Protein 2PBF (pdb70)

Nearest PDB structures (foldseek):
  2pbf-assembly2_B  TM=1.004E+00  e=7.845E-45  Plasmodium falciparum 3D7
  1kr5-assembly1_A  TM=9.366E-01  e=1.132E-23  Homo sapiens
  1r18-assembly1_A  TM=9.226E-01  e=6.899E-22  Drosophila melanogaster
  3lbf-assembly4_D  TM=8.932E-01  e=1.981E-16  Escherichia coli K-12
  8qby-assembly1_t  TM=8.359E-01  e=1.307E-13  Paracoccus denitrificans PD1222

Secondary structure (DSSP, 8-state):
---HHHHHHHHHHTTS---HHHHHHHHTS-GGGT-SSSTTSSS-EEEETTEEEPPHHHHHHHHHHHTTTS-TT-EEEEES-TTSHHHHHHHHHTTTTT-TT-EEEEEES-HHHHHHHHHHHHHH-GGGGSSTTEEEEE--GGG--HHHHHHH--EEEEEE-SBBSS--HHHHHHEEEEEEEEEEEEETTEEEEEEEE-S---EEEEEEEE---B----/---HHHHHHHHHHTTS---HHHHHHHHTS-GGGT-SSSTTSSS-EEEETTEEEPPHHHHHHHHHHHTTT--TT-EEEEES-TTSHHHHHHHHHTTTTT-TT-EEEEEES-HHHHHHHHHHHHHH-GGGGGSTTEEEEE--GGG--HHHHHHH--EEEEEE-SBBSS--HHHHHHEEEEEEEEEEEEETTEEEEEEEE-S---EEEEEEEE---B----

Structure (mmCIF, N/CA/C/O backbone):
data_2PBF
#
_entry.id   2PBF
#
_cell.length_a   75.156
_cell.length_b   75.156
_cell.length_c   77.389
_cell.angle_alpha   90.00
_cell.angle_beta   90.00
_cell.angle_gamma   120.00
#
_symmetry.space_group_name_H-M   'P 32'
#
loop_
_entity.id
_entity.type
_entity.pdbx_description
1 polymer 'Protein-L-isoaspartate O-methyltransferase beta-aspartate methyltransferase'
2 non-polymer S-ADENOSYL-L-HOMOCYSTEINE
3 water water
#
loop_
_atom_site.group_PDB
_atom_site.id
_atom_site.type_symbol
_atom_site.label_atom_id
_atom_site.label_alt_id
_atom_site.label_comp_id
_atom_site.label_asym_id
_atom_site.label_entity_id
_atom_site.label_seq_id
_atom_site.pdbx_PDB_ins_code
_atom_site.Cartn_x
_atom_site.Cartn_y
_atom_site.Cartn_z
_atom_site.occupancy
_atom_site.B_iso_or_equiv
_atom_site.auth_seq_id
_atom_site.auth_comp_id
_atom_site.auth_asym_id
_atom_site.auth_atom_id
_atom_site.pdbx_PDB_model_num
ATOM 1 N N . GLU A 1 9 ? 23.945 23.468 -13.832 1.00 35.94 9 GLU A N 1
ATOM 2 C CA . GLU A 1 9 ? 23.119 23.701 -12.597 1.00 37.44 9 GLU A CA 1
ATOM 3 C C . GLU A 1 9 ? 22.765 22.449 -11.758 1.00 37.39 9 GLU A C 1
ATOM 4 O O . GLU A 1 9 ? 22.083 22.576 -10.720 1.00 37.22 9 GLU A O 1
ATOM 10 N N . ASN A 1 10 ? 23.239 21.266 -12.190 1.00 37.25 10 ASN A N 1
ATOM 11 C CA . ASN A 1 10 ? 22.996 19.980 -11.483 1.00 37.06 10 ASN A CA 1
ATOM 12 C C . ASN A 1 10 ? 23.512 19.908 -10.047 1.00 37.19 10 ASN A C 1
ATOM 13 O O . ASN A 1 10 ? 24.683 20.144 -9.772 1.00 37.32 10 ASN A O 1
ATOM 18 N N . ASN A 1 11 ? 22.625 19.510 -9.149 1.00 37.27 11 ASN A N 1
ATOM 19 C CA . ASN A 1 11 ? 22.953 19.419 -7.742 1.00 36.83 11 ASN A CA 1
ATOM 20 C C . ASN A 1 11 ? 22.366 18.146 -7.145 1.00 35.77 11 ASN A C 1
ATOM 21 O O . ASN A 1 11 ? 21.422 17.553 -7.693 1.00 35.67 11 ASN A O 1
ATOM 26 N N . HIS A 1 12 ? 22.899 17.731 -6.005 1.00 35.44 12 HIS A N 1
ATOM 27 C CA . HIS A 1 12 ? 22.446 16.481 -5.392 1.00 34.58 12 HIS A CA 1
ATOM 28 C C . HIS A 1 12 ? 20.968 16.428 -5.021 1.00 34.65 12 HIS A C 1
ATOM 29 O O . HIS A 1 12 ? 20.292 15.419 -5.233 1.00 33.44 12 HIS A O 1
ATOM 36 N N . LYS A 1 13 ? 20.468 17.512 -4.450 1.00 35.48 13 LYS A N 1
ATOM 37 C CA . LYS A 1 13 ? 19.098 17.541 -3.962 1.00 36.15 13 LYS A CA 1
ATOM 38 C C . LYS A 1 13 ? 18.068 17.499 -5.117 1.00 35.97 13 LYS A C 1
ATOM 39 O O . LYS A 1 13 ? 17.006 16.879 -5.012 1.00 36.02 13 LYS A O 1
ATOM 45 N N . SER A 1 14 ? 18.392 18.183 -6.214 1.00 35.83 14 SER A N 1
ATOM 46 C CA . SER A 1 14 ? 17.552 18.184 -7.384 1.00 34.88 14 SER A CA 1
ATOM 47 C C . SER A 1 14 ? 17.547 16.814 -8.063 1.00 33.48 14 SER A C 1
ATOM 48 O O . SER A 1 14 ? 16.527 16.385 -8.598 1.00 33.68 14 SER A O 1
ATOM 51 N N . LEU A 1 15 ? 18.669 16.108 -7.999 1.00 32.11 15 LEU A N 1
ATOM 52 C CA . LEU A 1 15 ? 18.698 14.705 -8.432 1.00 31.54 15 LEU A CA 1
ATOM 53 C C . LEU A 1 15 ? 17.662 13.875 -7.677 1.00 31.62 15 LEU A C 1
ATOM 54 O O . LEU A 1 15 ? 16.919 13.117 -8.272 1.00 32.07 15 LEU A O 1
ATOM 59 N N . LEU A 1 16 ? 17.618 14.044 -6.362 1.00 32.37 16 LEU A N 1
ATOM 60 C CA . LEU A 1 16 ? 16.747 13.266 -5.495 1.00 34.24 16 LEU A CA 1
ATOM 61 C C . LEU A 1 16 ? 15.267 13.585 -5.697 1.00 35.37 16 LEU A C 1
ATOM 62 O O . LEU A 1 16 ? 14.403 12.698 -5.670 1.00 35.68 16 LEU A O 1
ATOM 67 N N . GLU A 1 17 ? 15.009 14.860 -5.940 1.00 37.12 17 GLU A N 1
ATOM 68 C CA . GLU A 1 17 ? 13.698 15.344 -6.352 1.00 38.80 17 GLU A CA 1
ATOM 69 C C . GLU A 1 17 ? 13.248 14.786 -7.699 1.00 38.69 17 GLU A C 1
ATOM 70 O O . GLU A 1 17 ? 12.068 14.542 -7.878 1.00 39.03 17 GLU A O 1
ATOM 76 N N . ASN A 1 18 ? 14.184 14.589 -8.635 1.00 39.62 18 ASN A N 1
ATOM 77 C CA . ASN A 1 18 ? 13.890 13.972 -9.943 1.00 40.23 18 ASN A CA 1
ATOM 78 C C . ASN A 1 18 ? 13.486 12.502 -9.817 1.00 40.09 18 ASN A C 1
ATOM 79 O O . ASN A 1 18 ? 12.507 12.072 -10.429 1.00 40.83 18 ASN A O 1
ATOM 84 N N . LEU A 1 19 ? 14.221 11.745 -9.002 1.00 40.47 19 LEU A N 1
ATOM 85 C CA . LEU A 1 19 ? 13.854 10.362 -8.657 1.00 40.17 19 LEU A CA 1
ATOM 86 C C . LEU A 1 19 ? 12.486 10.245 -7.967 1.00 40.62 19 LEU A C 1
ATOM 87 O O . LEU A 1 19 ? 11.732 9.310 -8.240 1.00 40.06 19 LEU A O 1
ATOM 92 N N . LYS A 1 20 ? 12.168 11.186 -7.079 1.00 41.82 20 LYS A N 1
ATOM 93 C CA . LYS A 1 20 ? 10.843 11.240 -6.467 1.00 42.92 20 LYS A CA 1
ATOM 94 C C . LYS A 1 20 ? 9.736 11.475 -7.485 1.00 43.63 20 LYS A C 1
ATOM 95 O O . LYS A 1 20 ? 8.772 10.715 -7.508 1.00 44.15 20 LYS A O 1
ATOM 101 N N . ARG A 1 21 ? 9.881 12.510 -8.324 1.00 44.04 21 ARG A N 1
ATOM 102 C CA . ARG A 1 21 ? 8.941 12.780 -9.426 1.00 44.82 21 ARG A CA 1
ATOM 103 C C . ARG A 1 21 ? 8.739 11.556 -10.318 1.00 44.56 21 ARG A C 1
ATOM 104 O O . ARG A 1 21 ? 7.621 11.259 -10.780 1.00 45.62 21 ARG A O 1
ATOM 112 N N . ARG A 1 22 ? 9.809 10.812 -10.531 1.00 43.99 22 ARG A N 1
ATOM 113 C CA . ARG A 1 22 ? 9.728 9.634 -11.367 1.00 43.01 22 ARG A CA 1
ATOM 114 C C . ARG A 1 22 ? 9.255 8.426 -10.576 1.00 42.41 22 ARG A C 1
ATOM 115 O O . ARG A 1 22 ? 9.066 7.344 -11.139 1.00 42.90 22 ARG A O 1
ATOM 123 N N . GLY A 1 23 ? 9.043 8.614 -9.275 1.00 41.27 23 GLY A N 1
ATOM 124 C CA . GLY A 1 23 ? 8.536 7.555 -8.410 1.00 40.48 23 GLY A CA 1
ATOM 125 C C . GLY A 1 23 ? 9.555 6.471 -8.088 1.00 40.07 23 GLY A C 1
ATOM 126 O O . GLY A 1 23 ? 9.176 5.381 -7.691 1.00 39.90 23 GLY A O 1
ATOM 127 N N . ILE A 1 24 ? 10.843 6.791 -8.267 1.00 39.54 24 ILE A N 1
ATOM 128 C CA . ILE A 1 24 ? 11.964 5.896 -7.967 1.00 39.44 24 ILE A CA 1
ATOM 129 C C . ILE A 1 24 ? 12.221 5.944 -6.462 1.00 39.44 24 ILE A C 1
ATOM 130 O O . ILE A 1 24 ? 12.460 4.922 -5.827 1.00 39.74 24 ILE A O 1
ATOM 135 N N . ILE A 1 25 ? 12.152 7.144 -5.908 1.00 39.07 25 ILE A N 1
ATOM 136 C CA . ILE A 1 25 ? 12.083 7.326 -4.469 1.00 39.21 25 ILE A CA 1
ATOM 137 C C . ILE A 1 25 ? 10.618 7.540 -4.103 1.00 40.61 25 ILE A C 1
ATOM 138 O O . ILE A 1 25 ? 9.991 8.479 -4.617 1.00 40.92 25 ILE A O 1
ATOM 143 N N . ASP A 1 26 ? 10.084 6.631 -3.271 1.00 41.97 26 ASP A N 1
ATOM 144 C CA . ASP A 1 26 ? 8.732 6.714 -2.681 1.00 43.81 26 ASP A CA 1
ATOM 145 C C . ASP A 1 26 ? 8.793 6.430 -1.153 1.00 44.11 26 ASP A C 1
ATOM 146 O O . ASP A 1 26 ? 7.990 5.674 -0.606 1.00 43.96 26 ASP A O 1
ATOM 151 N N . ASP A 1 27 ? 9.761 7.048 -0.481 1.00 44.31 27 ASP A N 1
ATOM 152 C CA . ASP A 1 27 ? 10.032 6.791 0.914 1.00 44.56 27 ASP A CA 1
ATOM 153 C C . ASP A 1 27 ? 10.844 7.973 1.435 1.00 45.08 27 ASP A C 1
ATOM 154 O O . ASP A 1 27 ? 11.839 8.390 0.824 1.00 45.50 27 ASP A O 1
ATOM 159 N N . ASP A 1 28 ? 10.399 8.523 2.560 1.00 44.99 28 ASP A N 1
ATOM 160 C CA . ASP A 1 28 ? 11.041 9.674 3.168 1.00 44.64 28 ASP A CA 1
ATOM 161 C C . ASP A 1 28 ? 12.410 9.316 3.731 1.00 43.41 28 ASP A C 1
ATOM 162 O O . ASP A 1 28 ? 13.314 10.138 3.697 1.00 43.12 28 ASP A O 1
ATOM 167 N N . ASP A 1 29 ? 12.537 8.096 4.258 1.00 41.97 29 ASP A N 1
ATOM 168 C CA . ASP A 1 29 ? 13.772 7.606 4.868 1.00 40.75 29 ASP A CA 1
ATOM 169 C C . ASP A 1 29 ? 14.824 7.303 3.804 1.00 39.14 29 ASP A C 1
ATOM 170 O O . ASP A 1 29 ? 16.012 7.473 4.039 1.00 39.34 29 ASP A O 1
ATOM 175 N N . VAL A 1 30 ? 14.385 6.831 2.646 1.00 38.12 30 VAL A N 1
ATOM 176 C CA . VAL A 1 30 ? 15.278 6.663 1.497 1.00 37.14 30 VAL A CA 1
ATOM 177 C C . VAL A 1 30 ? 15.765 8.042 1.089 1.00 36.95 30 VAL A C 1
ATOM 178 O O . VAL A 1 30 ? 16.960 8.248 0.939 1.00 36.81 30 VAL A O 1
ATOM 182 N N . TYR A 1 31 ? 14.834 8.993 0.989 1.00 36.52 31 TYR A N 1
ATOM 183 C CA . TYR A 1 31 ? 15.155 10.362 0.594 1.00 36.30 31 TYR A CA 1
ATOM 184 C C . TYR A 1 31 ? 16.114 10.999 1.570 1.00 35.81 31 TYR A C 1
ATOM 185 O O . TYR A 1 31 ? 17.184 11.439 1.153 1.00 35.82 31 TYR A O 1
ATOM 194 N N . ASN A 1 32 ? 15.745 11.043 2.859 1.00 35.04 32 ASN A N 1
ATOM 195 C CA . ASN A 1 32 ? 16.577 11.716 3.874 1.00 34.75 32 ASN A CA 1
ATOM 196 C C . ASN A 1 32 ? 17.969 11.115 3.994 1.00 33.04 32 ASN A C 1
ATOM 197 O O . ASN A 1 32 ? 18.942 11.832 4.178 1.00 33.41 32 ASN A O 1
ATOM 202 N N . THR A 1 33 ? 18.063 9.795 3.875 1.00 31.78 33 THR A N 1
ATOM 203 C CA . THR A 1 33 ? 19.369 9.118 3.892 1.00 30.03 33 THR A CA 1
ATOM 204 C C . THR A 1 33 ? 20.238 9.559 2.719 1.00 28.52 33 THR A C 1
ATOM 205 O O . THR A 1 33 ? 21.351 10.024 2.909 1.00 27.80 33 THR A O 1
ATOM 209 N N . MET A 1 34 ? 19.725 9.397 1.502 1.00 28.21 34 MET A N 1
ATOM 210 C CA . MET A 1 34 ? 20.449 9.817 0.309 1.00 28.02 34 MET A CA 1
ATOM 211 C C . MET A 1 34 ? 20.768 11.317 0.303 1.00 28.25 34 MET A C 1
ATOM 212 O O . MET A 1 34 ? 21.844 11.721 -0.135 1.00 26.96 34 MET A O 1
ATOM 217 N N . LEU A 1 35 ? 19.843 12.132 0.801 1.00 29.15 35 LEU A N 1
ATOM 218 C CA . LEU A 1 35 ? 20.081 13.581 0.940 1.00 30.28 35 LEU A CA 1
ATOM 219 C C . LEU A 1 35 ? 21.328 13.863 1.777 1.00 31.07 35 LEU A C 1
ATOM 220 O O . LEU A 1 35 ? 22.082 14.790 1.502 1.00 30.69 35 LEU A O 1
ATOM 225 N N . GLN A 1 36 ? 21.545 13.036 2.800 1.00 32.22 36 GLN A N 1
ATOM 226 C CA . GLN A 1 36 ? 22.719 13.150 3.655 1.00 32.63 36 GLN A CA 1
ATOM 227 C C . GLN A 1 36 ? 24.032 12.712 2.996 1.00 32.29 36 GLN A C 1
ATOM 228 O O . GLN A 1 36 ? 25.123 12.999 3.521 1.00 32.34 36 GLN A O 1
ATOM 234 N N . VAL A 1 37 ? 23.937 12.033 1.847 1.00 31.52 37 VAL A N 1
ATOM 235 C CA . VAL A 1 37 ? 25.113 11.520 1.148 1.00 30.49 37 VAL A CA 1
ATOM 236 C C . VAL A 1 37 ? 25.188 12.055 -0.309 1.00 30.84 37 VAL A C 1
ATOM 237 O O . VAL A 1 37 ? 24.576 11.498 -1.227 1.00 29.73 37 VAL A O 1
ATOM 241 N N . ASP A 1 38 ? 25.940 13.137 -0.500 1.00 30.87 38 ASP A N 1
ATOM 242 C CA . ASP A 1 38 ? 26.081 13.790 -1.784 1.00 31.47 38 ASP A CA 1
ATOM 243 C C . ASP A 1 38 ? 26.899 12.940 -2.765 1.00 30.97 38 ASP A C 1
ATOM 244 O O . ASP A 1 38 ? 28.091 12.672 -2.532 1.00 31.10 38 ASP A O 1
ATOM 249 N N . ARG A 1 39 ? 26.260 12.558 -3.873 1.00 30.05 39 ARG A N 1
ATOM 250 C CA . ARG A 1 39 ? 26.853 11.682 -4.899 1.00 29.52 39 ARG A CA 1
ATOM 251 C C . ARG A 1 39 ? 28.146 12.228 -5.499 1.00 30.36 39 ARG A C 1
ATOM 252 O O . ARG A 1 39 ? 29.068 11.456 -5.802 1.00 29.27 39 ARG A O 1
ATOM 260 N N . GLY A 1 40 ? 28.219 13.555 -5.640 1.00 30.44 40 GLY A N 1
ATOM 261 C CA . GLY A 1 40 ? 29.428 14.255 -6.113 1.00 31.07 40 GLY A CA 1
ATOM 262 C C . GLY A 1 40 ? 30.676 14.101 -5.258 1.00 31.82 40 GLY A C 1
ATOM 263 O O . GLY A 1 40 ? 31.799 14.361 -5.710 1.00 31.54 40 GLY A O 1
ATOM 264 N N . LYS A 1 41 ? 30.496 13.659 -4.020 1.00 32.72 41 LYS A N 1
ATOM 265 C CA . LYS A 1 41 ? 31.638 13.341 -3.153 1.00 33.50 41 LYS A CA 1
ATOM 266 C C . LYS A 1 41 ? 32.128 11.899 -3.389 1.00 32.48 41 LYS A C 1
ATOM 267 O O . LYS A 1 41 ? 33.150 11.478 -2.840 1.00 31.76 41 LYS A O 1
ATOM 273 N N . TYR A 1 42 ? 31.388 11.165 -4.222 1.00 31.90 42 TYR A N 1
ATOM 274 C CA . TYR A 1 42 ? 31.626 9.737 -4.483 1.00 31.95 42 TYR A CA 1
ATOM 275 C C . TYR A 1 42 ? 31.993 9.399 -5.932 1.00 32.24 42 TYR A C 1
ATOM 276 O O . TYR A 1 42 ? 32.539 8.318 -6.230 1.00 32.35 42 TYR A O 1
ATOM 285 N N . ILE A 1 43 ? 31.694 10.336 -6.813 1.00 32.39 43 ILE A N 1
ATOM 286 C CA . ILE A 1 43 ? 32.111 10.278 -8.205 1.00 32.51 43 ILE A CA 1
ATOM 287 C C . ILE A 1 43 ? 32.287 11.697 -8.744 1.00 33.45 43 ILE A C 1
ATOM 288 O O . ILE A 1 43 ? 31.460 12.569 -8.489 1.00 33.47 43 ILE A O 1
ATOM 293 N N . LYS A 1 44 ? 33.375 11.913 -9.475 1.00 35.63 44 LYS A N 1
ATOM 294 C CA . LYS A 1 44 ? 33.670 13.227 -10.060 1.00 37.72 44 LYS A CA 1
ATOM 295 C C . LYS A 1 44 ? 32.910 13.524 -11.371 1.00 38.01 44 LYS A C 1
ATOM 296 O O . LYS A 1 44 ? 32.346 14.608 -11.518 1.00 38.48 44 LYS A O 1
ATOM 302 N N . GLU A 1 45 ? 32.897 12.578 -12.314 1.00 38.32 45 GLU A N 1
ATOM 303 C CA . GLU A 1 45 ? 32.271 12.830 -13.608 1.00 38.69 45 GLU A CA 1
ATOM 304 C C . GLU A 1 45 ? 30.750 12.739 -13.520 1.00 38.27 45 GLU A C 1
ATOM 305 O O . GLU A 1 45 ? 30.211 11.835 -12.866 1.00 38.45 45 GLU A O 1
ATOM 311 N N . ILE A 1 46 ? 30.081 13.684 -14.193 1.00 36.78 46 ILE A N 1
ATOM 312 C CA . ILE A 1 46 ? 28.608 13.823 -14.207 1.00 35.37 46 ILE A CA 1
ATOM 313 C C . ILE A 1 46 ? 27.954 13.187 -12.973 1.00 34.81 46 ILE A C 1
ATOM 314 O O . ILE A 1 46 ? 27.154 12.252 -13.086 1.00 35.40 46 ILE A O 1
ATOM 319 N N . PRO A 1 47 ? 28.305 13.689 -11.781 1.00 34.30 47 PRO A N 1
ATOM 320 C CA . PRO A 1 47 ? 27.845 13.021 -10.568 1.00 33.30 47 PRO A CA 1
ATOM 321 C C . PRO A 1 47 ? 26.320 12.974 -10.335 1.00 32.13 47 PRO A C 1
ATOM 322 O O . PRO A 1 47 ? 25.874 12.187 -9.526 1.00 31.67 47 PRO A O 1
ATOM 326 N N . TYR A 1 48 ? 25.528 13.796 -11.016 1.00 31.79 48 TYR A N 1
ATOM 327 C CA . TYR A 1 48 ? 24.080 13.842 -10.720 1.00 30.83 48 TYR A CA 1
ATOM 328 C C . TYR A 1 48 ? 23.169 13.338 -11.820 1.00 29.95 48 TYR A C 1
ATOM 329 O O . TYR A 1 48 ? 21.947 13.425 -11.731 1.00 29.67 48 TYR A O 1
ATOM 338 N N . ILE A 1 49 ? 23.762 12.788 -12.857 1.00 29.38 49 ILE A N 1
ATOM 339 C CA . ILE A 1 49 ? 22.973 12.197 -13.909 1.00 28.89 49 ILE A CA 1
ATOM 340 C C . ILE A 1 49 ? 22.588 10.783 -13.502 1.00 28.65 49 ILE A C 1
ATOM 341 O O . ILE A 1 49 ? 23.390 10.041 -12.928 1.00 29.05 49 ILE A O 1
ATOM 346 N N . ASP A 1 50 ? 21.343 10.425 -13.777 1.00 28.83 50 ASP A N 1
ATOM 347 C CA . ASP A 1 50 ? 20.843 9.116 -13.398 1.00 29.09 50 ASP A CA 1
ATOM 348 C C . ASP A 1 50 ? 21.292 8.012 -14.358 1.00 28.65 50 ASP A C 1
ATOM 349 O O . ASP A 1 50 ? 20.538 7.559 -15.214 1.00 28.51 50 ASP A O 1
ATOM 354 N N . THR A 1 51 ? 22.529 7.572 -14.159 1.00 28.48 51 THR A N 1
ATOM 355 C CA . THR A 1 51 ? 23.196 6.601 -15.003 1.00 28.19 51 THR A CA 1
ATOM 356 C C . THR A 1 51 ? 24.395 6.093 -14.197 1.00 28.83 51 THR A C 1
ATOM 357 O O . THR A 1 51 ? 24.833 6.796 -13.277 1.00 28.60 51 THR A O 1
ATOM 361 N N . PRO A 1 52 ? 24.908 4.874 -14.501 1.00 28.83 52 PRO A N 1
ATOM 362 C CA . PRO A 1 52 ? 26.154 4.459 -13.866 1.00 29.78 52 PRO A CA 1
ATOM 363 C C . PRO A 1 52 ? 27.308 5.264 -14.431 1.00 30.23 52 PRO A C 1
ATOM 364 O O . PRO A 1 52 ? 27.232 5.715 -15.572 1.00 30.17 52 PRO A O 1
ATOM 368 N N . VAL A 1 53 ? 28.359 5.449 -13.639 1.00 31.12 53 VAL A N 1
ATOM 369 C CA . VAL A 1 53 ? 29.476 6.287 -14.046 1.00 31.48 53 VAL A CA 1
ATOM 370 C C . VAL A 1 53 ? 30.761 5.525 -13.742 1.00 32.62 53 VAL A C 1
ATOM 371 O O . VAL A 1 53 ? 31.018 5.112 -12.605 1.00 32.66 53 VAL A O 1
ATOM 375 N N . TYR A 1 54 ? 31.558 5.319 -14.786 1.00 33.53 54 TYR A N 1
ATOM 376 C CA . TYR A 1 54 ? 32.783 4.542 -14.692 1.00 33.69 54 TYR A CA 1
ATOM 377 C C . TYR A 1 54 ? 33.800 5.068 -13.682 1.00 33.92 54 TYR A C 1
ATOM 378 O O . TYR A 1 54 ? 34.062 6.260 -13.632 1.00 34.76 54 TYR A O 1
ATOM 387 N N . ILE A 1 55 ? 34.374 4.159 -12.893 1.00 34.05 55 ILE A N 1
ATOM 388 C CA . ILE A 1 55 ? 35.441 4.511 -11.964 1.00 34.58 55 ILE A CA 1
ATOM 389 C C . ILE A 1 55 ? 36.794 4.044 -12.503 1.00 34.88 55 ILE A C 1
ATOM 390 O O . ILE A 1 55 ? 37.636 4.859 -12.862 1.00 35.81 55 ILE A O 1
ATOM 395 N N . SER A 1 56 ? 36.968 2.732 -12.581 1.00 35.36 56 SER A N 1
ATOM 396 C CA . SER A 1 56 ? 38.258 2.099 -12.850 1.00 35.36 56 SER A CA 1
ATOM 397 C C . SER A 1 56 ? 38.022 0.602 -12.747 1.00 35.77 56 SER A C 1
ATOM 398 O O . SER A 1 56 ? 36.970 0.176 -12.259 1.00 35.02 56 SER A O 1
ATOM 401 N N . HIS A 1 57 ? 38.979 -0.203 -13.216 1.00 35.77 57 HIS A N 1
ATOM 402 C CA . HIS A 1 57 ? 38.927 -1.677 -13.082 1.00 35.82 57 HIS A CA 1
ATOM 403 C C . HIS A 1 57 ? 37.651 -2.376 -13.560 1.00 35.62 57 HIS A C 1
ATOM 404 O O . HIS A 1 57 ? 37.247 -3.402 -13.003 1.00 35.24 57 HIS A O 1
ATOM 411 N N . GLY A 1 58 ? 37.024 -1.820 -14.587 1.00 35.23 58 GLY A N 1
ATOM 412 C CA . GLY A 1 58 ? 35.837 -2.437 -15.163 1.00 34.65 58 GLY A CA 1
ATOM 413 C C . GLY A 1 58 ? 34.594 -2.186 -14.334 1.00 34.33 58 GLY A C 1
ATOM 414 O O . GLY A 1 58 ? 33.589 -2.882 -14.495 1.00 33.80 58 GLY A O 1
ATOM 415 N N . VAL A 1 59 ? 34.655 -1.203 -13.438 1.00 34.20 59 VAL A N 1
ATOM 416 C CA . VAL A 1 59 ? 33.518 -0.951 -12.556 1.00 33.95 59 VAL A CA 1
ATOM 417 C C . VAL A 1 59 ? 32.969 0.472 -12.527 1.00 33.13 59 VAL A C 1
ATOM 418 O O . VAL A 1 59 ? 33.683 1.460 -12.669 1.00 32.75 59 VAL A O 1
ATOM 422 N N . THR A 1 60 ? 31.659 0.537 -12.349 1.00 32.65 60 THR A N 1
ATOM 423 C CA . THR A 1 60 ? 30.944 1.783 -12.259 1.00 32.74 60 THR A CA 1
ATOM 424 C C . THR A 1 60 ? 30.373 1.957 -10.849 1.00 31.24 60 THR A C 1
ATOM 425 O O . THR A 1 60 ? 30.121 0.977 -10.132 1.00 31.78 60 THR A O 1
ATOM 429 N N . ILE A 1 61 ? 30.209 3.213 -10.439 1.00 29.77 61 ILE A N 1
ATOM 430 C CA . ILE A 1 61 ? 29.305 3.530 -9.347 1.00 27.91 61 ILE A CA 1
ATOM 431 C C . ILE A 1 61 ? 27.919 3.336 -9.971 1.00 27.69 61 ILE A C 1
ATOM 432 O O . ILE A 1 61 ? 27.687 3.749 -11.103 1.00 27.05 61 ILE A O 1
ATOM 437 N N . SER A 1 62 ? 27.011 2.685 -9.262 1.00 27.66 62 SER A N 1
ATOM 438 C CA . SER A 1 62 ? 25.678 2.423 -9.814 1.00 27.04 62 SER A CA 1
ATOM 439 C C . SER A 1 62 ? 24.866 3.705 -10.107 1.00 27.18 62 SER A C 1
ATOM 440 O O . SER A 1 62 ? 25.148 4.784 -9.566 1.00 26.32 62 SER A O 1
ATOM 443 N N . ALA A 1 63 ? 23.891 3.573 -11.010 1.00 26.29 63 ALA A N 1
ATOM 444 C CA . ALA A 1 63 ? 22.951 4.641 -11.254 1.00 26.75 63 ALA A CA 1
ATOM 445 C C . ALA A 1 63 ? 22.250 4.965 -9.942 1.00 26.79 63 ALA A C 1
ATOM 446 O O . ALA A 1 63 ? 21.970 4.066 -9.144 1.00 26.85 63 ALA A O 1
ATOM 448 N N . PRO A 1 64 ? 22.028 6.263 -9.687 1.00 26.64 64 PRO A N 1
ATOM 449 C CA . PRO A 1 64 ? 21.259 6.645 -8.522 1.00 27.66 64 PRO A CA 1
ATOM 450 C C . PRO A 1 64 ? 19.943 5.846 -8.321 1.00 28.16 64 PRO A C 1
ATOM 451 O O . PRO A 1 64 ? 19.615 5.553 -7.186 1.00 28.64 64 PRO A O 1
ATOM 455 N N . HIS A 1 65 ? 19.244 5.458 -9.388 1.00 28.62 65 HIS A N 1
ATOM 456 C CA . HIS A 1 65 ? 17.974 4.730 -9.219 1.00 29.74 65 HIS A CA 1
ATOM 457 C C . HIS A 1 65 ? 18.230 3.342 -8.637 1.00 30.03 65 HIS A C 1
ATOM 458 O O . HIS A 1 65 ? 17.394 2.815 -7.909 1.00 30.76 65 HIS A O 1
ATOM 465 N N . MET A 1 66 ? 19.408 2.783 -8.921 1.00 29.63 66 MET A N 1
ATOM 466 C CA . MET A 1 66 ? 19.762 1.482 -8.394 1.00 30.58 66 MET A CA 1
ATOM 467 C C . MET A 1 66 ? 20.123 1.540 -6.935 1.00 30.05 66 MET A C 1
ATOM 468 O O . MET A 1 66 ? 19.731 0.629 -6.198 1.00 29.39 66 MET A O 1
ATOM 473 N N . HIS A 1 67 ? 20.842 2.601 -6.520 1.00 29.14 67 HIS A N 1
ATOM 474 C CA . HIS A 1 67 ? 21.081 2.843 -5.100 1.00 28.72 67 HIS A CA 1
ATOM 475 C C . HIS A 1 67 ? 19.739 3.064 -4.401 1.00 29.99 67 HIS A C 1
ATOM 476 O O . HIS A 1 67 ? 19.490 2.511 -3.309 1.00 29.33 67 HIS A O 1
ATOM 483 N N . ALA A 1 68 ? 18.887 3.898 -5.002 1.00 30.36 68 ALA A N 1
ATOM 484 C CA . ALA A 1 68 ? 17.612 4.249 -4.363 1.00 31.54 68 ALA A CA 1
ATOM 485 C C . ALA A 1 68 ? 16.746 3.011 -4.158 1.00 32.57 68 ALA A C 1
ATOM 486 O O . ALA A 1 68 ? 16.186 2.825 -3.083 1.00 32.71 68 ALA A O 1
ATOM 488 N N . LEU A 1 69 ? 16.662 2.173 -5.190 1.00 33.54 69 LEU A N 1
ATOM 489 C CA . LEU A 1 69 ? 15.832 0.986 -5.167 1.00 34.74 69 LEU A CA 1
ATOM 490 C C . LEU A 1 69 ? 16.337 -0.034 -4.137 1.00 35.40 69 LEU A C 1
ATOM 491 O O . LEU A 1 69 ? 15.551 -0.590 -3.372 1.00 35.79 69 LEU A O 1
ATOM 496 N N . SER A 1 70 ? 17.646 -0.256 -4.098 1.00 35.84 70 SER A N 1
ATOM 497 C CA . SER A 1 70 ? 18.217 -1.188 -3.141 1.00 36.14 70 SER A CA 1
ATOM 498 C C . SER A 1 70 ? 18.036 -0.690 -1.709 1.00 35.83 70 SER A C 1
ATOM 499 O O . SER A 1 70 ? 17.745 -1.470 -0.792 1.00 36.15 70 SER A O 1
ATOM 502 N N . LEU A 1 71 ? 18.211 0.615 -1.525 1.00 35.21 71 LEU A N 1
ATOM 503 C CA . LEU A 1 71 ? 18.092 1.221 -0.228 1.00 35.06 71 LEU A CA 1
ATOM 504 C C . LEU A 1 71 ? 16.647 1.122 0.256 1.00 34.98 71 LEU A C 1
ATOM 505 O O . LEU A 1 71 ? 16.407 0.906 1.441 1.00 34.99 71 LEU A O 1
ATOM 510 N N . LYS A 1 72 ? 15.704 1.288 -0.668 1.00 34.39 72 LYS A N 1
ATOM 511 C CA . LYS A 1 72 ? 14.273 1.121 -0.382 1.00 34.67 72 LYS A CA 1
ATOM 512 C C . LYS A 1 72 ? 13.979 -0.277 0.147 1.00 33.31 72 LYS A C 1
ATOM 513 O O . LYS A 1 72 ? 13.319 -0.416 1.158 1.00 32.88 72 LYS A O 1
ATOM 519 N N . ARG A 1 73 ? 14.518 -1.301 -0.512 1.00 33.10 73 ARG A N 1
ATOM 520 C CA . ARG A 1 73 ? 14.231 -2.685 -0.144 1.00 32.97 73 ARG A CA 1
ATOM 521 C C . ARG A 1 73 ? 14.780 -3.010 1.232 1.00 33.17 73 ARG A C 1
ATOM 522 O O . ARG A 1 73 ? 14.265 -3.892 1.936 1.00 32.72 73 ARG A O 1
ATOM 530 N N . LEU A 1 74 ? 15.854 -2.318 1.600 1.00 32.45 74 LEU A N 1
ATOM 531 C CA . LEU A 1 74 ? 16.543 -2.588 2.856 1.00 32.39 74 LEU A CA 1
ATOM 532 C C . LEU A 1 74 ? 16.158 -1.602 3.959 1.00 32.22 74 LEU A C 1
ATOM 533 O O . LEU A 1 74 ? 16.639 -1.709 5.074 1.00 32.13 74 LEU A O 1
ATOM 538 N N . ILE A 1 75 ? 15.285 -0.645 3.646 1.00 32.86 75 ILE A N 1
ATOM 539 C CA . ILE A 1 75 ? 15.075 0.500 4.520 1.00 33.09 75 ILE A CA 1
ATOM 540 C C . ILE A 1 75 ? 14.703 0.141 5.962 1.00 33.96 75 ILE A C 1
ATOM 541 O O . ILE A 1 75 ? 15.159 0.794 6.907 1.00 35.00 75 ILE A O 1
ATOM 546 N N . ASN A 1 76 ? 13.908 -0.911 6.130 1.00 35.03 76 ASN A N 1
ATOM 547 C CA . ASN A 1 76 ? 13.405 -1.288 7.452 1.00 35.49 76 ASN A CA 1
ATOM 548 C C . ASN A 1 76 ? 14.324 -2.235 8.221 1.00 35.16 76 ASN A C 1
ATOM 549 O O . ASN A 1 76 ? 14.114 -2.437 9.409 1.00 35.92 76 ASN A O 1
ATOM 554 N N . VAL A 1 77 ? 15.317 -2.824 7.554 1.00 34.62 77 VAL A N 1
ATOM 555 C CA . VAL A 1 77 ? 16.305 -3.658 8.238 1.00 33.71 77 VAL A CA 1
ATOM 556 C C . VAL A 1 77 ? 17.588 -2.865 8.506 1.00 34.01 77 VAL A C 1
ATOM 557 O O . VAL A 1 77 ? 18.420 -3.249 9.338 1.00 33.86 77 VAL A O 1
ATOM 561 N N . LEU A 1 78 ? 17.733 -1.732 7.813 1.00 33.38 78 LEU A N 1
ATOM 562 C CA . LEU A 1 78 ? 18.827 -0.815 8.112 1.00 32.82 78 LEU A CA 1
ATOM 563 C C . LEU A 1 78 ? 18.437 -0.008 9.345 1.00 33.42 78 LEU A C 1
ATOM 564 O O . LEU A 1 78 ? 18.122 1.180 9.252 1.00 33.29 78 LEU A O 1
ATOM 569 N N . LYS A 1 79 ? 18.449 -0.664 10.501 1.00 33.32 79 LYS A N 1
ATOM 570 C CA . LYS A 1 79 ? 18.018 -0.005 11.748 1.00 33.93 79 LYS A CA 1
ATOM 571 C C . LYS A 1 79 ? 19.182 0.275 12.695 1.00 32.93 79 LYS A C 1
ATOM 572 O O . LYS A 1 79 ? 20.111 -0.514 12.791 1.00 32.73 79 LYS A O 1
ATOM 578 N N . PRO A 1 80 ? 19.134 1.398 13.409 1.00 33.10 80 PRO A N 1
ATOM 579 C CA . PRO A 1 80 ? 20.223 1.560 14.385 1.00 33.41 80 PRO A CA 1
ATOM 580 C C . PRO A 1 80 ? 20.219 0.364 15.351 1.00 32.94 80 PRO A C 1
ATOM 581 O O . PRO A 1 80 ? 19.165 -0.085 15.777 1.00 33.03 80 PRO A O 1
ATOM 585 N N . GLY A 1 81 ? 21.386 -0.169 15.658 1.00 32.51 81 GLY A N 1
ATOM 586 C CA . GLY A 1 81 ? 21.438 -1.303 16.554 1.00 32.88 81 GLY A CA 1
ATOM 587 C C . GLY A 1 81 ? 21.662 -2.551 15.765 1.00 32.39 81 GLY A C 1
ATOM 588 O O . GLY A 1 81 ? 21.987 -3.579 16.325 1.00 33.14 81 GLY A O 1
ATOM 589 N N . SER A 1 82 ? 21.514 -2.456 14.445 1.00 32.00 82 SER A N 1
ATOM 590 C CA . SER A 1 82 ? 21.650 -3.627 13.586 1.00 31.56 82 SER A CA 1
ATOM 591 C C . SER A 1 82 ? 22.987 -3.716 12.888 1.00 30.69 82 SER A C 1
ATOM 592 O O . SER A 1 82 ? 23.837 -2.821 13.028 1.00 30.70 82 SER A O 1
ATOM 595 N N . ARG A 1 83 ? 23.172 -4.810 12.148 1.00 29.79 83 ARG A N 1
ATOM 596 C CA . ARG A 1 83 ? 24.404 -5.102 11.429 1.00 28.41 83 ARG A CA 1
ATOM 597 C C . ARG A 1 83 ? 24.109 -5.265 9.932 1.00 27.23 83 ARG A C 1
ATOM 598 O O . ARG A 1 83 ? 23.255 -6.068 9.542 1.00 26.84 83 ARG A O 1
ATOM 606 N N . ALA A 1 84 ? 24.827 -4.497 9.120 1.00 26.45 84 ALA A N 1
ATOM 607 C CA . ALA A 1 84 ? 24.685 -4.482 7.647 1.00 25.62 84 ALA A CA 1
ATOM 608 C C . ALA A 1 84 ? 26.037 -4.759 6.982 1.00 26.15 84 ALA A C 1
ATOM 609 O O . ALA A 1 84 ? 27.095 -4.426 7.521 1.00 26.38 84 ALA A O 1
ATOM 611 N N . ILE A 1 85 ? 26.000 -5.403 5.820 1.00 26.97 85 ILE A N 1
ATOM 612 C CA . ILE A 1 85 ? 27.200 -5.627 5.022 1.00 27.42 85 ILE A CA 1
ATOM 613 C C . ILE A 1 85 ? 26.893 -5.250 3.571 1.00 27.23 85 ILE A C 1
ATOM 614 O O . ILE A 1 85 ? 25.834 -5.596 3.035 1.00 26.86 85 ILE A O 1
ATOM 619 N N . ASP A 1 86 ? 27.809 -4.495 2.977 1.00 26.39 86 ASP A N 1
ATOM 620 C CA . ASP A 1 86 ? 27.693 -4.058 1.593 1.00 26.62 86 ASP A CA 1
ATOM 621 C C . ASP A 1 86 ? 28.737 -4.834 0.839 1.00 26.76 86 ASP A C 1
ATOM 622 O O . ASP A 1 86 ? 29.954 -4.595 0.997 1.00 27.39 86 ASP A O 1
ATOM 627 N N . VAL A 1 87 ? 28.264 -5.777 0.037 1.00 25.82 87 VAL A N 1
ATOM 628 C CA . VAL A 1 87 ? 29.151 -6.640 -0.707 1.00 26.82 87 VAL A CA 1
ATOM 629 C C . VAL A 1 87 ? 29.395 -6.036 -2.093 1.00 26.54 87 VAL A C 1
ATOM 630 O O . VAL A 1 87 ? 28.490 -6.003 -2.920 1.00 25.52 87 VAL A O 1
ATOM 634 N N . GLY A 1 88 ? 30.625 -5.583 -2.335 1.00 27.51 88 GLY A N 1
ATOM 635 C CA . GLY A 1 88 ? 30.986 -4.917 -3.591 1.00 26.23 88 GLY A CA 1
ATOM 636 C C . GLY A 1 88 ? 30.803 -3.441 -3.371 1.00 26.48 88 GLY A C 1
ATOM 637 O O . GLY A 1 88 ? 30.058 -2.770 -4.104 1.00 27.15 88 GLY A O 1
ATOM 638 N N . SER A 1 89 ? 31.475 -2.919 -2.346 1.00 26.06 89 SER A N 1
ATOM 639 C CA . SER A 1 89 ? 31.148 -1.595 -1.852 1.00 25.43 89 SER A CA 1
ATOM 640 C C . SER A 1 89 ? 31.532 -0.483 -2.848 1.00 24.86 89 SER A C 1
ATOM 641 O O . SER A 1 89 ? 30.935 0.593 -2.820 1.00 23.73 89 SER A O 1
ATOM 644 N N . GLY A 1 90 ? 32.512 -0.756 -3.718 1.00 24.58 90 GLY A N 1
ATOM 645 C CA . GLY A 1 90 ? 32.791 0.092 -4.873 1.00 24.77 90 GLY A CA 1
ATOM 646 C C . GLY A 1 90 ? 33.233 1.487 -4.510 1.00 25.73 90 GLY A C 1
ATOM 647 O O . GLY A 1 90 ? 34.268 1.653 -3.862 1.00 25.00 90 GLY A O 1
ATOM 648 N N . SER A 1 91 ? 32.435 2.492 -4.914 1.00 25.79 91 SER A N 1
ATOM 649 C CA . SER A 1 91 ? 32.645 3.885 -4.524 1.00 26.34 91 SER A CA 1
ATOM 650 C C . SER A 1 91 ? 32.437 4.137 -3.016 1.00 26.71 91 SER A C 1
ATOM 651 O O . SER A 1 91 ? 32.807 5.208 -2.511 1.00 27.32 91 SER A O 1
ATOM 654 N N . GLY A 1 92 ? 31.846 3.160 -2.320 1.00 26.15 92 GLY A N 1
ATOM 655 C CA . GLY A 1 92 ? 31.433 3.285 -0.898 1.00 25.62 92 GLY A CA 1
ATOM 656 C C . GLY A 1 92 ? 30.144 4.089 -0.723 1.00 25.50 92 GLY A C 1
ATOM 657 O O . GLY A 1 92 ? 29.725 4.364 0.398 1.00 24.80 92 GLY A O 1
ATOM 658 N N . TYR A 1 93 ? 29.507 4.456 -1.829 1.00 24.83 93 TYR A N 1
ATOM 659 C CA . TYR A 1 93 ? 28.305 5.315 -1.772 1.00 24.70 93 TYR A CA 1
ATOM 660 C C . TYR A 1 93 ? 27.233 4.692 -0.872 1.00 24.60 93 TYR A C 1
ATOM 661 O O . TYR A 1 93 ? 26.743 5.303 0.110 1.00 25.28 93 TYR A O 1
ATOM 670 N N . LEU A 1 94 ? 26.902 3.450 -1.182 1.00 25.23 94 LEU A N 1
ATOM 671 C CA . LEU A 1 94 ? 25.833 2.766 -0.472 1.00 25.96 94 LEU A CA 1
ATOM 672 C C . LEU A 1 94 ? 26.222 2.388 0.961 1.00 25.61 94 LEU A C 1
ATOM 673 O O . LEU A 1 94 ? 25.362 2.364 1.849 1.00 24.65 94 LEU A O 1
ATOM 678 N N . THR A 1 95 ? 27.509 2.110 1.176 1.00 25.06 95 THR A N 1
ATOM 679 C CA . THR A 1 95 ? 28.014 1.808 2.511 1.00 25.28 95 THR A CA 1
ATOM 680 C C . THR A 1 95 ? 27.824 2.970 3.484 1.00 25.64 95 THR A C 1
ATOM 681 O O . THR A 1 95 ? 27.368 2.770 4.604 1.00 26.49 95 THR A O 1
ATOM 685 N N . VAL A 1 96 ? 28.171 4.170 3.043 1.00 25.68 96 VAL A N 1
ATOM 686 C CA . VAL A 1 96 ? 27.908 5.405 3.790 1.00 25.69 96 VAL A CA 1
ATOM 687 C C . VAL A 1 96 ? 26.401 5.631 4.017 1.00 26.57 96 VAL A C 1
ATOM 688 O O . VAL A 1 96 ? 25.983 6.007 5.113 1.00 26.12 96 VAL A O 1
ATOM 692 N N . CYS A 1 97 ? 25.588 5.382 3.000 1.00 26.90 97 CYS A N 1
ATOM 693 C CA . CYS A 1 97 ? 24.141 5.425 3.170 1.00 27.54 97 CYS A CA 1
ATOM 694 C C . CYS A 1 97 ? 23.729 4.501 4.330 1.00 27.97 97 CYS A C 1
ATOM 695 O O . CYS A 1 97 ? 22.967 4.904 5.203 1.00 28.02 97 CYS A O 1
ATOM 698 N N . MET A 1 98 ? 24.262 3.284 4.372 1.00 27.59 98 MET A N 1
ATOM 699 C CA . MET A 1 98 ? 23.965 2.390 5.491 1.00 28.93 98 MET A CA 1
ATOM 700 C C . MET A 1 98 ? 24.444 2.920 6.851 1.00 28.64 98 MET A C 1
ATOM 701 O O . MET A 1 98 ? 23.708 2.836 7.832 1.00 28.02 98 MET A O 1
ATOM 706 N N . ALA A 1 99 ? 25.678 3.443 6.907 1.00 28.51 99 ALA A N 1
ATOM 707 C CA . ALA A 1 99 ? 26.224 4.074 8.119 1.00 28.80 99 ALA A CA 1
ATOM 708 C C . ALA A 1 99 ? 25.336 5.201 8.649 1.00 29.14 99 ALA A C 1
ATOM 709 O O . ALA A 1 99 ? 25.206 5.383 9.864 1.00 29.59 99 ALA A O 1
ATOM 711 N N . ILE A 1 100 ? 24.774 5.975 7.723 1.00 29.13 100 ILE A N 1
ATOM 712 C CA . ILE A 1 100 ? 23.922 7.108 8.051 1.00 29.74 100 ILE A CA 1
ATOM 713 C C . ILE A 1 100 ? 22.589 6.664 8.609 1.00 30.20 100 ILE A C 1
ATOM 714 O O . ILE A 1 100 ? 22.179 7.129 9.668 1.00 30.57 100 ILE A O 1
ATOM 719 N N . LYS A 1 101 ? 21.942 5.736 7.913 1.00 30.23 101 LYS A N 1
ATOM 720 C CA . LYS A 1 101 ? 20.631 5.258 8.314 1.00 31.55 101 LYS A CA 1
ATOM 721 C C . LYS A 1 101 ? 20.670 4.543 9.665 1.00 31.46 101 LYS A C 1
ATOM 722 O O . LYS A 1 101 ? 19.701 4.567 10.447 1.00 32.17 101 LYS A O 1
ATOM 728 N N . MET A 1 102 ? 21.789 3.880 9.920 1.00 31.23 102 MET A N 1
ATOM 729 C CA . MET A 1 102 ? 21.949 3.084 11.124 1.00 31.23 102 MET A CA 1
ATOM 730 C C . MET A 1 102 ? 22.666 3.846 12.251 1.00 30.71 102 MET A C 1
ATOM 731 O O . MET A 1 102 ? 22.899 3.305 13.327 1.00 29.94 102 MET A O 1
ATOM 736 N N . ASN A 1 103 ? 23.065 5.083 11.976 1.00 30.84 103 ASN A N 1
ATOM 737 C CA . ASN A 1 103 ? 23.702 5.934 12.958 1.00 31.25 103 ASN A CA 1
ATOM 738 C C . ASN A 1 103 ? 24.875 5.280 13.654 1.00 31.45 103 ASN A C 1
ATOM 739 O O . ASN A 1 103 ? 24.948 5.276 14.886 1.00 31.79 103 ASN A O 1
ATOM 744 N N . VAL A 1 104 ? 25.792 4.709 12.873 1.00 32.16 104 VAL A N 1
ATOM 745 C CA . VAL A 1 104 ? 27.011 4.112 13.422 1.00 32.68 104 VAL A CA 1
ATOM 746 C C . VAL A 1 104 ? 27.806 5.099 14.268 1.00 33.21 104 VAL A C 1
ATOM 747 O O . VAL A 1 104 ? 28.577 4.690 15.146 1.00 33.78 104 VAL A O 1
ATOM 751 N N . LEU A 1 105 ? 27.617 6.392 14.023 1.00 33.90 105 LEU A N 1
ATOM 752 C CA . LEU A 1 105 ? 28.375 7.427 14.755 1.00 34.90 105 LEU A CA 1
ATOM 753 C C . LEU A 1 105 ? 27.936 7.581 16.222 1.00 35.53 105 LEU A C 1
ATOM 754 O O . LEU A 1 105 ? 28.783 7.735 17.108 1.00 36.16 105 LEU A O 1
ATOM 759 N N . GLU A 1 106 ? 26.627 7.514 16.469 1.00 35.75 106 GLU A N 1
ATOM 760 C CA . GLU A 1 106 ? 26.063 7.619 17.824 1.00 36.52 106 GLU A CA 1
ATOM 761 C C . GLU A 1 106 ? 25.745 6.253 18.455 1.00 35.55 106 GLU A C 1
ATOM 762 O O . GLU A 1 106 ? 25.853 6.092 19.679 1.00 35.62 106 GLU A O 1
ATOM 768 N N . ASN A 1 107 ? 25.382 5.275 17.628 1.00 34.15 107 ASN A N 1
ATOM 769 C CA . ASN A 1 107 ? 24.984 3.956 18.109 1.00 32.93 107 ASN A CA 1
ATOM 770 C C . ASN A 1 107 ? 26.116 2.924 17.974 1.00 33.06 107 ASN A C 1
ATOM 771 O O . ASN A 1 107 ? 26.471 2.485 16.867 1.00 32.90 107 ASN A O 1
ATOM 776 N N . LYS A 1 108 ? 26.669 2.514 19.115 1.00 32.61 108 LYS A N 1
ATOM 777 C CA . LYS A 1 108 ? 27.840 1.618 19.137 1.00 33.06 108 LYS A CA 1
ATOM 778 C C . LYS A 1 108 ? 27.480 0.188 18.803 1.00 31.86 108 LYS A C 1
ATOM 779 O O . LYS A 1 108 ? 28.359 -0.618 18.503 1.00 32.65 108 LYS A O 1
ATOM 785 N N . ASN A 1 109 ? 26.193 -0.133 18.870 1.00 30.90 109 ASN A N 1
ATOM 786 C CA . ASN A 1 109 ? 25.724 -1.458 18.498 1.00 30.45 109 ASN A CA 1
ATOM 787 C C . ASN A 1 109 ? 25.482 -1.591 17.008 1.00 30.04 109 ASN A C 1
ATOM 788 O O . ASN A 1 109 ? 25.461 -2.699 16.492 1.00 30.01 109 ASN A O 1
ATOM 793 N N . SER A 1 110 ? 25.272 -0.466 16.337 1.00 29.61 110 SER A N 1
ATOM 794 C CA . SER A 1 110 ? 25.182 -0.444 14.872 1.00 29.43 110 SER A CA 1
ATOM 795 C C . SER A 1 110 ? 26.509 -0.884 14.307 1.00 29.74 110 SER A C 1
ATOM 796 O O . SER A 1 110 ? 27.567 -0.535 14.835 1.00 29.84 110 SER A O 1
ATOM 799 N N . TYR A 1 111 ? 26.460 -1.685 13.248 1.00 29.04 111 TYR A N 1
ATOM 800 C CA . TYR A 1 111 ? 27.663 -2.091 12.597 1.00 28.57 111 TYR A CA 1
ATOM 801 C C . TYR A 1 111 ? 27.499 -2.105 11.064 1.00 28.20 111 TYR A C 1
ATOM 802 O O . TYR A 1 111 ? 26.543 -2.693 10.535 1.00 27.26 111 TYR A O 1
ATOM 811 N N . VAL A 1 112 ? 28.439 -1.471 10.360 1.00 27.70 112 VAL A N 1
ATOM 812 C CA . VAL A 1 112 ? 28.433 -1.475 8.891 1.00 27.42 112 VAL A CA 1
ATOM 813 C C . VAL A 1 112 ? 29.802 -1.855 8.318 1.00 28.03 112 VAL A C 1
ATOM 814 O O . VAL A 1 112 ? 30.831 -1.285 8.698 1.00 27.11 112 VAL A O 1
ATOM 818 N N . ILE A 1 113 ? 29.813 -2.822 7.403 1.00 28.14 113 ILE A N 1
ATOM 819 C CA . ILE A 1 113 ? 31.069 -3.234 6.770 1.00 28.26 113 ILE A CA 1
ATOM 820 C C . ILE A 1 113 ? 30.904 -3.260 5.248 1.00 28.42 113 ILE A C 1
ATOM 821 O O . ILE A 1 113 ? 29.899 -3.751 4.758 1.00 29.13 113 ILE A O 1
ATOM 826 N N . GLY A 1 114 ? 31.859 -2.670 4.521 1.00 27.72 114 GLY A N 1
ATOM 827 C CA . GLY A 1 114 ? 31.922 -2.802 3.070 1.00 27.69 114 GLY A CA 1
ATOM 828 C C . GLY A 1 114 ? 33.023 -3.772 2.678 1.00 27.99 114 GLY A C 1
ATOM 829 O O . GLY A 1 114 ? 34.140 -3.678 3.166 1.00 28.55 114 GLY A O 1
ATOM 830 N N . LEU A 1 115 ? 32.711 -4.726 1.816 1.00 27.91 115 LEU A N 1
ATOM 831 C CA . LEU A 1 115 ? 33.743 -5.596 1.243 1.00 27.93 115 LEU A CA 1
ATOM 832 C C . LEU A 1 115 ? 33.927 -5.261 -0.224 1.00 28.40 115 LEU A C 1
ATOM 833 O O . LEU A 1 115 ? 32.954 -5.188 -0.976 1.00 27.13 115 LEU A O 1
ATOM 838 N N . GLU A 1 116 ? 35.182 -5.080 -0.624 1.00 29.07 116 GLU A N 1
ATOM 839 C CA . GLU A 1 116 ? 35.512 -4.749 -1.994 1.00 30.57 116 GLU A CA 1
ATOM 840 C C . GLU A 1 116 ? 36.727 -5.569 -2.473 1.00 31.97 116 GLU A C 1
ATOM 841 O O . GLU A 1 116 ? 37.802 -5.539 -1.849 1.00 31.70 116 GLU A O 1
ATOM 847 N N . ARG A 1 117 ? 36.547 -6.296 -3.575 1.00 33.26 117 ARG A N 1
ATOM 848 C CA . ARG A 1 117 ? 37.588 -7.196 -4.083 1.00 34.19 117 ARG A CA 1
ATOM 849 C C . ARG A 1 117 ? 38.784 -6.472 -4.668 1.00 34.49 117 ARG A C 1
ATOM 850 O O . ARG A 1 117 ? 39.909 -6.986 -4.618 1.00 34.43 117 ARG A O 1
ATOM 858 N N . VAL A 1 118 ? 38.550 -5.264 -5.176 1.00 35.31 118 VAL A N 1
ATOM 859 C CA . VAL A 1 118 ? 39.583 -4.482 -5.866 1.00 35.40 118 VAL A CA 1
ATOM 860 C C . VAL A 1 118 ? 40.142 -3.388 -4.977 1.00 36.55 118 VAL A C 1
ATOM 861 O O . VAL A 1 118 ? 39.405 -2.530 -4.462 1.00 36.82 118 VAL A O 1
ATOM 865 N N . LYS A 1 119 ? 41.466 -3.402 -4.833 1.00 37.20 119 LYS A N 1
ATOM 866 C CA . LYS A 1 119 ? 42.164 -2.598 -3.854 1.00 37.21 119 LYS A CA 1
ATOM 867 C C . LYS A 1 119 ? 42.103 -1.124 -4.198 1.00 37.09 119 LYS A C 1
ATOM 868 O O . LYS A 1 119 ? 41.948 -0.293 -3.319 1.00 37.14 119 LYS A O 1
ATOM 874 N N . ASP A 1 120 ? 42.249 -0.808 -5.480 1.00 36.74 120 ASP A N 1
ATOM 875 C CA . ASP A 1 120 ? 42.088 0.550 -5.960 1.00 36.72 120 ASP A CA 1
ATOM 876 C C . ASP A 1 120 ? 40.731 1.120 -5.635 1.00 35.64 120 ASP A C 1
ATOM 877 O O . ASP A 1 120 ? 40.611 2.318 -5.404 1.00 35.71 120 ASP A O 1
ATOM 882 N N . LEU A 1 121 ? 39.709 0.270 -5.674 1.00 35.17 121 LEU A N 1
ATOM 883 C CA . LEU A 1 121 ? 38.366 0.705 -5.303 1.00 34.63 121 LEU A CA 1
ATOM 884 C C . LEU A 1 121 ? 38.199 0.854 -3.788 1.00 34.61 121 LEU A C 1
ATOM 885 O O . LEU A 1 121 ? 37.578 1.830 -3.340 1.00 35.20 121 LEU A O 1
ATOM 890 N N . VAL A 1 122 ? 38.761 -0.075 -3.009 1.00 34.26 122 VAL A N 1
ATOM 891 C CA . VAL A 1 122 ? 38.947 0.166 -1.563 1.00 33.81 122 VAL A CA 1
ATOM 892 C C . VAL A 1 122 ? 39.537 1.578 -1.344 1.00 34.43 122 VAL A C 1
ATOM 893 O O . VAL A 1 122 ? 38.913 2.431 -0.713 1.00 33.18 122 VAL A O 1
ATOM 897 N N . ASN A 1 123 ? 40.730 1.836 -1.887 1.00 34.67 123 ASN A N 1
ATOM 898 C CA . ASN A 1 123 ? 41.335 3.141 -1.687 1.00 34.92 123 ASN A CA 1
ATOM 899 C C . ASN A 1 123 ? 40.522 4.297 -2.241 1.00 34.50 123 ASN A C 1
ATOM 900 O O . ASN A 1 123 ? 40.555 5.387 -1.685 1.00 34.43 123 ASN A O 1
ATOM 905 N N . PHE A 1 124 ? 39.816 4.075 -3.352 1.00 34.42 124 PHE A N 1
ATOM 906 C CA . PHE A 1 124 ? 38.933 5.091 -3.940 1.00 33.44 124 PHE A CA 1
ATOM 907 C C . PHE A 1 124 ? 37.808 5.459 -2.974 1.00 32.96 124 PHE A C 1
ATOM 908 O O . PHE A 1 124 ? 37.525 6.650 -2.743 1.00 31.93 124 PHE A O 1
ATOM 916 N N . SER A 1 125 ? 37.153 4.432 -2.432 1.00 33.12 125 SER A N 1
ATOM 917 C CA . SER A 1 125 ? 36.044 4.639 -1.485 1.00 32.97 125 SER A CA 1
ATOM 918 C C . SER A 1 125 ? 36.538 5.315 -0.202 1.00 32.60 125 SER A C 1
ATOM 919 O O . SER A 1 125 ? 35.882 6.213 0.301 1.00 31.05 125 SER A O 1
ATOM 922 N N . LEU A 1 126 ? 37.720 4.906 0.285 1.00 32.25 126 LEU A N 1
ATOM 923 C CA . LEU A 1 126 ? 38.255 5.479 1.537 1.00 32.58 126 LEU A CA 1
ATOM 924 C C . LEU A 1 126 ? 38.603 6.960 1.373 1.00 32.42 126 LEU A C 1
ATOM 925 O O . LEU A 1 126 ? 38.451 7.745 2.310 1.00 32.02 126 LEU A O 1
ATOM 930 N N . GLU A 1 127 ? 39.003 7.346 0.162 1.00 32.99 127 GLU A N 1
ATOM 931 C CA . GLU A 1 127 ? 39.288 8.748 -0.147 1.00 33.92 127 GLU A CA 1
ATOM 932 C C . GLU A 1 127 ? 38.011 9.588 -0.230 1.00 33.27 127 GLU A C 1
ATOM 933 O O . GLU A 1 127 ? 37.986 10.721 0.191 1.00 33.07 127 GLU A O 1
ATOM 939 N N . ASN A 1 128 ? 36.968 9.002 -0.814 1.00 33.36 128 ASN A N 1
ATOM 940 C CA . ASN A 1 128 ? 35.645 9.595 -0.912 1.00 32.58 128 ASN A CA 1
ATOM 941 C C . ASN A 1 128 ? 35.107 9.880 0.467 1.00 32.76 128 ASN A C 1
ATOM 942 O O . ASN A 1 128 ? 34.539 10.936 0.708 1.00 33.70 128 ASN A O 1
ATOM 947 N N . ILE A 1 129 ? 35.283 8.927 1.380 1.00 33.44 129 ILE A N 1
ATOM 948 C CA . ILE A 1 129 ? 34.717 9.043 2.725 1.00 34.01 129 ILE A CA 1
ATOM 949 C C . ILE A 1 129 ? 35.477 10.065 3.560 1.00 35.13 129 ILE A C 1
ATOM 950 O O . ILE A 1 129 ? 34.862 10.857 4.283 1.00 35.09 129 ILE A O 1
ATOM 955 N N . LYS A 1 130 ? 36.802 10.074 3.426 1.00 36.83 130 LYS A N 1
ATOM 956 C CA . LYS A 1 130 ? 37.622 11.122 4.026 1.00 38.46 130 LYS A CA 1
ATOM 957 C C . LYS A 1 130 ? 37.106 12.516 3.653 1.00 39.12 130 LYS A C 1
ATOM 958 O O . LYS A 1 130 ? 36.910 13.343 4.534 1.00 40.17 130 LYS A O 1
ATOM 964 N N . ARG A 1 131 ? 36.862 12.773 2.370 1.00 39.30 131 ARG A N 1
ATOM 965 C CA . ARG A 1 131 ? 36.406 14.108 1.939 1.00 39.21 131 ARG A CA 1
ATOM 966 C C . ARG A 1 131 ? 34.968 14.414 2.327 1.00 38.64 131 ARG A C 1
ATOM 967 O O . ARG A 1 131 ? 34.619 15.590 2.540 1.00 38.84 131 ARG A O 1
ATOM 975 N N . ASP A 1 132 ? 34.144 13.370 2.442 1.00 37.23 132 ASP A N 1
ATOM 976 C CA . ASP A 1 132 ? 32.738 13.553 2.776 1.00 36.60 132 ASP A CA 1
ATOM 977 C C . ASP A 1 132 ? 32.488 13.555 4.292 1.00 36.03 132 ASP A C 1
ATOM 978 O O . ASP A 1 132 ? 31.978 14.537 4.844 1.00 36.02 132 ASP A O 1
ATOM 983 N N . LYS A 1 133 ? 32.837 12.452 4.947 1.00 35.31 133 LYS A N 1
ATOM 984 C CA . LYS A 1 133 ? 32.540 12.225 6.361 1.00 34.72 133 LYS A CA 1
ATOM 985 C C . LYS A 1 133 ? 33.734 11.541 7.037 1.00 34.69 133 LYS A C 1
ATOM 986 O O . LYS A 1 133 ? 33.663 10.324 7.323 1.00 33.89 133 LYS A O 1
ATOM 992 N N . PRO A 1 134 ? 34.832 12.304 7.296 1.00 34.35 134 PRO A N 1
ATOM 993 C CA . PRO A 1 134 ? 36.065 11.692 7.796 1.00 34.51 134 PRO A CA 1
ATOM 994 C C . PRO A 1 134 ? 35.859 11.016 9.156 1.00 34.36 134 PRO A C 1
ATOM 995 O O . PRO A 1 134 ? 36.646 10.175 9.544 1.00 33.79 134 PRO A O 1
ATOM 999 N N . GLU A 1 135 ? 34.791 11.397 9.853 1.00 34.66 135 GLU A N 1
ATOM 1000 C CA . GLU A 1 135 ? 34.465 10.835 11.159 1.00 35.71 135 GLU A CA 1
ATOM 1001 C C . GLU A 1 135 ? 34.206 9.320 11.100 1.00 35.80 135 GLU A C 1
ATOM 1002 O O . GLU A 1 135 ? 34.469 8.609 12.064 1.00 35.43 135 GLU A O 1
ATOM 1008 N N . LEU A 1 136 ? 33.715 8.847 9.948 1.00 35.14 136 LEU A N 1
ATOM 1009 C CA . LEU A 1 136 ? 33.482 7.429 9.692 1.00 34.13 136 LEU A CA 1
ATOM 1010 C C . LEU A 1 136 ? 34.730 6.539 9.725 1.00 34.66 136 LEU A C 1
ATOM 1011 O O . LEU A 1 136 ? 34.622 5.360 9.974 1.00 33.96 136 LEU A O 1
ATOM 1016 N N . LEU A 1 137 ? 35.919 7.076 9.477 1.00 35.31 137 LEU A N 1
ATOM 1017 C CA . LEU A 1 137 ? 37.082 6.183 9.495 1.00 36.83 137 LEU A CA 1
ATOM 1018 C C . LEU A 1 137 ? 37.883 6.324 10.780 1.00 37.04 137 LEU A C 1
ATOM 1019 O O . LEU A 1 137 ? 39.038 5.899 10.861 1.00 37.37 137 LEU A O 1
ATOM 1024 N N . LYS A 1 138 ? 37.229 6.895 11.787 1.00 37.36 138 LYS A N 1
ATOM 1025 C CA . LYS A 1 138 ? 37.771 6.972 13.140 1.00 37.87 138 LYS A CA 1
ATOM 1026 C C . LYS A 1 138 ? 37.066 5.977 14.083 1.00 37.51 138 LYS A C 1
ATOM 1027 O O . LYS A 1 138 ? 37.465 5.816 15.227 1.00 37.79 138 LYS A O 1
ATOM 1033 N N . ILE A 1 139 ? 36.023 5.301 13.604 1.00 36.57 139 ILE A N 1
ATOM 1034 C CA . ILE A 1 139 ? 35.218 4.486 14.492 1.00 35.97 139 ILE A CA 1
ATOM 1035 C C . ILE A 1 139 ? 35.411 2.986 14.310 1.00 35.94 139 ILE A C 1
ATOM 1036 O O . ILE A 1 139 ? 35.908 2.535 13.284 1.00 36.61 139 ILE A O 1
ATOM 1041 N N . ASP A 1 140 ? 35.007 2.222 15.317 1.00 35.59 140 ASP A N 1
ATOM 1042 C CA . ASP A 1 140 ? 35.210 0.779 15.316 1.00 35.15 140 ASP A CA 1
ATOM 1043 C C . ASP A 1 140 ? 34.127 0.058 14.536 1.00 34.01 140 ASP A C 1
ATOM 1044 O O . ASP A 1 140 ? 34.331 -1.079 14.104 1.00 33.49 140 ASP A O 1
ATOM 1049 N N . ASN A 1 141 ? 32.957 0.695 14.414 1.00 32.40 141 ASN A N 1
ATOM 1050 C CA . ASN A 1 141 ? 31.797 0.025 13.854 1.00 31.41 141 ASN A CA 1
ATOM 1051 C C . ASN A 1 141 ? 31.436 0.429 12.398 1.00 30.81 141 ASN A C 1
ATOM 1052 O O . ASN A 1 141 ? 30.301 0.277 11.973 1.00 29.93 141 ASN A O 1
ATOM 1057 N N . PHE A 1 142 ? 32.412 0.965 11.669 1.00 29.92 142 PHE A N 1
ATOM 1058 C CA . PHE A 1 142 ? 32.304 1.174 10.234 1.00 29.52 142 PHE A CA 1
ATOM 1059 C C . PHE A 1 142 ? 33.645 0.804 9.626 1.00 30.39 142 PHE A C 1
ATOM 1060 O O . PHE A 1 142 ? 34.690 1.230 10.127 1.00 30.30 142 PHE A O 1
ATOM 1068 N N . LYS A 1 143 ? 33.637 -0.033 8.586 1.00 30.58 143 LYS A N 1
ATOM 1069 C CA . LYS A 1 143 ? 34.884 -0.363 7.891 1.00 31.69 143 LYS A CA 1
ATOM 1070 C C . LYS A 1 143 ? 34.654 -0.681 6.420 1.00 31.33 143 LYS A C 1
ATOM 1071 O O . LYS A 1 143 ? 33.605 -1.214 6.056 1.00 30.63 143 LYS A O 1
ATOM 1077 N N . ILE A 1 144 ? 35.661 -0.376 5.602 1.00 30.97 144 ILE A N 1
ATOM 1078 C CA . ILE A 1 144 ? 35.755 -0.865 4.225 1.00 30.93 144 ILE A CA 1
ATOM 1079 C C . ILE A 1 144 ? 36.980 -1.754 4.143 1.00 31.13 144 ILE A C 1
ATOM 1080 O O . ILE A 1 144 ? 38.094 -1.295 4.368 1.00 30.91 144 ILE A O 1
ATOM 1085 N N . ILE A 1 145 ? 36.740 -3.022 3.828 1.00 31.69 145 ILE A N 1
ATOM 1086 C CA . ILE A 1 145 ? 37.745 -4.079 3.776 1.00 32.98 145 ILE A CA 1
ATOM 1087 C C . ILE A 1 145 ? 38.049 -4.474 2.324 1.00 33.11 145 ILE A C 1
ATOM 1088 O O . ILE A 1 145 ? 37.137 -4.604 1.513 1.00 32.80 145 ILE A O 1
ATOM 1093 N N . HIS A 1 146 ? 39.329 -4.665 2.011 1.00 34.42 146 HIS A N 1
ATOM 1094 C CA . HIS A 1 146 ? 39.748 -5.321 0.765 1.00 35.64 146 HIS A CA 1
ATOM 1095 C C . HIS A 1 146 ? 39.553 -6.834 0.852 1.00 36.24 146 HIS A C 1
ATOM 1096 O O . HIS A 1 146 ? 40.342 -7.535 1.475 1.00 36.90 146 HIS A O 1
ATOM 1103 N N . LYS A 1 147 ? 38.500 -7.335 0.219 1.00 37.23 147 LYS A N 1
ATOM 1104 C CA . LYS A 1 147 ? 38.108 -8.732 0.363 1.00 37.86 147 LYS A CA 1
ATOM 1105 C C . LYS A 1 147 ? 37.148 -9.188 -0.724 1.00 38.37 147 LYS A C 1
ATOM 1106 O O . LYS A 1 147 ? 36.194 -8.497 -1.063 1.00 38.23 147 LYS A O 1
ATOM 1112 N N . ASN A 1 148 ? 37.395 -10.385 -1.232 1.00 39.03 148 ASN A N 1
ATOM 1113 C CA . ASN A 1 148 ? 36.456 -11.073 -2.086 1.00 39.81 148 ASN A CA 1
ATOM 1114 C C . ASN A 1 148 ? 35.555 -11.940 -1.220 1.00 40.18 148 ASN A C 1
ATOM 1115 O O . ASN A 1 148 ? 36.039 -12.711 -0.394 1.00 40.60 148 ASN A O 1
ATOM 1120 N N . ILE A 1 149 ? 34.247 -11.818 -1.430 1.00 40.77 149 ILE A N 1
ATOM 1121 C CA . ILE A 1 149 ? 33.252 -12.493 -0.604 1.00 41.47 149 ILE A CA 1
ATOM 1122 C C . ILE A 1 149 ? 33.387 -14.020 -0.691 1.00 42.76 149 ILE A C 1
ATOM 1123 O O . ILE A 1 149 ? 32.994 -14.750 0.230 1.00 42.87 149 ILE A O 1
ATOM 1128 N N . TYR A 1 150 ? 33.950 -14.482 -1.810 1.00 44.45 150 TYR A N 1
ATOM 1129 C CA . TYR A 1 150 ? 34.108 -15.907 -2.117 1.00 45.58 150 TYR A CA 1
ATOM 1130 C C . TYR A 1 150 ? 35.374 -16.485 -1.480 1.00 47.08 150 TYR A C 1
ATOM 1131 O O . TYR A 1 150 ? 35.645 -17.678 -1.593 1.00 47.29 150 TYR A O 1
ATOM 1140 N N . GLN A 1 151 ? 36.157 -15.626 -0.836 1.00 48.71 151 GLN A N 1
ATOM 1141 C CA . GLN A 1 151 ? 37.400 -16.050 -0.193 1.00 50.14 151 GLN A CA 1
ATOM 1142 C C . GLN A 1 151 ? 37.344 -15.870 1.319 1.00 50.28 151 GLN A C 1
ATOM 1143 O O . GLN A 1 151 ? 38.349 -15.605 1.960 1.00 50.53 151 GLN A O 1
ATOM 1149 N N . VAL A 1 152 ? 36.151 -16.051 1.872 1.00 50.84 152 VAL A N 1
ATOM 1150 C CA . VAL A 1 152 ? 35.902 -15.892 3.293 1.00 51.39 152 VAL A CA 1
ATOM 1151 C C . VAL A 1 152 ? 35.770 -17.288 3.901 1.00 51.81 152 VAL A C 1
ATOM 1152 O O . VAL A 1 152 ? 34.736 -17.951 3.754 1.00 52.16 152 VAL A O 1
ATOM 1156 N N . ASN A 1 153 ? 36.836 -17.727 4.569 1.00 51.87 153 ASN A N 1
ATOM 1157 C CA . ASN A 1 153 ? 36.896 -19.051 5.188 1.00 51.98 153 ASN A CA 1
ATOM 1158 C C . ASN A 1 153 ? 36.036 -19.178 6.447 1.00 52.17 153 ASN A C 1
ATOM 1159 O O . ASN A 1 153 ? 35.391 -18.207 6.878 1.00 51.62 153 ASN A O 1
ATOM 1164 N N . GLU A 1 154 ? 36.032 -20.382 7.024 1.00 52.30 154 GLU A N 1
ATOM 1165 C CA . GLU A 1 154 ? 35.223 -20.692 8.199 1.00 52.57 154 GLU A CA 1
ATOM 1166 C C . GLU A 1 154 ? 35.496 -19.769 9.3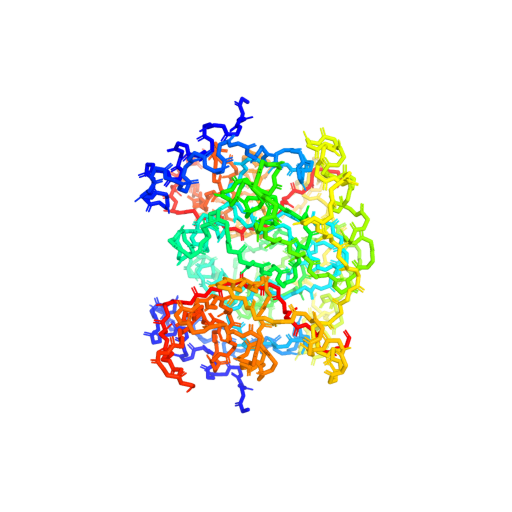75 1.00 52.13 154 GLU A C 1
ATOM 1167 O O . GLU A 1 154 ? 34.556 -19.364 10.068 1.00 51.95 154 GLU A O 1
ATOM 1173 N N . GLU A 1 155 ? 36.774 -19.443 9.584 1.00 51.67 155 GLU A N 1
ATOM 1174 C CA . GLU A 1 155 ? 37.209 -18.604 10.707 1.00 51.57 155 GLU A CA 1
ATOM 1175 C C . GLU A 1 155 ? 36.639 -17.196 10.606 1.00 50.93 155 GLU A C 1
ATOM 1176 O O . GLU A 1 155 ? 35.896 -16.759 11.491 1.00 50.97 155 GLU A O 1
ATOM 1179 N N . GLU A 1 156 ? 36.955 -16.502 9.516 1.00 50.38 156 GLU A N 1
ATOM 1180 C CA . GLU A 1 156 ? 36.394 -15.168 9.286 1.00 49.86 156 GLU A CA 1
ATOM 1181 C C . GLU A 1 156 ? 34.886 -15.193 9.173 1.00 49.50 156 GLU A C 1
ATOM 1182 O O . GLU A 1 156 ? 34.235 -14.286 9.654 1.00 49.19 156 GLU A O 1
ATOM 1188 N N . LYS A 1 157 ? 34.337 -16.253 8.577 1.00 49.53 157 LYS A N 1
ATOM 1189 C CA . LYS A 1 157 ? 32.884 -16.432 8.510 1.00 49.40 157 LYS A CA 1
ATOM 1190 C C . LYS A 1 157 ? 32.227 -16.383 9.890 1.00 49.26 157 LYS A C 1
ATOM 1191 O O . LYS A 1 157 ? 31.217 -15.676 10.079 1.00 49.01 157 LYS A O 1
ATOM 1197 N N . LYS A 1 158 ? 32.783 -17.146 10.838 1.00 48.98 158 LYS A N 1
ATOM 1198 C CA . LYS A 1 158 ? 32.312 -17.155 12.233 1.00 48.58 158 LYS A CA 1
ATOM 1199 C C . LYS A 1 158 ? 32.481 -15.761 12.841 1.00 47.49 158 LYS A C 1
ATOM 1200 O O . LYS A 1 158 ? 31.585 -15.236 13.501 1.00 47.26 158 LYS A O 1
ATOM 1206 N N . GLU A 1 159 ? 33.642 -15.171 12.579 1.00 46.79 159 GLU A N 1
ATOM 1207 C CA . GLU A 1 159 ? 34.027 -13.871 13.110 1.00 45.89 159 GLU A CA 1
ATOM 1208 C C . GLU A 1 159 ? 33.142 -12.716 12.650 1.00 44.66 159 GLU A C 1
ATOM 1209 O O . GLU A 1 159 ? 32.905 -11.776 13.410 1.00 44.24 159 GLU A O 1
ATOM 1215 N N . LEU A 1 160 ? 32.661 -12.772 11.405 1.00 43.30 160 LEU A N 1
ATOM 1216 C CA . LEU A 1 160 ? 31.783 -11.727 10.867 1.00 41.82 160 LEU A CA 1
ATOM 1217 C C . LEU A 1 160 ? 30.439 -11.698 11.579 1.00 40.86 160 LEU A C 1
ATOM 1218 O O . LEU A 1 160 ? 29.802 -10.658 11.668 1.00 41.22 160 LEU A O 1
ATOM 1223 N N . GLY A 1 161 ? 29.996 -12.847 12.079 1.00 39.73 161 GLY A N 1
ATOM 1224 C CA . GLY A 1 161 ? 28.660 -12.942 12.647 1.00 37.15 161 GLY A CA 1
ATOM 1225 C C . GLY A 1 161 ? 27.537 -12.896 11.629 1.00 36.35 161 GLY A C 1
ATOM 1226 O O . GLY A 1 161 ? 27.709 -13.281 10.470 1.00 36.14 161 GLY A O 1
ATOM 1227 N N . LEU A 1 162 ? 26.387 -12.409 12.083 1.00 35.30 162 LEU A N 1
ATOM 1228 C CA . LEU A 1 162 ? 25.153 -12.414 11.330 1.00 34.62 162 LEU A CA 1
ATOM 1229 C C . LEU A 1 162 ? 24.712 -10.982 11.027 1.00 34.18 162 LEU A C 1
ATOM 1230 O O . LEU A 1 162 ? 25.014 -10.052 11.796 1.00 34.03 162 LEU A O 1
ATOM 1235 N N . PHE A 1 163 ? 24.006 -10.816 9.905 1.00 32.66 163 PHE A N 1
ATOM 1236 C CA . PHE A 1 163 ? 23.668 -9.489 9.407 1.00 31.31 163 PHE A CA 1
ATOM 1237 C C . PHE A 1 163 ? 22.186 -9.313 9.137 1.00 30.80 163 PHE A C 1
ATOM 1238 O O . PHE A 1 163 ? 21.547 -10.131 8.495 1.00 31.70 163 PHE A O 1
ATOM 1246 N N . ASP A 1 164 ? 21.647 -8.221 9.638 1.00 30.30 164 ASP A N 1
ATOM 1247 C CA . ASP A 1 164 ? 20.250 -7.906 9.438 1.00 30.68 164 ASP A CA 1
ATOM 1248 C C . ASP A 1 164 ? 19.991 -7.433 8.005 1.00 30.02 164 ASP A C 1
ATOM 1249 O O . ASP A 1 164 ? 18.877 -7.575 7.489 1.00 30.31 164 ASP A O 1
ATOM 1254 N N . ALA A 1 165 ? 21.025 -6.897 7.363 1.00 29.64 165 ALA A N 1
ATOM 1255 C CA . ALA A 1 165 ? 20.917 -6.391 5.992 1.00 28.66 165 ALA A CA 1
ATOM 1256 C C . ALA A 1 165 ? 22.164 -6.720 5.204 1.00 28.79 165 ALA A C 1
ATOM 1257 O O . ALA A 1 165 ? 23.289 -6.421 5.645 1.00 27.91 165 ALA A O 1
ATOM 1259 N N . ILE A 1 166 ? 21.965 -7.372 4.052 1.00 27.82 166 ILE A N 1
ATOM 1260 C CA . ILE A 1 166 ? 23.062 -7.691 3.145 1.00 27.76 166 ILE A CA 1
ATOM 1261 C C . ILE A 1 166 ? 22.767 -7.127 1.769 1.00 27.58 166 ILE A C 1
ATOM 1262 O O . ILE A 1 166 ? 21.786 -7.480 1.139 1.00 27.69 166 ILE A O 1
ATOM 1267 N N . HIS A 1 167 ? 23.612 -6.232 1.310 1.00 28.19 167 HIS A N 1
ATOM 1268 C CA . HIS A 1 167 ? 23.435 -5.688 -0.008 1.00 28.62 167 HIS A CA 1
ATOM 1269 C C . HIS A 1 167 ? 24.575 -6.186 -0.855 1.00 28.75 167 HIS A C 1
ATOM 1270 O O . HIS A 1 167 ? 25.732 -6.167 -0.445 1.00 28.64 167 HIS A O 1
ATOM 1277 N N . VAL A 1 168 ? 24.246 -6.668 -2.041 1.00 29.09 168 VAL A N 1
ATOM 1278 C CA . VAL A 1 168 ? 25.277 -7.131 -2.920 1.00 28.71 168 VAL A CA 1
ATOM 1279 C C . VAL A 1 168 ? 25.142 -6.318 -4.204 1.00 28.61 168 VAL A C 1
ATOM 1280 O O . VAL A 1 168 ? 24.117 -6.381 -4.864 1.00 27.43 168 VAL A O 1
ATOM 1284 N N . GLY A 1 169 ? 26.196 -5.576 -4.549 1.00 27.66 169 GLY A N 1
ATOM 1285 C CA . GLY A 1 169 ? 26.121 -4.616 -5.649 1.00 28.61 169 GLY A CA 1
ATOM 1286 C C . GLY A 1 169 ? 26.712 -5.142 -6.956 1.00 29.17 169 GLY A C 1
ATOM 1287 O O . GLY A 1 169 ? 27.075 -4.355 -7.821 1.00 28.85 169 GLY A O 1
ATOM 1288 N N . ALA A 1 170 ? 26.777 -6.475 -7.081 1.00 29.48 170 ALA A N 1
ATOM 1289 C CA . ALA A 1 170 ? 27.319 -7.144 -8.236 1.00 29.46 170 ALA A CA 1
ATOM 1290 C C . ALA A 1 170 ? 26.551 -8.440 -8.423 1.00 30.86 170 ALA A C 1
ATOM 1291 O O . ALA A 1 170 ? 26.059 -9.033 -7.456 1.00 30.71 170 ALA A O 1
ATOM 1293 N N . SER A 1 171 ? 26.412 -8.843 -9.687 1.00 31.32 171 SER A N 1
ATOM 1294 C CA . SER A 1 171 ? 25.602 -9.976 -10.070 1.00 32.25 171 SER A CA 1
ATOM 1295 C C . SER A 1 171 ? 26.334 -11.308 -9.920 1.00 33.22 171 SER A C 1
ATOM 1296 O O . SER A 1 171 ? 27.503 -11.442 -10.285 1.00 32.21 171 SER A O 1
ATOM 1299 N N . ALA A 1 172 ? 25.612 -12.290 -9.396 1.00 34.72 172 ALA A N 1
ATOM 1300 C CA . ALA A 1 172 ? 26.175 -13.585 -9.091 1.00 36.56 172 ALA A CA 1
ATOM 1301 C C . ALA A 1 172 ? 25.635 -14.618 -10.069 1.00 38.30 172 ALA A C 1
ATOM 1302 O O . ALA A 1 172 ? 24.434 -14.620 -10.381 1.00 38.96 172 ALA A O 1
ATOM 1304 N N . SER A 1 173 ? 26.519 -15.505 -10.530 1.00 40.11 173 SER A N 1
ATOM 1305 C CA . SER A 1 173 ? 26.121 -16.658 -11.361 1.00 41.61 173 SER A CA 1
ATOM 1306 C C . SER A 1 173 ? 25.075 -17.519 -10.652 1.00 42.24 173 SER A C 1
ATOM 1307 O O . SER A 1 173 ? 24.203 -18.113 -11.294 1.00 42.97 173 SER A O 1
ATOM 1310 N N . GLU A 1 174 ? 25.179 -17.584 -9.323 1.00 43.22 174 GLU A N 1
ATOM 1311 C CA . GLU A 1 174 ? 24.181 -18.238 -8.459 1.00 43.83 174 GLU A CA 1
ATOM 1312 C C . GLU A 1 174 ? 24.301 -17.705 -7.026 1.00 43.59 174 GLU A C 1
ATOM 1313 O O . GLU A 1 174 ? 25.320 -17.105 -6.678 1.00 43.85 174 GLU A O 1
ATOM 1319 N N . LEU A 1 175 ? 23.257 -17.932 -6.219 1.00 43.73 175 LEU A N 1
ATOM 1320 C CA . LEU A 1 175 ? 23.136 -17.429 -4.842 1.00 43.96 175 LEU A CA 1
ATOM 1321 C C . LEU A 1 175 ? 24.236 -17.959 -3.941 1.00 44.20 175 LEU A C 1
ATOM 1322 O O . LEU A 1 175 ? 24.202 -19.132 -3.571 1.00 44.74 175 LEU A O 1
ATOM 1327 N N . PRO A 1 176 ? 25.205 -17.103 -3.559 1.00 44.42 176 PRO A N 1
ATOM 1328 C CA . PRO A 1 176 ? 26.312 -17.676 -2.808 1.00 44.43 176 PRO A CA 1
ATOM 1329 C C . PRO A 1 176 ? 25.847 -18.084 -1.413 1.00 44.40 176 PRO A C 1
ATOM 1330 O O . PRO A 1 176 ? 25.191 -17.313 -0.726 1.00 44.22 176 PRO A O 1
ATOM 1334 N N . GLU A 1 177 ? 26.165 -19.311 -1.026 1.00 44.65 177 GLU A N 1
ATOM 1335 C CA . GLU A 1 177 ? 25.662 -19.893 0.224 1.00 45.04 177 GLU A CA 1
ATOM 1336 C C . GLU A 1 177 ? 26.204 -19.192 1.483 1.00 44.01 177 GLU A C 1
ATOM 1337 O O . GLU A 1 177 ? 25.494 -19.084 2.486 1.00 44.36 177 GLU A O 1
ATOM 1343 N N . ILE A 1 178 ? 27.440 -18.698 1.415 1.00 42.92 178 ILE A N 1
ATOM 1344 C CA . ILE A 1 178 ? 27.974 -17.801 2.451 1.00 42.30 178 ILE A CA 1
ATOM 1345 C C . ILE A 1 178 ? 27.034 -16.639 2.790 1.00 41.63 178 ILE A C 1
ATOM 1346 O O . ILE A 1 178 ? 26.793 -16.350 3.971 1.00 41.47 178 ILE A O 1
ATOM 1351 N N . LEU A 1 179 ? 26.509 -15.969 1.764 1.00 40.08 179 LEU A N 1
ATOM 1352 C CA . LEU A 1 179 ? 25.611 -14.851 2.009 1.00 38.98 179 LEU A CA 1
ATOM 1353 C C . LEU A 1 179 ? 24.370 -15.354 2.730 1.00 38.81 179 LEU A C 1
ATOM 1354 O O . LEU A 1 179 ? 23.875 -14.695 3.637 1.00 38.62 179 LEU A O 1
ATOM 1359 N N . VAL A 1 180 ? 23.903 -16.551 2.369 1.00 39.21 180 VAL A N 1
ATOM 1360 C CA . VAL A 1 180 ? 22.804 -17.200 3.107 1.00 38.96 180 VAL A CA 1
ATOM 1361 C C . VAL A 1 180 ? 23.186 -17.493 4.561 1.00 38.63 180 VAL A C 1
ATOM 1362 O O . VAL A 1 180 ? 22.358 -17.380 5.468 1.00 39.15 180 VAL A O 1
ATOM 1366 N N . ASP A 1 181 ? 24.433 -17.879 4.787 1.00 38.35 181 ASP A N 1
ATOM 1367 C CA . ASP A 1 181 ? 24.881 -18.177 6.156 1.00 38.65 181 ASP A CA 1
ATOM 1368 C C . ASP A 1 181 ? 25.170 -16.940 6.986 1.00 38.48 181 ASP A C 1
ATOM 1369 O O . ASP A 1 181 ? 25.133 -16.987 8.208 1.00 39.25 181 ASP A O 1
ATOM 1374 N N . LEU A 1 182 ? 25.466 -15.835 6.315 1.00 38.36 182 LEU A N 1
ATOM 1375 C CA . LEU A 1 182 ? 25.794 -14.585 6.990 1.00 37.82 182 LEU A CA 1
ATOM 1376 C C . LEU A 1 182 ? 24.524 -13.885 7.422 1.00 37.53 182 LEU A C 1
ATOM 1377 O O . LEU A 1 182 ? 24.565 -12.952 8.193 1.00 38.29 182 LEU A O 1
ATOM 1382 N N . LEU A 1 183 ? 23.391 -14.383 6.944 1.00 38.28 183 LEU A N 1
ATOM 1383 C CA . LEU A 1 183 ? 22.113 -13.742 7.120 1.00 38.32 183 LEU A CA 1
ATOM 1384 C C . LEU A 1 183 ? 21.473 -14.067 8.474 1.00 39.76 183 LEU A C 1
ATOM 1385 O O . LEU A 1 183 ? 21.344 -15.236 8.845 1.00 40.02 183 LEU A O 1
ATOM 1390 N N . ALA A 1 184 ? 21.056 -13.025 9.196 1.00 40.63 184 ALA A N 1
ATOM 1391 C CA . ALA A 1 184 ? 20.359 -13.178 10.475 1.00 41.71 184 ALA A CA 1
ATOM 1392 C C . ALA A 1 184 ? 18.875 -13.513 10.313 1.00 42.29 184 ALA A C 1
ATOM 1393 O O . ALA A 1 184 ? 18.259 -13.261 9.263 1.00 43.05 184 ALA A O 1
ATOM 1395 N N . GLU A 1 185 ? 18.296 -14.073 11.368 1.00 42.42 185 GLU A N 1
ATOM 1396 C CA . GLU A 1 185 ? 16.864 -14.284 11.407 1.00 42.67 185 GLU A CA 1
ATOM 1397 C C . GLU A 1 185 ? 16.173 -12.953 11.137 1.00 42.36 185 GLU A C 1
ATOM 1398 O O . GLU A 1 185 ? 16.527 -11.939 11.736 1.00 41.50 185 GLU A O 1
ATOM 1404 N N . ASN A 1 186 ? 15.206 -12.966 10.218 1.00 41.86 186 ASN A N 1
ATOM 1405 C CA . ASN A 1 186 ? 14.460 -11.770 9.815 1.00 41.88 186 ASN A CA 1
ATOM 1406 C C . ASN A 1 186 ? 15.238 -10.782 8.953 1.00 41.04 186 ASN A C 1
ATOM 1407 O O . ASN A 1 186 ? 14.689 -9.743 8.558 1.00 41.47 186 ASN A O 1
ATOM 1412 N N . GLY A 1 187 ? 16.507 -11.089 8.686 1.00 39.86 187 GLY A N 1
ATOM 1413 C CA . GLY A 1 187 ? 17.347 -10.237 7.852 1.00 38.06 187 GLY A CA 1
ATOM 1414 C C . GLY A 1 187 ? 16.900 -10.317 6.402 1.00 37.02 187 GLY A C 1
ATOM 1415 O O . GLY A 1 187 ? 16.270 -11.333 5.991 1.00 36.43 187 GLY A O 1
ATOM 1416 N N . LYS A 1 188 ? 17.197 -9.252 5.642 1.00 34.90 188 LYS A N 1
ATOM 1417 C CA . LYS A 1 188 ? 17.029 -9.220 4.180 1.00 33.93 188 LYS A CA 1
ATOM 1418 C C . LYS A 1 188 ? 18.346 -9.131 3.405 1.00 33.65 188 LYS A C 1
ATOM 1419 O O . LYS A 1 188 ? 19.256 -8.383 3.787 1.00 32.75 188 LYS A O 1
ATOM 1425 N N . LEU A 1 189 ? 18.418 -9.887 2.308 1.00 32.73 189 LEU A N 1
ATOM 1426 C CA . LEU A 1 189 ? 19.552 -9.900 1.376 1.00 32.46 189 LEU A CA 1
ATOM 1427 C C . LEU A 1 189 ? 18.990 -9.497 0.023 1.00 31.64 189 LEU A C 1
ATOM 1428 O O . LEU A 1 189 ? 18.013 -10.086 -0.451 1.00 32.09 189 LEU A O 1
ATOM 1433 N N . ILE A 1 190 ? 19.593 -8.476 -0.560 1.00 30.24 190 ILE A N 1
ATOM 1434 C CA . ILE A 1 190 ? 19.271 -7.961 -1.892 1.00 29.93 190 ILE A CA 1
ATOM 1435 C C . ILE A 1 190 ? 20.439 -8.301 -2.809 1.00 29.72 190 ILE A C 1
ATOM 1436 O O . ILE A 1 190 ? 21.567 -7.907 -2.561 1.00 28.87 190 ILE A O 1
ATOM 1441 N N . ILE A 1 191 ? 20.167 -9.050 -3.867 1.00 30.16 191 ILE A N 1
ATOM 1442 C CA . ILE A 1 191 ? 21.241 -9.544 -4.703 1.00 31.02 191 ILE A CA 1
ATOM 1443 C C . ILE A 1 191 ? 20.779 -9.810 -6.135 1.00 30.54 191 ILE A C 1
ATOM 1444 O O . ILE A 1 191 ? 19.721 -10.386 -6.334 1.00 30.43 191 ILE A O 1
ATOM 1449 N N . PRO A 1 192 ? 21.569 -9.372 -7.138 1.00 30.86 192 PRO A N 1
ATOM 1450 C CA . PRO A 1 192 ? 21.242 -9.814 -8.507 1.00 30.88 192 PRO A CA 1
ATOM 1451 C C . PRO A 1 192 ? 21.784 -11.223 -8.763 1.00 31.80 192 PRO A C 1
ATOM 1452 O O . PRO A 1 192 ? 22.933 -11.494 -8.455 1.00 31.46 192 PRO A O 1
ATOM 1456 N N . ILE A 1 193 ? 20.954 -12.106 -9.315 1.00 33.49 193 ILE A N 1
ATOM 1457 C CA . ILE A 1 193 ? 21.404 -13.454 -9.717 1.00 35.85 193 ILE A CA 1
ATOM 1458 C C . ILE A 1 193 ? 21.113 -13.685 -11.216 1.00 36.93 193 ILE A C 1
ATOM 1459 O O . ILE A 1 193 ? 19.994 -13.429 -11.670 1.00 37.85 193 ILE A O 1
ATOM 1464 N N . GLU A 1 194 ? 22.127 -14.095 -11.978 1.00 38.56 194 GLU A N 1
ATOM 1465 C CA . GLU A 1 194 ? 21.936 -14.503 -13.384 1.00 40.76 194 GLU A CA 1
ATOM 1466 C C . GLU A 1 194 ? 20.919 -15.643 -13.467 1.00 41.16 194 GLU A C 1
ATOM 1467 O O . GLU A 1 194 ? 21.152 -16.768 -12.990 1.00 42.35 194 GLU A O 1
ATOM 1473 N N . GLU A 1 195 ? 19.788 -15.342 -14.064 1.00 41.33 195 GLU A N 1
ATOM 1474 C CA . GLU A 1 195 ? 18.759 -16.329 -14.258 1.00 41.61 195 GLU A CA 1
ATOM 1475 C C . GLU A 1 195 ? 18.469 -16.378 -15.752 1.00 40.98 195 GLU A C 1
ATOM 1476 O O . GLU A 1 195 ? 17.815 -15.470 -16.295 1.00 41.02 195 GLU A O 1
ATOM 1482 N N . ASP A 1 196 ? 18.986 -17.433 -16.387 1.00 39.71 196 ASP A N 1
ATOM 1483 C CA . ASP A 1 196 ? 18.967 -17.643 -17.841 1.00 39.10 196 ASP A CA 1
ATOM 1484 C C . ASP A 1 196 ? 19.580 -16.450 -18.582 1.00 38.21 196 ASP A C 1
ATOM 1485 O O . ASP A 1 196 ? 20.811 -16.307 -18.590 1.00 38.57 196 ASP A O 1
ATOM 1487 N N . TYR A 1 197 ? 18.741 -15.576 -19.141 1.00 36.53 197 TYR A N 1
ATOM 1488 C CA . TYR A 1 197 ? 19.211 -14.489 -20.022 1.00 35.39 197 TYR A CA 1
ATOM 1489 C C . TYR A 1 197 ? 19.054 -13.109 -19.430 1.00 34.79 197 TYR A C 1
ATOM 1490 O O . TYR A 1 197 ? 19.147 -12.119 -20.150 1.00 34.27 197 TYR A O 1
ATOM 1499 N N . THR A 1 198 ? 18.796 -13.043 -18.130 1.00 33.98 198 THR A N 1
ATOM 1500 C CA . THR A 1 198 ? 18.776 -11.779 -17.426 1.00 33.83 198 THR A CA 1
ATOM 1501 C C . THR A 1 198 ? 19.557 -11.853 -16.112 1.00 33.29 198 THR A C 1
ATOM 1502 O O . THR A 1 198 ? 19.988 -12.938 -15.695 1.00 32.94 198 THR A O 1
ATOM 1506 N N . GLN A 1 199 ? 19.831 -10.687 -15.521 1.00 32.76 199 GLN A N 1
ATOM 1507 C CA . GLN A 1 199 ? 20.196 -10.626 -14.107 1.00 32.36 199 GLN A CA 1
ATOM 1508 C C . GLN A 1 199 ? 18.927 -10.230 -13.375 1.00 31.90 199 GLN A C 1
ATOM 1509 O O . GLN A 1 199 ? 18.258 -9.282 -13.770 1.00 31.86 199 GLN A O 1
ATOM 1515 N N . VAL A 1 200 ? 18.580 -10.996 -12.350 1.00 32.15 200 VAL A N 1
ATOM 1516 C CA . VAL A 1 200 ? 17.341 -10.805 -11.607 1.00 32.91 200 VAL A CA 1
ATOM 1517 C C . VAL A 1 200 ? 17.624 -10.393 -10.170 1.00 32.46 200 VAL A C 1
ATOM 1518 O O . VAL A 1 200 ? 18.270 -11.122 -9.414 1.00 32.41 200 VAL A O 1
ATOM 1522 N N . LEU A 1 201 ? 17.109 -9.234 -9.793 1.00 32.92 201 LEU A N 1
ATOM 1523 C CA . LEU A 1 201 ? 17.261 -8.763 -8.430 1.00 33.68 201 LEU A CA 1
ATOM 1524 C C . LEU A 1 201 ? 16.339 -9.526 -7.499 1.00 34.24 201 LEU A C 1
ATOM 1525 O O . LEU A 1 201 ? 15.124 -9.487 -7.672 1.00 34.97 201 LEU A O 1
ATOM 1530 N N . TYR A 1 202 ? 16.942 -10.191 -6.512 1.00 34.64 202 TYR A N 1
ATOM 1531 C CA . TYR A 1 202 ? 16.252 -11.017 -5.527 1.00 35.78 202 TYR A CA 1
ATOM 1532 C C . TYR A 1 202 ? 16.271 -10.402 -4.138 1.00 36.12 202 TYR A C 1
ATOM 1533 O O . TYR A 1 202 ? 17.281 -9.859 -3.696 1.00 36.21 202 TYR A O 1
ATOM 1542 N N . GLU A 1 203 ? 15.147 -10.488 -3.455 1.00 36.64 203 GLU A N 1
ATOM 1543 C CA . GLU A 1 203 ? 15.101 -10.226 -2.025 1.00 37.94 203 GLU A CA 1
ATOM 1544 C C . GLU A 1 203 ? 14.931 -11.541 -1.249 1.00 38.68 203 GLU A C 1
ATOM 1545 O O . GLU A 1 203 ? 13.892 -12.210 -1.324 1.00 38.72 203 GLU A O 1
ATOM 1551 N N . ILE A 1 204 ? 15.972 -11.901 -0.514 1.00 39.07 204 ILE A N 1
ATOM 1552 C CA . ILE A 1 204 ? 15.986 -13.111 0.260 1.00 39.96 204 ILE A CA 1
ATOM 1553 C C . ILE A 1 204 ? 15.851 -12.792 1.756 1.00 41.69 204 ILE A C 1
ATOM 1554 O O . ILE A 1 204 ? 16.547 -11.916 2.278 1.00 41.02 204 ILE A O 1
ATOM 1559 N N . THR A 1 205 ? 14.933 -13.492 2.424 1.00 43.56 205 THR A N 1
ATOM 1560 C CA . THR A 1 205 ? 14.656 -13.304 3.856 1.00 45.85 205 THR A CA 1
ATOM 1561 C C . THR A 1 205 ? 14.817 -14.629 4.608 1.00 47.06 205 THR A C 1
ATOM 1562 O O . THR A 1 205 ? 14.682 -15.689 4.016 1.00 47.36 205 THR A O 1
ATOM 1566 N N . LYS A 1 206 ? 15.135 -14.569 5.901 1.00 48.98 206 LYS A N 1
ATOM 1567 C CA . LYS A 1 206 ? 15.173 -15.769 6.754 1.00 50.75 206 LYS A CA 1
ATOM 1568 C C . LYS A 1 206 ? 14.017 -15.698 7.750 1.00 52.37 206 LYS A C 1
ATOM 1569 O O . LYS A 1 206 ? 13.825 -14.666 8.406 1.00 52.31 206 LYS A O 1
ATOM 1575 N N . LYS A 1 207 ? 13.230 -16.771 7.845 1.00 54.32 207 LYS A N 1
ATOM 1576 C CA . LYS A 1 207 ? 12.091 -16.793 8.788 1.00 56.43 207 LYS A CA 1
ATOM 1577 C C . LYS A 1 207 ? 12.044 -18.018 9.723 1.00 57.49 207 LYS A C 1
ATOM 1578 O O . LYS A 1 207 ? 11.309 -18.040 10.721 1.00 58.02 207 LYS A O 1
ATOM 1584 N N . ASN A 1 208 ? 12.832 -19.035 9.392 1.00 58.74 208 ASN A N 1
ATOM 1585 C CA . ASN A 1 208 ? 13.412 -19.895 10.417 1.00 59.57 208 ASN A CA 1
ATOM 1586 C C . ASN A 1 208 ? 14.883 -20.115 10.101 1.00 59.75 208 ASN A C 1
ATOM 1587 O O . ASN A 1 208 ? 15.746 -19.566 10.787 1.00 60.03 208 ASN A O 1
ATOM 1592 N N . GLY A 1 209 ? 15.166 -20.862 9.038 1.00 60.08 209 GLY A N 1
ATOM 1593 C CA . GLY A 1 209 ? 16.542 -21.138 8.636 1.00 60.20 209 GLY A CA 1
ATOM 1594 C C . GLY A 1 209 ? 16.703 -21.172 7.132 1.00 60.64 209 GLY A C 1
ATOM 1595 O O . GLY A 1 209 ? 15.966 -21.873 6.432 1.00 60.92 209 GLY A O 1
ATOM 1596 N N . ILE A 1 211 ? 14.601 -19.749 4.554 1.00 54.22 211 ILE A N 1
ATOM 1597 C CA . ILE A 1 211 ? 14.899 -18.751 3.517 1.00 54.52 211 ILE A CA 1
ATOM 1598 C C . ILE A 1 211 ? 13.766 -18.644 2.502 1.00 54.09 211 ILE A C 1
ATOM 1599 O O . ILE A 1 211 ? 13.420 -19.634 1.853 1.00 54.25 211 ILE A O 1
ATOM 1604 N N . ILE A 1 212 ? 13.189 -17.451 2.369 1.00 53.73 212 ILE A N 1
ATOM 1605 C CA . ILE A 1 212 ? 12.180 -17.207 1.335 1.00 53.36 212 ILE A CA 1
ATOM 1606 C C . ILE A 1 212 ? 12.700 -16.288 0.217 1.00 53.00 212 ILE A C 1
ATOM 1607 O O . ILE A 1 212 ? 13.123 -15.147 0.457 1.00 52.93 212 ILE A O 1
ATOM 1612 N N . LYS A 1 213 ? 12.695 -16.815 -1.003 1.00 52.56 213 LYS A N 1
ATOM 1613 C CA . LYS A 1 213 ? 13.306 -16.146 -2.148 1.00 52.19 213 LYS A CA 1
ATOM 1614 C C . LYS A 1 213 ? 12.237 -15.377 -2.918 1.00 51.57 213 LYS A C 1
ATOM 1615 O O . LYS A 1 213 ? 11.175 -15.925 -3.236 1.00 51.63 213 LYS A O 1
ATOM 1621 N N . ASP A 1 214 ? 12.513 -14.105 -3.191 1.00 50.13 214 ASP A N 1
ATOM 1622 C CA . ASP A 1 214 ? 11.520 -13.200 -3.765 1.00 49.11 214 ASP A CA 1
ATOM 1623 C C . ASP A 1 214 ? 12.088 -12.538 -5.015 1.00 48.04 214 ASP A C 1
ATOM 1624 O O . ASP A 1 214 ? 12.978 -11.682 -4.934 1.00 47.48 214 ASP A O 1
ATOM 1629 N N . ARG A 1 215 ? 11.567 -12.959 -6.164 1.00 46.71 215 ARG A N 1
ATOM 1630 C CA . ARG A 1 215 ? 12.050 -12.541 -7.474 1.00 46.04 215 ARG A CA 1
ATOM 1631 C C . ARG A 1 215 ? 11.495 -11.149 -7.763 1.00 44.84 215 ARG A C 1
ATOM 1632 O O . ARG A 1 215 ? 10.284 -10.983 -7.895 1.00 45.10 215 ARG A O 1
ATOM 1640 N N . LEU A 1 216 ? 12.359 -10.144 -7.847 1.00 43.51 216 LEU A N 1
ATOM 1641 C CA . LEU A 1 216 ? 11.870 -8.761 -7.958 1.00 42.66 216 LEU A CA 1
ATOM 1642 C C . LEU A 1 216 ? 11.678 -8.339 -9.405 1.00 42.56 216 LEU A C 1
ATOM 1643 O O . LEU A 1 216 ? 10.561 -8.346 -9.904 1.00 43.00 216 LEU A O 1
ATOM 1648 N N . PHE A 1 217 ? 12.763 -7.974 -10.075 1.00 42.11 217 PHE A N 1
ATOM 1649 C CA . PHE A 1 217 ? 12.723 -7.664 -11.502 1.00 41.28 217 PHE A CA 1
ATOM 1650 C C . PHE A 1 217 ? 14.125 -7.723 -12.109 1.00 39.99 217 PHE A C 1
ATOM 1651 O O . PHE A 1 217 ? 15.122 -7.855 -11.390 1.00 38.77 217 PHE A O 1
ATOM 1659 N N . ASP A 1 218 ? 14.183 -7.616 -13.439 1.00 39.09 218 ASP A N 1
ATOM 1660 C CA . ASP A 1 218 ? 15.423 -7.669 -14.173 1.00 38.09 218 ASP A CA 1
ATOM 1661 C C . ASP A 1 218 ? 16.251 -6.405 -13.948 1.00 37.30 218 ASP A C 1
ATOM 1662 O O . ASP A 1 218 ? 15.710 -5.305 -13.855 1.00 36.88 218 ASP A O 1
ATOM 1667 N N . VAL A 1 219 ? 17.565 -6.589 -13.852 1.00 36.01 219 VAL A N 1
ATOM 1668 C CA . VAL A 1 219 ? 18.489 -5.504 -13.551 1.00 35.64 219 VAL A CA 1
ATOM 1669 C C . VAL A 1 219 ? 19.762 -5.659 -14.369 1.00 35.45 219 VAL A C 1
ATOM 1670 O O . VAL A 1 219 ? 19.961 -6.673 -15.025 1.00 35.24 219 VAL A O 1
ATOM 1674 N N . CYS A 1 220 ? 20.609 -4.634 -14.342 1.00 35.64 220 CYS A N 1
ATOM 1675 C CA . CYS A 1 220 ? 21.916 -4.657 -14.983 1.00 35.11 220 CYS A CA 1
ATOM 1676 C C . CYS A 1 220 ? 23.005 -4.237 -13.970 1.00 36.27 220 CYS A C 1
ATOM 1677 O O . CYS A 1 220 ? 23.074 -3.074 -13.545 1.00 36.36 220 CYS A O 1
ATOM 1680 N N . PHE A 1 221 ? 23.832 -5.204 -13.571 1.00 36.26 221 PHE A N 1
ATOM 1681 C CA . PHE A 1 221 ? 24.902 -4.979 -12.616 1.00 36.65 221 PHE A CA 1
ATOM 1682 C C . PHE A 1 221 ? 26.208 -5.512 -13.163 1.00 36.43 221 PHE A C 1
ATOM 1683 O O . PHE A 1 221 ? 26.203 -6.414 -13.981 1.00 36.75 221 PHE A O 1
ATOM 1691 N N . VAL A 1 222 ? 27.320 -4.958 -12.699 1.00 37.00 222 VAL A N 1
ATOM 1692 C CA . VAL A 1 222 ? 28.624 -5.563 -12.941 1.00 37.62 222 VAL A CA 1
ATOM 1693 C C . VAL A 1 222 ? 28.608 -6.963 -12.280 1.00 37.74 222 VAL A C 1
ATOM 1694 O O . VAL A 1 222 ? 27.817 -7.221 -11.367 1.00 36.48 222 VAL A O 1
ATOM 1698 N N . SER A 1 223 ? 29.480 -7.850 -12.746 1.00 38.26 223 SER A N 1
ATOM 1699 C CA . SER A 1 223 ? 29.547 -9.227 -12.248 1.00 39.25 223 SER A CA 1
ATOM 1700 C C . SER A 1 223 ? 30.237 -9.407 -10.875 1.00 39.44 223 SER A C 1
ATOM 1701 O O . SER A 1 223 ? 31.284 -8.791 -10.600 1.00 39.76 223 SER A O 1
ATOM 1704 N N . LEU A 1 224 ? 29.660 -10.269 -10.035 1.00 39.73 224 LEU A N 1
ATOM 1705 C CA . LEU A 1 224 ? 30.309 -10.686 -8.780 1.00 40.17 224 LEU A CA 1
ATOM 1706 C C . LEU A 1 224 ? 31.345 -11.780 -9.079 1.00 41.30 224 LEU A C 1
ATOM 1707 O O . LEU A 1 224 ? 30.995 -12.956 -9.187 1.00 42.22 224 LEU A O 1
ATOM 1712 N N . LYS A 1 225 ? 32.603 -11.362 -9.215 1.00 41.78 225 LYS A N 1
ATOM 1713 C CA . LYS A 1 225 ? 33.709 -12.195 -9.670 1.00 42.75 225 LYS A CA 1
ATOM 1714 C C . LYS A 1 225 ? 34.232 -13.148 -8.595 1.00 43.72 225 LYS A C 1
ATOM 1715 O O . LYS A 1 225 ? 34.553 -12.734 -7.476 1.00 43.64 225 LYS A O 1
ATOM 1721 N N . LYS A 1 226 ? 34.333 -14.422 -8.964 1.00 44.87 226 LYS A N 1
ATOM 1722 C CA . LYS A 1 226 ? 34.768 -15.483 -8.062 1.00 45.70 226 LYS A CA 1
ATOM 1723 C C . LYS A 1 226 ? 36.271 -15.530 -7.813 1.00 46.75 226 LYS A C 1
ATOM 1724 O O . LYS A 1 226 ? 36.723 -16.109 -6.829 1.00 47.20 226 LYS A O 1
ATOM 1730 N N . ASN A 1 227 ? 37.055 -14.926 -8.693 1.00 47.92 227 ASN A N 1
ATOM 1731 C CA . ASN A 1 227 ? 38.477 -14.775 -8.404 1.00 49.31 227 ASN A CA 1
ATOM 1732 C C . ASN A 1 227 ? 38.944 -13.358 -8.657 1.00 49.77 227 ASN A C 1
ATOM 1733 O O . ASN A 1 227 ? 38.277 -12.417 -8.215 1.00 49.84 227 ASN A O 1
ATOM 1739 N N . GLU B 1 9 ? 23.991 -23.480 -20.633 1.00 36.68 9 GLU B N 1
ATOM 1740 C CA . GLU B 1 9 ? 23.178 -23.704 -21.878 1.00 37.84 9 GLU B CA 1
ATOM 1741 C C . GLU B 1 9 ? 22.784 -22.457 -22.724 1.00 38.26 9 GLU B C 1
ATOM 1742 O O . GLU B 1 9 ? 22.040 -22.603 -23.714 1.00 38.27 9 GLU B O 1
ATOM 1748 N N . ASN B 1 10 ? 23.278 -21.265 -22.344 1.00 37.54 10 ASN B N 1
ATOM 1749 C CA . ASN B 1 10 ? 22.986 -19.998 -23.054 1.00 37.38 10 ASN B CA 1
ATOM 1750 C C . ASN B 1 10 ? 23.500 -19.950 -24.483 1.00 37.19 10 ASN B C 1
ATOM 1751 O O . ASN B 1 10 ? 24.672 -20.203 -24.749 1.00 37.40 10 ASN B O 1
ATOM 1756 N N . ASN B 1 11 ? 22.619 -19.568 -25.392 1.00 36.98 11 ASN B N 1
ATOM 1757 C CA . ASN B 1 11 ? 23.006 -19.416 -26.775 1.00 36.61 11 ASN B CA 1
ATOM 1758 C C . ASN B 1 11 ? 22.371 -18.160 -27.381 1.00 36.03 11 ASN B C 1
ATOM 1759 O O . ASN B 1 11 ? 21.416 -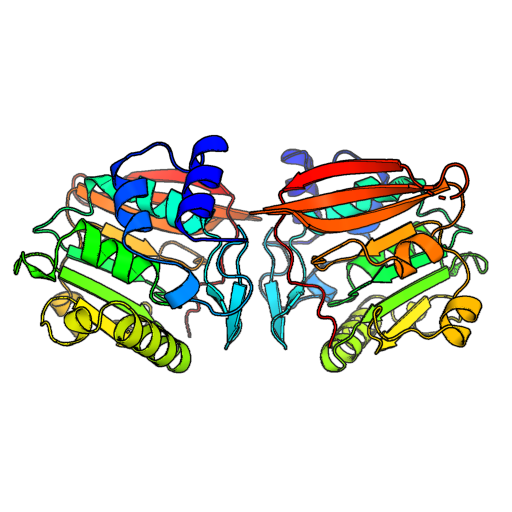17.581 -26.822 1.00 35.48 11 ASN B O 1
ATOM 1764 N N . HIS B 1 12 ? 22.875 -17.754 -28.544 1.00 35.58 12 HIS B N 1
ATOM 1765 C CA . HIS B 1 12 ? 22.468 -16.483 -29.127 1.00 35.14 12 HIS B CA 1
ATOM 1766 C C . HIS B 1 12 ? 21.005 -16.408 -29.497 1.00 35.09 12 HIS B C 1
ATOM 1767 O O . HIS B 1 12 ? 20.366 -15.380 -29.295 1.00 34.02 12 HIS B O 1
ATOM 1774 N N . LYS B 1 13 ? 20.477 -17.502 -30.035 1.00 35.51 13 LYS B N 1
ATOM 1775 C CA . LYS B 1 13 ? 19.132 -17.508 -30.579 1.00 36.11 13 LYS B CA 1
ATOM 1776 C C . LYS B 1 13 ? 18.085 -17.491 -29.453 1.00 35.90 13 LYS B C 1
ATOM 1777 O O . LYS B 1 13 ? 17.045 -16.835 -29.548 1.00 36.45 13 LYS B O 1
ATOM 1783 N N . SER B 1 14 ? 18.391 -18.208 -28.376 1.00 36.04 14 SER B N 1
ATOM 1784 C CA . SER B 1 14 ? 17.571 -18.198 -27.185 1.00 34.98 14 SER B CA 1
ATOM 1785 C C . SER B 1 14 ? 17.565 -16.831 -26.508 1.00 33.65 14 SER B C 1
ATOM 1786 O O . SER B 1 14 ? 16.544 -16.402 -25.977 1.00 33.59 14 SER B O 1
ATOM 1789 N N . LEU B 1 15 ? 18.689 -16.125 -26.561 1.00 32.60 15 LEU B N 1
ATOM 1790 C CA . LEU B 1 15 ? 18.714 -14.729 -26.127 1.00 31.40 15 LEU B CA 1
ATOM 1791 C C . LEU B 1 15 ? 17.663 -13.917 -26.872 1.00 31.65 15 LEU B C 1
ATOM 1792 O O . LEU B 1 15 ? 16.911 -13.166 -26.268 1.00 32.26 15 LEU B O 1
ATOM 1797 N N . LEU B 1 16 ? 17.630 -14.080 -28.189 1.00 32.08 16 LEU B N 1
ATOM 1798 C CA . LEU B 1 16 ? 16.757 -13.304 -29.052 1.00 34.03 16 LEU B CA 1
ATOM 1799 C C . LEU B 1 16 ? 15.277 -13.624 -28.865 1.00 35.31 16 LEU B C 1
ATOM 1800 O O . LEU B 1 16 ? 14.425 -12.725 -28.902 1.00 36.19 16 LEU B O 1
ATOM 1805 N N . GLU B 1 17 ? 14.990 -14.905 -28.643 1.00 36.91 17 GLU B N 1
ATOM 1806 C CA . GLU B 1 17 ? 13.651 -15.347 -28.278 1.00 38.33 17 GLU B CA 1
ATOM 1807 C C . GLU B 1 17 ? 13.258 -14.807 -26.922 1.00 38.15 17 GLU B C 1
ATOM 1808 O O . GLU B 1 17 ? 12.095 -14.533 -26.695 1.00 38.66 17 GLU B O 1
ATOM 1814 N N . ASN B 1 18 ? 14.227 -14.671 -26.013 1.00 39.09 18 ASN B N 1
ATOM 1815 C CA . ASN B 1 18 ? 13.952 -14.089 -24.697 1.00 39.80 18 ASN B CA 1
ATOM 1816 C C . ASN B 1 18 ? 13.549 -12.622 -24.808 1.00 39.41 18 ASN B C 1
ATOM 1817 O O . ASN B 1 18 ? 12.572 -12.208 -24.188 1.00 40.47 18 ASN B O 1
ATOM 1822 N N . LEU B 1 19 ? 14.284 -11.854 -25.615 1.00 39.29 19 LEU B N 1
ATOM 1823 C CA . LEU B 1 19 ? 13.931 -10.451 -25.919 1.00 38.79 19 LEU B CA 1
ATOM 1824 C C . LEU B 1 19 ? 12.554 -10.314 -26.579 1.00 39.02 19 LEU B C 1
ATOM 1825 O O . LEU B 1 19 ? 11.816 -9.371 -26.286 1.00 38.18 19 LEU B O 1
ATOM 1830 N N . LYS B 1 20 ? 12.228 -11.258 -27.466 1.00 40.44 20 LYS B N 1
ATOM 1831 C CA . LYS B 1 20 ? 10.924 -11.320 -28.128 1.00 41.93 20 LYS B CA 1
ATOM 1832 C C . LYS B 1 20 ? 9.800 -11.519 -27.124 1.00 42.73 20 LYS B C 1
ATOM 1833 O O . LYS B 1 20 ? 8.808 -10.792 -27.170 1.00 43.58 20 LYS B O 1
ATOM 1839 N N . ARG B 1 21 ? 9.959 -12.499 -26.224 1.00 43.21 21 ARG B N 1
ATOM 1840 C CA . ARG B 1 21 ? 8.969 -12.779 -25.177 1.00 43.57 21 ARG B CA 1
ATOM 1841 C C . ARG B 1 21 ? 8.764 -11.618 -24.208 1.00 43.56 21 ARG B C 1
ATOM 1842 O O . ARG B 1 21 ? 7.665 -11.412 -23.667 1.00 44.42 21 ARG B O 1
ATOM 1850 N N . ARG B 1 22 ? 9.816 -10.845 -23.990 1.00 43.15 22 ARG B N 1
ATOM 1851 C CA . ARG B 1 22 ? 9.711 -9.657 -23.159 1.00 42.14 22 ARG B CA 1
ATOM 1852 C C . ARG B 1 22 ? 9.221 -8.465 -23.983 1.00 41.65 22 ARG B C 1
ATOM 1853 O O . ARG B 1 22 ? 8.992 -7.375 -23.447 1.00 41.82 22 ARG B O 1
ATOM 1861 N N . GLY B 1 23 ? 9.046 -8.678 -25.284 1.00 40.64 23 GLY B N 1
ATOM 1862 C CA . GLY B 1 23 ? 8.543 -7.644 -26.182 1.00 39.97 23 GLY B CA 1
ATOM 1863 C C . GLY B 1 23 ? 9.554 -6.542 -26.470 1.00 39.71 23 GLY B C 1
ATOM 1864 O O . GLY B 1 23 ? 9.175 -5.468 -26.921 1.00 39.46 23 GLY B O 1
ATOM 1865 N N . ILE B 1 24 ? 10.838 -6.820 -26.206 1.00 39.24 24 ILE B N 1
ATOM 1866 C CA . ILE B 1 24 ? 11.951 -5.927 -26.564 1.00 38.67 24 ILE B CA 1
ATOM 1867 C C . ILE B 1 24 ? 12.238 -6.024 -28.070 1.00 39.06 24 ILE B C 1
ATOM 1868 O O . ILE B 1 24 ? 12.599 -5.034 -28.709 1.00 39.67 24 ILE B O 1
ATOM 1873 N N . ILE B 1 25 ? 12.087 -7.222 -28.626 1.00 39.03 25 ILE B N 1
ATOM 1874 C CA . ILE B 1 25 ? 12.016 -7.385 -30.073 1.00 39.04 25 ILE B CA 1
ATOM 1875 C C . ILE B 1 25 ? 10.551 -7.625 -30.448 1.00 40.75 25 ILE B C 1
ATOM 1876 O O . ILE B 1 25 ? 9.932 -8.566 -29.939 1.00 40.98 25 ILE B O 1
ATOM 1881 N N . ASP B 1 26 ? 10.010 -6.743 -31.301 1.00 42.24 26 ASP B N 1
ATOM 1882 C CA . ASP B 1 26 ? 8.658 -6.838 -31.861 1.00 43.94 26 ASP B CA 1
ATOM 1883 C C . ASP B 1 26 ? 8.702 -6.589 -33.391 1.00 44.39 26 ASP B C 1
ATOM 1884 O O . ASP B 1 26 ? 7.830 -5.928 -33.956 1.00 44.27 26 ASP B O 1
ATOM 1889 N N . ASP B 1 27 ? 9.740 -7.110 -34.042 1.00 44.65 27 ASP B N 1
ATOM 1890 C CA . ASP B 1 27 ? 9.990 -6.852 -35.447 1.00 44.74 27 ASP B CA 1
ATOM 1891 C C . ASP B 1 27 ? 10.786 -8.027 -36.024 1.00 44.95 27 ASP B C 1
ATOM 1892 O O . ASP B 1 27 ? 11.735 -8.518 -35.403 1.00 45.20 27 ASP B O 1
ATOM 1897 N N . ASP B 1 28 ? 10.368 -8.495 -37.198 1.00 44.66 28 ASP B N 1
ATOM 1898 C CA . ASP B 1 28 ? 11.006 -9.626 -37.869 1.00 44.66 28 ASP B CA 1
ATOM 1899 C C . ASP B 1 28 ? 12.388 -9.261 -38.384 1.00 43.47 28 ASP B C 1
ATOM 1900 O O . ASP B 1 28 ? 13.308 -10.073 -38.316 1.00 43.23 28 ASP B O 1
ATOM 1905 N N . ASP B 1 29 ? 12.502 -8.046 -38.925 1.00 42.16 29 ASP B N 1
ATOM 1906 C CA . ASP B 1 29 ? 13.745 -7.559 -39.520 1.00 41.15 29 ASP B CA 1
ATOM 1907 C C . ASP B 1 29 ? 14.788 -7.274 -38.439 1.00 39.40 29 ASP B C 1
ATOM 1908 O O . ASP B 1 29 ? 15.980 -7.470 -38.654 1.00 39.72 29 ASP B O 1
ATOM 1913 N N . VAL B 1 30 ? 14.341 -6.813 -37.277 1.00 38.10 30 VAL B N 1
ATOM 1914 C CA . VAL B 1 30 ? 15.241 -6.642 -36.132 1.00 36.91 30 VAL B CA 1
ATOM 1915 C C . VAL B 1 30 ? 15.706 -8.014 -35.681 1.00 36.59 30 VAL B C 1
ATOM 1916 O O . VAL B 1 30 ? 16.893 -8.224 -35.480 1.00 36.07 30 VAL B O 1
ATOM 1920 N N . TYR B 1 31 ? 14.765 -8.956 -35.585 1.00 36.24 31 TYR B N 1
ATOM 1921 C CA . TYR B 1 31 ? 15.078 -10.326 -35.189 1.00 36.50 31 TYR B CA 1
ATOM 1922 C C . TYR B 1 31 ? 16.071 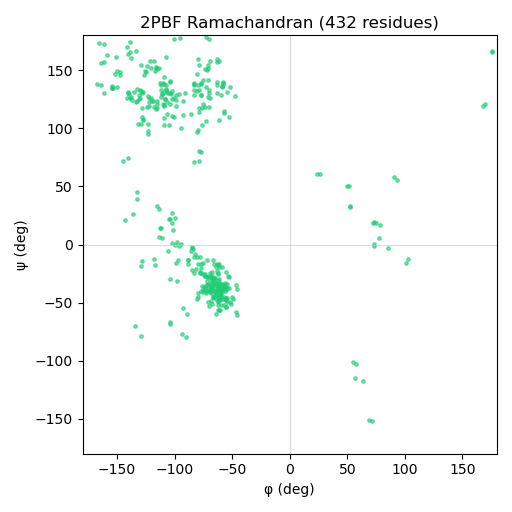-11.001 -36.129 1.00 36.02 31 TYR B C 1
ATOM 1923 O O . TYR B 1 31 ? 17.084 -11.524 -35.668 1.00 35.98 31 TYR B O 1
ATOM 1932 N N . ASN B 1 32 ? 15.794 -10.971 -37.439 1.00 35.39 32 ASN B N 1
ATOM 1933 C CA . ASN B 1 32 ? 16.619 -11.688 -38.415 1.00 34.67 32 ASN B CA 1
ATOM 1934 C C . ASN B 1 32 ? 18.011 -11.118 -38.548 1.00 33.09 32 ASN B C 1
ATOM 1935 O O . ASN B 1 32 ? 18.965 -11.860 -38.728 1.00 32.90 32 ASN B O 1
ATOM 1940 N N . THR B 1 33 ? 18.113 -9.795 -38.450 1.00 31.73 33 THR B N 1
ATOM 1941 C CA . THR B 1 33 ? 19.408 -9.098 -38.459 1.00 30.65 33 THR B CA 1
ATOM 1942 C C . THR B 1 33 ? 20.276 -9.532 -37.295 1.00 29.03 33 THR B C 1
ATOM 1943 O O . THR B 1 33 ? 21.389 -9.987 -37.500 1.00 28.88 33 THR B O 1
ATOM 1947 N N . MET B 1 34 ? 19.751 -9.395 -36.081 1.00 28.86 34 MET B N 1
ATOM 1948 C CA . MET B 1 34 ? 20.443 -9.833 -34.871 1.00 28.43 34 MET B CA 1
ATOM 1949 C C . MET B 1 34 ? 20.770 -11.332 -34.874 1.00 28.48 34 MET B C 1
ATOM 1950 O O . MET B 1 34 ? 21.865 -11.724 -34.479 1.00 27.52 34 MET B O 1
ATOM 1955 N N . LEU B 1 35 ? 19.857 -12.154 -35.390 1.00 29.84 35 LEU B N 1
ATOM 1956 C CA . LEU B 1 35 ? 20.093 -13.608 -35.520 1.00 30.20 35 LEU B CA 1
ATOM 1957 C C . LEU B 1 35 ? 21.356 -13.871 -36.332 1.00 31.08 35 LEU B C 1
ATOM 1958 O O . LEU B 1 35 ? 22.123 -14.806 -36.057 1.00 30.81 35 LEU B O 1
ATOM 1963 N N . GLN B 1 36 ? 21.608 -13.008 -37.314 1.00 31.61 36 GLN B N 1
ATOM 1964 C CA . GLN B 1 36 ? 22.768 -13.174 -38.174 1.00 31.66 36 GLN B CA 1
ATOM 1965 C C . GLN B 1 36 ? 24.086 -12.735 -37.542 1.00 31.44 36 GLN B C 1
ATOM 1966 O O . GLN B 1 36 ? 25.159 -13.005 -38.103 1.00 31.33 36 GLN B O 1
ATOM 1972 N N . VAL B 1 37 ? 24.014 -12.051 -36.396 1.00 30.40 37 VAL B N 1
ATOM 1973 C CA . VAL B 1 37 ? 25.201 -11.528 -35.717 1.00 29.58 37 VAL B CA 1
ATOM 1974 C C . VAL B 1 37 ? 25.272 -12.084 -34.274 1.00 30.05 37 VAL B C 1
ATOM 1975 O O . VAL B 1 37 ? 24.634 -11.577 -33.369 1.00 28.85 37 VAL B O 1
ATOM 1979 N N . ASP B 1 38 ? 26.058 -13.138 -34.081 1.00 30.50 38 ASP B N 1
ATOM 1980 C CA . ASP B 1 38 ? 26.178 -13.785 -32.805 1.00 31.36 38 ASP B CA 1
ATOM 1981 C C . ASP B 1 38 ? 27.004 -12.913 -31.840 1.00 30.79 38 ASP B C 1
ATOM 1982 O O . ASP B 1 38 ? 28.176 -12.620 -32.101 1.00 30.78 38 ASP B O 1
ATOM 1987 N N . ARG B 1 39 ? 26.363 -12.509 -30.739 1.00 30.01 39 ARG B N 1
ATOM 1988 C CA . ARG B 1 39 ? 26.936 -11.640 -29.698 1.00 28.94 39 ARG B CA 1
ATOM 1989 C C . ARG B 1 39 ? 28.195 -12.216 -29.062 1.00 29.95 39 ARG B C 1
ATOM 1990 O O . ARG B 1 39 ? 29.139 -11.474 -28.726 1.00 28.53 39 ARG B O 1
ATOM 1998 N N . GLY B 1 40 ? 28.223 -13.544 -28.940 1.00 29.96 40 GLY B N 1
ATOM 1999 C CA . GLY B 1 40 ? 29.411 -14.279 -28.498 1.00 31.31 40 GLY B CA 1
ATOM 2000 C C . GLY B 1 40 ? 30.665 -14.091 -29.342 1.00 31.72 40 GLY B C 1
ATOM 2001 O O . GLY B 1 40 ? 31.784 -14.350 -28.888 1.00 31.85 40 GLY B O 1
ATOM 2002 N N . LYS B 1 41 ? 30.484 -13.634 -30.573 1.00 32.36 41 LYS B N 1
ATOM 2003 C CA . LYS B 1 41 ? 31.607 -13.266 -31.431 1.00 33.46 41 LYS B CA 1
ATOM 2004 C C . LYS B 1 41 ? 32.122 -11.851 -31.134 1.00 32.41 41 LYS B C 1
ATOM 2005 O O . LYS B 1 41 ? 33.159 -11.417 -31.644 1.00 31.87 41 LYS B O 1
ATOM 2011 N N . TYR B 1 42 ? 31.384 -11.134 -30.297 1.00 32.11 42 TYR B N 1
ATOM 2012 C CA . TYR B 1 42 ? 31.663 -9.727 -30.028 1.00 32.44 42 TYR B CA 1
ATOM 2013 C C . TYR B 1 42 ? 32.027 -9.401 -28.575 1.00 32.62 42 TYR B C 1
ATOM 2014 O O . TYR B 1 42 ? 32.505 -8.303 -28.269 1.00 33.26 42 TYR B O 1
ATOM 2023 N N . ILE B 1 43 ? 31.791 -10.364 -27.698 1.00 33.34 43 ILE B N 1
ATOM 2024 C CA . ILE B 1 43 ? 32.200 -10.278 -26.295 1.00 33.51 43 ILE B CA 1
ATOM 2025 C C . ILE B 1 43 ? 32.388 -11.687 -25.730 1.00 34.59 43 ILE B C 1
ATOM 2026 O O . ILE B 1 43 ? 31.588 -12.561 -25.997 1.00 34.95 43 ILE B O 1
ATOM 2031 N N . LYS B 1 44 ? 33.465 -11.900 -24.976 1.00 37.01 44 LYS B N 1
ATOM 2032 C CA . LYS B 1 44 ? 33.757 -13.220 -24.378 1.00 38.51 44 LYS B CA 1
ATOM 2033 C C . LYS B 1 44 ? 32.966 -13.536 -23.099 1.00 38.68 44 LYS B C 1
ATOM 2034 O O . LYS B 1 44 ? 32.452 -14.641 -22.930 1.00 38.94 44 LYS B O 1
ATOM 2040 N N . GLU B 1 45 ? 32.890 -12.567 -22.198 1.00 38.63 45 GLU B N 1
ATOM 2041 C CA . GLU B 1 45 ? 32.281 -12.770 -20.899 1.00 39.58 45 GLU B CA 1
ATOM 2042 C C . GLU B 1 45 ? 30.735 -12.715 -20.980 1.00 38.78 45 GLU B C 1
ATOM 2043 O O . GLU B 1 45 ? 30.162 -11.836 -21.630 1.00 39.29 45 GLU B O 1
ATOM 2049 N N . ILE B 1 46 ? 30.080 -13.691 -20.345 1.00 37.54 46 ILE B N 1
ATOM 2050 C CA . ILE B 1 46 ? 28.606 -13.826 -20.358 1.00 36.16 46 ILE B CA 1
ATOM 2051 C C . ILE B 1 46 ? 27.965 -13.209 -21.610 1.00 35.47 46 ILE B C 1
ATOM 2052 O O . ILE B 1 46 ? 27.159 -12.280 -21.519 1.00 35.60 46 ILE B O 1
ATOM 2057 N N . PRO B 1 47 ? 28.325 -13.723 -22.797 1.00 34.61 47 PRO B N 1
ATOM 2058 C CA . PRO B 1 47 ? 27.870 -13.032 -24.003 1.00 33.52 47 PRO B CA 1
ATOM 2059 C C . PRO B 1 47 ? 26.345 -12.960 -24.220 1.00 32.40 47 PRO B C 1
ATOM 2060 O O . PRO B 1 47 ? 25.880 -12.139 -25.014 1.00 31.18 47 PRO B O 1
ATOM 2064 N N . TYR B 1 48 ? 25.572 -13.802 -23.540 1.00 31.58 48 TYR B N 1
ATOM 2065 C CA . TYR B 1 48 ? 24.128 -13.861 -23.817 1.00 30.38 48 TYR B CA 1
ATOM 2066 C C . TYR B 1 48 ? 23.219 -13.340 -22.716 1.00 29.87 48 TYR B C 1
ATOM 2067 O O . TYR B 1 48 ? 21.994 -13.407 -22.824 1.00 29.67 48 TYR B O 1
ATOM 2076 N N . ILE B 1 49 ? 23.803 -12.780 -21.672 1.00 29.64 49 ILE B N 1
ATOM 2077 C CA . ILE B 1 49 ? 22.978 -12.202 -20.638 1.00 29.44 49 ILE B CA 1
ATOM 2078 C C . ILE B 1 49 ? 22.572 -10.792 -21.054 1.00 28.93 49 ILE B C 1
ATOM 2079 O O . ILE B 1 49 ? 23.359 -10.046 -21.643 1.00 28.93 49 ILE B O 1
ATOM 2084 N N . ASP B 1 50 ? 21.319 -10.444 -20.800 1.00 28.72 50 ASP B N 1
ATOM 2085 C CA . ASP B 1 50 ? 20.845 -9.132 -21.199 1.00 29.02 50 ASP B CA 1
ATOM 2086 C C . ASP B 1 50 ? 21.324 -8.023 -20.259 1.00 28.60 50 ASP B C 1
ATOM 2087 O O . ASP B 1 50 ? 20.591 -7.551 -19.401 1.00 27.94 50 ASP B O 1
ATOM 2092 N N . THR B 1 51 ? 22.572 -7.618 -20.458 1.00 28.64 51 THR B N 1
ATOM 2093 C CA . THR B 1 51 ? 23.245 -6.648 -19.609 1.00 28.55 51 THR B CA 1
ATOM 2094 C C . THR B 1 51 ? 24.432 -6.105 -20.422 1.00 29.55 51 THR B C 1
ATOM 2095 O O . THR B 1 51 ? 24.873 -6.792 -21.361 1.00 29.04 51 THR B O 1
ATOM 2099 N N . PRO B 1 52 ? 24.941 -4.891 -20.097 1.00 29.70 52 PRO B N 1
ATOM 2100 C CA . PRO B 1 52 ? 26.192 -4.465 -20.731 1.00 30.58 52 PRO B CA 1
ATOM 2101 C C . PRO B 1 52 ? 27.364 -5.239 -20.140 1.00 30.92 52 PRO B C 1
ATOM 2102 O O . PRO B 1 52 ? 27.278 -5.698 -19.006 1.00 30.80 52 PRO B O 1
ATOM 2106 N N . VAL B 1 53 ? 28.419 -5.436 -20.925 1.00 31.53 53 VAL B N 1
ATOM 2107 C CA . VAL B 1 53 ? 29.521 -6.284 -20.504 1.00 31.93 53 VAL B CA 1
ATOM 2108 C C . VAL B 1 53 ? 30.818 -5.532 -20.795 1.00 32.94 53 VAL B C 1
ATOM 2109 O O . VAL B 1 53 ? 31.068 -5.084 -21.921 1.00 32.52 53 VAL B O 1
ATOM 2113 N N . TYR B 1 54 ? 31.617 -5.350 -19.745 1.00 33.95 54 TYR B N 1
ATOM 2114 C CA . TYR B 1 54 ? 32.837 -4.558 -19.828 1.00 34.37 54 TYR B CA 1
ATOM 2115 C C . TYR B 1 54 ? 33.839 -5.078 -20.859 1.00 33.83 54 TYR B C 1
ATOM 2116 O O . TYR B 1 54 ? 34.054 -6.277 -20.957 1.00 34.33 54 TYR B O 1
ATOM 2125 N N . ILE B 1 55 ? 34.427 -4.162 -21.625 1.00 34.04 55 ILE B N 1
ATOM 2126 C CA . ILE B 1 55 ? 35.501 -4.507 -22.556 1.00 34.47 55 ILE B CA 1
ATOM 2127 C C . ILE B 1 55 ? 36.863 -4.065 -22.009 1.00 34.71 55 ILE B C 1
ATOM 2128 O O . ILE B 1 55 ? 37.684 -4.900 -21.637 1.00 36.18 55 ILE B O 1
ATOM 2133 N N . SER B 1 56 ? 37.062 -2.754 -21.945 1.00 34.83 56 SER B N 1
ATOM 2134 C CA . SER B 1 56 ? 38.339 -2.106 -21.670 1.00 34.46 56 SER B CA 1
ATOM 2135 C C . SER B 1 56 ? 38.084 -0.605 -21.801 1.00 34.69 56 SER B C 1
ATOM 2136 O O . SER B 1 56 ? 37.039 -0.192 -22.311 1.00 34.19 56 SER B O 1
ATOM 2139 N N . HIS B 1 57 ? 39.012 0.218 -21.319 1.00 34.66 57 HIS B N 1
ATOM 2140 C CA . HIS B 1 57 ? 38.938 1.691 -21.482 1.00 34.50 57 HIS B CA 1
ATOM 2141 C C . HIS B 1 57 ? 37.641 2.367 -21.040 1.00 34.54 57 HIS B C 1
ATOM 2142 O O . HIS B 1 57 ? 37.216 3.369 -21.630 1.00 34.31 57 HIS B O 1
ATOM 2149 N N . GLY B 1 58 ? 37.018 1.815 -20.008 1.00 34.03 58 GLY B N 1
ATOM 2150 C CA . GLY B 1 58 ? 35.828 2.417 -19.435 1.00 33.81 58 GLY B CA 1
ATOM 2151 C C . GLY B 1 58 ? 34.606 2.215 -20.300 1.00 33.64 58 GLY B C 1
ATOM 2152 O O . GLY B 1 58 ? 33.615 2.933 -20.161 1.00 33.44 58 GLY B O 1
ATOM 2153 N N . VAL B 1 59 ? 34.667 1.241 -21.202 1.00 33.53 59 VAL B N 1
ATOM 2154 C CA . VAL B 1 59 ? 33.521 0.994 -22.071 1.00 33.21 59 VAL B CA 1
ATOM 2155 C C . VAL B 1 59 ? 32.980 -0.446 -22.081 1.00 32.21 59 VAL B C 1
ATOM 2156 O O . VAL B 1 59 ? 33.701 -1.424 -21.884 1.00 31.90 59 VAL B O 1
ATOM 2160 N N . THR B 1 60 ? 31.676 -0.528 -22.300 1.00 31.81 60 THR B N 1
ATOM 2161 C CA . THR B 1 60 ? 30.946 -1.784 -22.363 1.00 31.98 60 THR B CA 1
ATOM 2162 C C . THR B 1 60 ? 30.364 -1.946 -23.756 1.00 30.63 60 THR B C 1
ATOM 2163 O O . THR B 1 60 ? 30.076 -0.955 -24.438 1.00 31.79 60 THR B O 1
ATOM 2167 N N . ILE B 1 61 ? 30.240 -3.196 -24.192 1.00 29.12 61 ILE B N 1
ATOM 2168 C CA . ILE B 1 61 ? 29.339 -3.547 -25.273 1.00 27.03 61 ILE B CA 1
ATOM 2169 C C . ILE B 1 61 ? 27.962 -3.363 -24.648 1.00 27.22 61 ILE B C 1
ATOM 2170 O O . ILE B 1 61 ? 27.732 -3.790 -23.522 1.00 26.60 61 ILE B O 1
ATOM 2175 N N . SER B 1 62 ? 27.062 -2.693 -25.342 1.00 26.62 62 SER B N 1
ATOM 2176 C CA . SER B 1 62 ? 25.746 -2.438 -24.768 1.00 27.31 62 SER B CA 1
ATOM 2177 C C . SER B 1 62 ? 24.949 -3.728 -24.494 1.00 26.95 62 SER B C 1
ATOM 2178 O O . SER B 1 62 ? 25.266 -4.817 -25.027 1.00 26.52 62 SER B O 1
ATOM 2181 N N . ALA B 1 63 ? 23.963 -3.600 -23.605 1.00 26.45 63 ALA B N 1
ATOM 2182 C CA . ALA B 1 63 ? 22.984 -4.654 -23.372 1.00 26.66 63 ALA B CA 1
ATOM 2183 C C . ALA B 1 63 ? 22.270 -4.972 -24.668 1.00 26.79 63 ALA B C 1
ATOM 2184 O O . ALA B 1 63 ? 21.943 -4.050 -25.443 1.00 27.48 63 ALA B O 1
ATOM 2186 N N . PRO B 1 64 ? 22.040 -6.278 -24.925 1.00 25.99 64 PRO B N 1
ATOM 2187 C CA . PRO B 1 64 ? 21.284 -6.675 -26.086 1.00 26.53 64 PRO B CA 1
ATOM 2188 C C . PRO B 1 64 ? 19.969 -5.872 -26.320 1.00 26.95 64 PRO B C 1
ATOM 2189 O O . PRO B 1 64 ? 19.653 -5.586 -27.463 1.00 26.54 64 PRO B O 1
ATOM 2193 N N . HIS B 1 65 ? 19.243 -5.520 -25.263 1.00 27.02 65 HIS B N 1
ATOM 2194 C CA . HIS B 1 65 ? 17.970 -4.821 -25.427 1.00 28.84 65 HIS B CA 1
ATOM 2195 C C . HIS B 1 65 ? 18.184 -3.401 -25.953 1.00 29.25 65 HIS B C 1
ATOM 2196 O O . HIS B 1 65 ? 17.325 -2.878 -26.651 1.00 30.52 65 HIS B O 1
ATOM 2203 N N . MET B 1 66 ? 19.342 -2.819 -25.645 1.00 29.55 66 MET B N 1
ATOM 2204 C CA . MET B 1 66 ? 19.733 -1.513 -26.178 1.00 30.72 66 MET B CA 1
ATOM 2205 C C . MET B 1 66 ? 20.104 -1.555 -27.646 1.00 29.95 66 MET B C 1
ATOM 2206 O O . MET B 1 66 ? 19.729 -0.640 -28.391 1.00 29.24 66 MET B O 1
ATOM 2211 N N . HIS B 1 67 ? 20.840 -2.594 -28.060 1.00 29.22 67 HIS B N 1
ATOM 2212 C CA . HIS B 1 67 ? 21.071 -2.838 -29.487 1.00 28.92 67 HIS B CA 1
ATOM 2213 C C . HIS B 1 67 ? 19.735 -3.052 -30.195 1.00 30.36 67 HIS B C 1
ATOM 2214 O O . HIS B 1 67 ? 19.489 -2.491 -31.291 1.00 29.52 67 HIS B O 1
ATOM 2221 N N . ALA B 1 68 ? 18.871 -3.868 -29.583 1.00 30.74 68 ALA B N 1
ATOM 2222 C CA . ALA B 1 68 ? 17.594 -4.236 -30.211 1.00 31.71 68 ALA B CA 1
ATOM 2223 C C . ALA B 1 68 ? 16.690 -3.025 -30.401 1.00 33.20 68 ALA B C 1
ATOM 2224 O O . ALA B 1 68 ? 16.052 -2.878 -31.449 1.00 33.47 68 ALA B O 1
ATOM 2226 N N . LEU B 1 69 ? 16.646 -2.172 -29.379 1.00 33.90 69 LEU B N 1
ATOM 2227 C CA . LEU B 1 69 ? 15.817 -0.987 -29.383 1.00 35.35 69 LEU B CA 1
ATOM 2228 C C . LEU B 1 69 ? 16.317 0.036 -30.404 1.00 35.81 69 LEU B C 1
ATOM 2229 O O . LEU B 1 69 ? 15.530 0.555 -31.200 1.00 36.47 69 LEU B O 1
ATOM 2234 N N . SER B 1 70 ? 17.618 0.320 -30.394 1.00 35.68 70 SER B N 1
ATOM 2235 C CA . SER B 1 70 ? 18.177 1.257 -31.358 1.00 35.76 70 SER B CA 1
ATOM 2236 C C . SER B 1 70 ? 18.035 0.762 -32.801 1.00 35.29 70 SER B C 1
ATOM 2237 O O . SER B 1 70 ? 17.714 1.544 -33.717 1.00 35.75 70 SER B O 1
ATOM 2240 N N . LEU B 1 71 ? 18.260 -0.539 -33.003 1.00 34.30 71 LEU B N 1
ATOM 2241 C CA . LEU B 1 71 ? 18.076 -1.166 -34.298 1.00 33.60 71 LEU B CA 1
ATOM 2242 C C . LEU B 1 71 ? 16.615 -1.054 -34.775 1.00 33.67 71 LEU B C 1
ATOM 2243 O O . LEU B 1 71 ? 16.355 -0.857 -35.959 1.00 33.68 71 LEU B O 1
ATOM 2248 N N . LYS B 1 72 ? 15.666 -1.180 -33.857 1.00 33.08 72 LYS B N 1
ATOM 2249 C CA . LYS B 1 72 ? 14.257 -1.052 -34.224 1.00 32.86 72 LYS B CA 1
ATOM 2250 C C . LYS B 1 72 ? 13.933 0.357 -34.730 1.00 31.99 72 LYS B C 1
ATOM 2251 O O . LYS B 1 72 ? 13.270 0.507 -35.737 1.00 31.27 72 LYS B O 1
ATOM 2257 N N . ARG B 1 73 ? 14.449 1.373 -34.049 1.00 32.03 73 ARG B N 1
ATOM 2258 C CA . ARG B 1 73 ? 14.241 2.756 -34.443 1.00 32.50 73 ARG B CA 1
ATOM 2259 C C . ARG B 1 73 ? 14.786 3.039 -35.831 1.00 32.75 73 ARG B C 1
ATOM 2260 O O . ARG B 1 73 ? 14.238 3.865 -36.569 1.00 32.70 73 ARG B O 1
ATOM 2268 N N . LEU B 1 74 ? 15.874 2.353 -36.177 1.00 32.41 74 LEU B N 1
ATOM 2269 C CA . LEU B 1 74 ? 16.550 2.580 -37.436 1.00 32.15 74 LEU B CA 1
ATOM 2270 C C . LEU B 1 74 ? 16.173 1.566 -38.528 1.00 32.18 74 LEU B C 1
ATOM 2271 O O . LEU B 1 74 ? 16.703 1.632 -39.630 1.00 31.59 74 LEU B O 1
ATOM 2276 N N . ILE B 1 75 ? 15.252 0.641 -38.232 1.00 32.60 75 ILE B N 1
ATOM 2277 C CA . ILE B 1 75 ? 15.043 -0.538 -39.083 1.00 32.85 75 ILE B CA 1
ATOM 2278 C C . ILE B 1 75 ? 14.714 -0.162 -40.530 1.00 33.54 75 ILE B C 1
ATOM 2279 O O . ILE B 1 75 ? 15.174 -0.810 -41.480 1.00 34.00 75 ILE B O 1
ATOM 2284 N N . ASN B 1 76 ? 13.949 0.911 -40.684 1.00 34.57 76 ASN B N 1
ATOM 2285 C CA . ASN B 1 76 ? 13.420 1.304 -41.987 1.00 35.19 76 ASN B CA 1
ATOM 2286 C C . ASN B 1 76 ? 14.331 2.222 -42.787 1.00 34.98 76 ASN B C 1
ATOM 2287 O O . ASN B 1 76 ? 14.130 2.381 -43.990 1.00 35.73 76 ASN B O 1
ATOM 2292 N N . VAL B 1 77 ? 15.304 2.844 -42.126 1.00 34.60 77 VAL B N 1
ATOM 2293 C CA . VAL B 1 77 ? 16.280 3.677 -42.817 1.00 33.85 77 VAL B CA 1
ATOM 2294 C C . VAL B 1 77 ? 17.559 2.892 -43.102 1.00 34.50 77 VAL B C 1
ATOM 2295 O O . VAL B 1 77 ? 18.422 3.333 -43.880 1.00 34.87 77 VAL B O 1
ATOM 2299 N N . LEU B 1 78 ? 17.688 1.722 -42.465 1.00 33.78 78 LEU B N 1
ATOM 2300 C CA . LEU B 1 78 ? 18.810 0.828 -42.748 1.00 33.23 78 LEU B CA 1
ATOM 2301 C C . LEU B 1 78 ? 18.445 0.029 -43.972 1.00 33.56 78 LEU B C 1
ATOM 2302 O O . LEU B 1 78 ? 18.154 -1.164 -43.887 1.00 33.71 78 LEU B O 1
ATOM 2307 N N . LYS B 1 79 ? 18.436 0.701 -45.118 1.00 33.85 79 LYS B N 1
ATOM 2308 C CA . LYS B 1 79 ? 17.982 0.078 -46.374 1.00 34.10 79 LYS B CA 1
ATOM 2309 C C . LYS B 1 79 ? 19.147 -0.280 -47.279 1.00 33.70 79 LYS B C 1
ATOM 2310 O O . LYS B 1 79 ? 20.109 0.472 -47.377 1.00 32.83 79 LYS B O 1
ATOM 2316 N N . PRO B 1 80 ? 19.081 -1.437 -47.941 1.00 33.76 80 PRO B N 1
ATOM 2317 C CA . PRO B 1 80 ? 20.130 -1.603 -48.954 1.00 34.33 80 PRO B CA 1
ATOM 2318 C C . PRO B 1 80 ? 20.178 -0.379 -49.898 1.00 33.82 80 PRO B C 1
ATOM 2319 O O . PRO B 1 80 ? 19.140 0.142 -50.311 1.00 34.42 80 PRO B O 1
ATOM 2323 N N . GLY B 1 81 ? 21.373 0.105 -50.194 1.00 32.92 81 GLY B N 1
ATOM 2324 C CA . GLY B 1 81 ? 21.473 1.260 -51.061 1.00 33.12 81 GLY B CA 1
ATOM 2325 C C . GLY B 1 81 ? 21.708 2.515 -50.273 1.00 32.50 81 GLY B C 1
ATOM 2326 O O . GLY B 1 81 ? 22.126 3.520 -50.824 1.00 32.83 81 GLY B O 1
ATOM 2327 N N . SER B 1 82 ? 21.463 2.455 -48.965 1.00 32.23 82 SER B N 1
ATOM 2328 C CA . SER B 1 82 ? 21.582 3.653 -48.129 1.00 31.70 82 SER B CA 1
ATOM 2329 C C . SER B 1 82 ? 22.923 3.785 -47.437 1.00 30.42 82 SER B C 1
ATOM 2330 O O . SER B 1 82 ? 23.792 2.923 -47.597 1.00 30.23 82 SER B O 1
ATOM 2333 N N . ARG B 1 83 ? 23.115 4.881 -46.700 1.00 29.62 83 ARG B N 1
ATOM 2334 C CA . ARG B 1 83 ? 24.380 5.135 -46.011 1.00 28.89 83 ARG B CA 1
ATOM 2335 C C .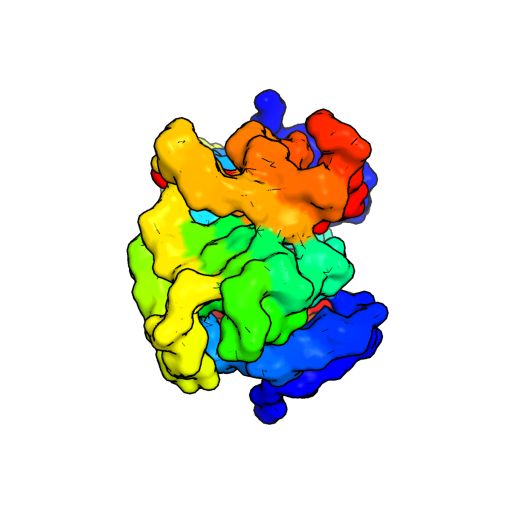 ARG B 1 83 ? 24.159 5.225 -44.495 1.00 27.92 83 ARG B C 1
ATOM 2336 O O . ARG B 1 83 ? 23.353 6.016 -44.052 1.00 27.31 83 ARG B O 1
ATOM 2344 N N . ALA B 1 84 ? 24.863 4.400 -43.719 1.00 27.21 84 ALA B N 1
ATOM 2345 C CA . ALA B 1 84 ? 24.750 4.423 -42.239 1.00 26.45 84 ALA B CA 1
ATOM 2346 C C . ALA B 1 84 ? 26.086 4.718 -41.579 1.00 26.41 84 ALA B C 1
ATOM 2347 O O . ALA B 1 84 ? 27.138 4.393 -42.127 1.00 26.84 84 ALA B O 1
ATOM 2349 N N . ILE B 1 85 ? 26.033 5.319 -40.393 1.00 27.25 85 ILE B N 1
ATOM 2350 C CA . ILE B 1 85 ? 27.216 5.594 -39.583 1.00 27.26 85 ILE B CA 1
ATOM 2351 C C . ILE B 1 85 ? 26.930 5.222 -38.118 1.00 26.71 85 ILE B C 1
ATOM 2352 O O . ILE B 1 85 ? 25.875 5.559 -37.569 1.00 25.88 85 ILE B O 1
ATOM 2357 N N . ASP B 1 86 ? 27.856 4.477 -37.522 1.00 25.78 86 ASP B N 1
ATOM 2358 C CA . ASP B 1 86 ? 27.731 4.026 -36.138 1.00 26.48 86 ASP B CA 1
ATOM 2359 C C . ASP B 1 86 ? 28.762 4.806 -35.363 1.00 26.66 86 ASP B C 1
ATOM 2360 O O . ASP B 1 86 ? 29.960 4.515 -35.450 1.00 27.46 86 ASP B O 1
ATOM 2365 N N . VAL B 1 87 ? 28.296 5.818 -34.642 1.00 26.15 87 VAL B N 1
ATOM 2366 C CA . VAL B 1 87 ? 29.170 6.688 -33.871 1.00 26.57 87 VAL B CA 1
ATOM 2367 C C . VAL B 1 87 ? 29.411 6.046 -32.506 1.00 26.37 87 VAL B C 1
ATOM 2368 O O . VAL B 1 87 ? 28.491 5.945 -31.682 1.00 25.03 87 VAL B O 1
ATOM 2372 N N . GLY B 1 88 ? 30.649 5.622 -32.281 1.00 26.79 88 GLY B N 1
ATOM 2373 C CA . GLY B 1 88 ? 31.032 4.935 -31.044 1.00 26.40 88 GLY B CA 1
ATOM 2374 C C . GLY B 1 88 ? 30.837 3.466 -31.276 1.00 26.28 88 GLY B C 1
ATOM 2375 O O . GLY B 1 88 ? 30.071 2.798 -30.559 1.00 26.62 88 GLY B O 1
ATOM 2376 N N . SER B 1 89 ? 31.517 2.947 -32.300 1.00 25.96 89 SER B N 1
ATOM 2377 C CA . SER B 1 89 ? 31.210 1.614 -32.766 1.00 25.59 89 SER B CA 1
ATOM 2378 C C . SER B 1 89 ? 31.572 0.521 -31.740 1.00 25.15 89 SER B C 1
ATOM 2379 O O . SER B 1 89 ? 30.970 -0.562 -31.763 1.00 24.49 89 SER B O 1
ATOM 2382 N N . GLY B 1 90 ? 32.512 0.812 -30.836 1.00 25.43 90 GLY B N 1
ATOM 2383 C CA . GLY B 1 90 ? 32.805 -0.061 -29.690 1.00 25.37 90 GLY B CA 1
ATOM 2384 C C . GLY B 1 90 ? 33.172 -1.485 -30.042 1.00 26.26 90 GLY B C 1
ATOM 2385 O O . GLY B 1 90 ? 34.197 -1.713 -30.681 1.00 26.15 90 GLY B O 1
ATOM 2386 N N . SER B 1 91 ? 32.338 -2.457 -29.643 1.00 26.28 91 SER B N 1
ATOM 2387 C CA . SER B 1 91 ? 32.597 -3.867 -29.983 1.00 26.23 91 SER B CA 1
ATOM 2388 C C . SER B 1 91 ? 32.502 -4.140 -31.487 1.00 26.42 91 SER B C 1
ATOM 2389 O O . SER B 1 91 ? 32.987 -5.182 -31.954 1.00 27.23 91 SER B O 1
ATOM 2392 N N . GLY B 1 92 ? 31.876 -3.211 -32.222 1.00 26.07 92 GLY B N 1
ATOM 2393 C CA . GLY B 1 92 ? 31.504 -3.391 -33.654 1.00 25.89 92 GLY B CA 1
ATOM 2394 C C . GLY B 1 92 ? 30.155 -4.089 -33.833 1.00 25.05 92 GLY B C 1
ATOM 2395 O O . GLY B 1 92 ? 29.680 -4.264 -34.948 1.00 25.03 92 GLY B O 1
ATOM 2396 N N . TYR B 1 93 ? 29.527 -4.485 -32.732 1.00 24.75 93 TYR B N 1
ATOM 2397 C CA . TYR B 1 93 ? 28.318 -5.318 -32.819 1.00 24.66 93 TYR B CA 1
ATOM 2398 C C . TYR B 1 93 ? 27.241 -4.648 -33.695 1.00 24.85 93 TYR B C 1
ATOM 2399 O O . TYR B 1 93 ? 26.749 -5.248 -34.661 1.00 24.73 93 TYR B O 1
ATOM 2408 N N . LEU B 1 94 ? 26.892 -3.406 -33.367 1.00 25.12 94 LEU B N 1
ATOM 2409 C CA . LEU B 1 94 ? 25.821 -2.729 -34.093 1.00 25.95 94 LEU B CA 1
ATOM 2410 C C . LEU B 1 94 ? 26.204 -2.406 -35.529 1.00 25.84 94 LEU B C 1
ATOM 2411 O O . LEU B 1 94 ? 25.337 -2.395 -36.408 1.00 25.21 94 LEU B O 1
ATOM 2416 N N . THR B 1 95 ? 27.500 -2.160 -35.759 1.00 25.45 95 THR B N 1
ATOM 2417 C CA . THR B 1 95 ? 27.997 -1.836 -37.094 1.00 25.47 95 THR B CA 1
ATOM 2418 C C . THR B 1 95 ? 27.814 -2.997 -38.055 1.00 25.39 95 THR B C 1
ATOM 2419 O O . THR B 1 95 ? 27.374 -2.803 -39.176 1.00 27.01 95 THR B O 1
ATOM 2423 N N . VAL B 1 96 ? 28.141 -4.192 -37.598 1.00 25.38 96 VAL B N 1
ATOM 2424 C CA . VAL B 1 96 ? 27.902 -5.418 -38.348 1.00 25.22 96 VAL B CA 1
ATOM 2425 C C . VAL B 1 96 ? 26.391 -5.649 -38.593 1.00 26.28 96 VAL B C 1
ATOM 2426 O O . VAL B 1 96 ? 25.985 -6.043 -39.693 1.00 25.50 96 VAL B O 1
ATOM 2430 N N . CYS B 1 97 ? 25.567 -5.379 -37.585 1.00 26.18 97 CYS B N 1
ATOM 2431 C CA . CYS B 1 97 ? 24.120 -5.445 -37.754 1.00 26.68 97 CYS B CA 1
ATOM 2432 C C . CYS B 1 97 ? 23.685 -4.535 -38.924 1.00 27.20 97 CYS B C 1
ATOM 2433 O O . CYS B 1 97 ? 22.928 -4.972 -39.789 1.00 26.86 97 CYS B O 1
ATOM 2436 N N . MET B 1 98 ? 24.196 -3.304 -38.976 1.00 26.63 98 MET B N 1
ATOM 2437 C CA . MET B 1 98 ? 23.932 -2.430 -40.118 1.00 28.02 98 MET B CA 1
ATOM 2438 C C . MET B 1 98 ? 24.429 -2.988 -41.460 1.00 28.08 98 MET B C 1
ATOM 2439 O O . MET B 1 98 ? 23.691 -2.965 -42.446 1.00 27.34 98 MET B O 1
ATOM 2444 N N . ALA B 1 99 ? 25.682 -3.462 -41.493 1.00 28.09 99 ALA B N 1
ATOM 2445 C CA . ALA B 1 99 ? 26.269 -4.108 -42.682 1.00 29.14 99 ALA B CA 1
ATOM 2446 C C . ALA B 1 99 ? 25.381 -5.215 -43.263 1.00 29.65 99 ALA B C 1
ATOM 2447 O O . ALA B 1 99 ? 25.201 -5.308 -44.484 1.00 30.12 99 ALA B O 1
ATOM 2449 N N . ILE B 1 100 ? 24.854 -6.057 -42.375 1.00 30.11 100 ILE B N 1
ATOM 2450 C CA . ILE B 1 100 ? 23.969 -7.167 -42.752 1.00 30.78 100 ILE B CA 1
ATOM 2451 C C . ILE B 1 100 ? 22.640 -6.685 -43.295 1.00 31.14 100 ILE B C 1
ATOM 2452 O O . ILE B 1 100 ? 22.214 -7.112 -44.367 1.00 31.71 100 ILE B O 1
ATOM 2457 N N . LYS B 1 101 ? 21.994 -5.803 -42.544 1.00 31.07 101 LYS B N 1
ATOM 2458 C CA . LYS B 1 101 ? 20.683 -5.301 -42.903 1.00 32.13 101 LYS B CA 1
ATOM 2459 C C . LYS B 1 101 ? 20.688 -4.565 -44.247 1.00 32.15 101 LYS B C 1
ATOM 2460 O O . LYS B 1 101 ? 19.708 -4.602 -45.008 1.00 32.49 101 LYS B O 1
ATOM 2466 N N . MET B 1 102 ? 21.785 -3.864 -44.509 1.00 31.73 102 MET B N 1
ATOM 2467 C CA . MET B 1 102 ? 21.924 -3.082 -45.722 1.00 31.79 102 MET B CA 1
ATOM 2468 C C . MET B 1 102 ? 22.645 -3.860 -46.850 1.00 31.14 102 MET B C 1
ATOM 2469 O O . MET B 1 102 ? 22.873 -3.324 -47.921 1.00 30.17 102 MET B O 1
ATOM 2474 N N . ASN B 1 103 ? 23.029 -5.107 -46.579 1.00 31.61 103 ASN B N 1
ATOM 2475 C CA . ASN B 1 103 ? 23.719 -5.955 -47.535 1.00 31.96 103 ASN B CA 1
ATOM 2476 C C . ASN B 1 103 ? 24.916 -5.299 -48.195 1.00 32.06 103 ASN B C 1
ATOM 2477 O O . ASN B 1 103 ? 25.008 -5.309 -49.426 1.00 32.49 103 ASN B O 1
ATOM 2482 N N . VAL B 1 104 ? 25.819 -4.704 -47.406 1.00 32.35 104 VAL B N 1
ATOM 2483 C CA . VAL B 1 104 ? 27.031 -4.089 -47.966 1.00 32.49 104 VAL B CA 1
ATOM 2484 C C . VAL B 1 104 ? 27.795 -5.055 -48.865 1.00 33.11 104 VAL B C 1
ATOM 2485 O O . VAL B 1 104 ? 28.478 -4.631 -49.795 1.00 33.30 104 VAL B O 1
ATOM 2489 N N . LEU B 1 105 ? 27.656 -6.349 -48.595 1.00 34.29 105 LEU B N 1
ATOM 2490 C CA . LEU B 1 105 ? 28.392 -7.396 -49.324 1.00 35.21 105 LEU B CA 1
ATOM 2491 C C . LEU B 1 105 ? 27.982 -7.534 -50.788 1.00 35.85 105 LEU B C 1
ATOM 2492 O O . LEU B 1 105 ? 28.846 -7.729 -51.660 1.00 36.64 105 LEU B O 1
ATOM 2497 N N . GLU B 1 106 ? 26.677 -7.427 -51.053 1.00 35.86 106 GLU B N 1
ATOM 2498 C CA . GLU B 1 106 ? 26.127 -7.586 -52.403 1.00 36.60 106 GLU B CA 1
ATOM 2499 C C . GLU B 1 106 ? 25.746 -6.255 -53.054 1.00 35.49 106 GLU B C 1
ATOM 2500 O O . GLU B 1 106 ? 25.815 -6.125 -54.273 1.00 35.86 106 GLU B O 1
ATOM 2506 N N . ASN B 1 107 ? 25.370 -5.273 -52.241 1.00 34.37 107 ASN B N 1
ATOM 2507 C CA . ASN B 1 107 ? 24.972 -3.963 -52.727 1.00 33.02 107 ASN B CA 1
ATOM 2508 C C . ASN B 1 107 ? 26.087 -2.920 -52.548 1.00 33.22 107 ASN B C 1
ATOM 2509 O O . ASN B 1 107 ? 26.389 -2.501 -51.423 1.00 33.15 107 ASN B O 1
ATOM 2514 N N . LYS B 1 108 ? 26.675 -2.475 -53.671 1.00 33.22 108 LYS B N 1
ATOM 2515 C CA . LYS B 1 108 ? 27.862 -1.591 -53.674 1.00 33.56 108 LYS B CA 1
ATOM 2516 C C . LYS B 1 108 ? 27.521 -0.140 -53.361 1.00 32.32 108 LYS B C 1
ATOM 2517 O O . LYS B 1 108 ? 28.404 0.655 -53.026 1.00 32.63 108 LYS B O 1
ATOM 2523 N N . ASN B 1 109 ? 26.244 0.201 -53.481 1.00 31.08 109 ASN B N 1
ATOM 2524 C CA . ASN B 1 109 ? 25.751 1.501 -53.066 1.00 30.75 109 ASN B CA 1
ATOM 2525 C C . ASN B 1 109 ? 25.497 1.575 -51.565 1.00 30.29 109 ASN B C 1
ATOM 2526 O O . ASN B 1 109 ? 25.432 2.658 -51.019 1.00 30.62 109 ASN B O 1
ATOM 2531 N N . SER B 1 110 ? 25.320 0.435 -50.915 1.00 29.20 110 SER B N 1
ATOM 2532 C CA . SER B 1 110 ? 25.260 0.412 -49.454 1.00 28.80 110 SER B CA 1
ATOM 2533 C C . SER B 1 110 ? 26.591 0.876 -48.863 1.00 28.90 110 SER B C 1
ATOM 2534 O O . SER B 1 110 ? 27.669 0.522 -49.353 1.00 28.87 110 SER B O 1
ATOM 2537 N N . TYR B 1 111 ? 26.507 1.697 -47.827 1.00 28.36 111 TYR B N 1
ATOM 2538 C CA . TYR B 1 111 ? 27.680 2.169 -47.145 1.00 28.14 111 TYR B CA 1
ATOM 2539 C C . TYR B 1 111 ? 27.495 2.189 -45.617 1.00 27.84 111 TYR B C 1
ATOM 2540 O O . TYR B 1 111 ? 26.537 2.787 -45.099 1.00 26.64 111 TYR B O 1
ATOM 2549 N N . VAL B 1 112 ? 28.419 1.526 -44.914 1.00 27.63 112 VAL B N 1
ATOM 2550 C CA . VAL B 1 112 ? 28.445 1.507 -43.442 1.00 27.21 112 VAL B CA 1
ATOM 2551 C C . VAL B 1 112 ? 29.827 1.851 -42.879 1.00 27.77 112 VAL B C 1
ATOM 2552 O O . VAL B 1 112 ? 30.843 1.228 -43.233 1.00 26.99 112 VAL B O 1
ATOM 2556 N N . ILE B 1 113 ? 29.857 2.847 -41.996 1.00 27.81 113 ILE B N 1
ATOM 2557 C CA . ILE B 1 113 ? 31.094 3.262 -41.344 1.00 28.28 113 ILE B CA 1
ATOM 2558 C C . ILE B 1 113 ? 30.911 3.318 -39.822 1.00 28.70 113 ILE B C 1
A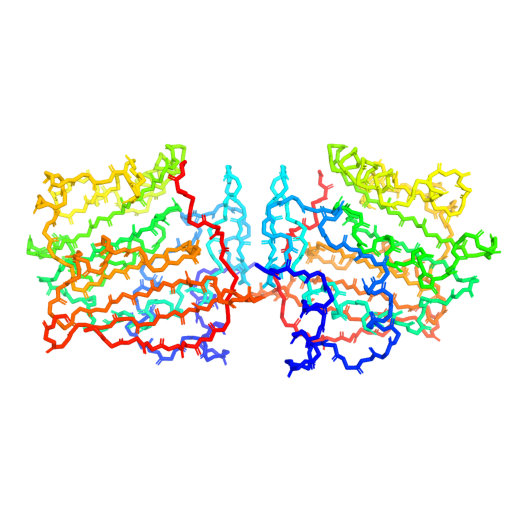TOM 2559 O O . ILE B 1 113 ? 29.919 3.874 -39.333 1.00 29.27 113 ILE B O 1
ATOM 2564 N N . GLY B 1 114 ? 31.846 2.694 -39.099 1.00 27.95 114 GLY B N 1
ATOM 2565 C CA . GLY B 1 114 ? 31.931 2.819 -37.654 1.00 28.26 114 GLY B CA 1
ATOM 2566 C C . GLY B 1 114 ? 33.054 3.761 -37.273 1.00 28.68 114 GLY B C 1
ATOM 2567 O O . GLY B 1 114 ? 34.175 3.618 -37.759 1.00 29.01 114 GLY B O 1
ATOM 2568 N N . LEU B 1 115 ? 32.743 4.725 -36.413 1.00 28.63 115 LEU B N 1
ATOM 2569 C CA . LEU B 1 115 ? 33.731 5.618 -35.800 1.00 28.71 115 LEU B CA 1
ATOM 2570 C C . LEU B 1 115 ? 33.906 5.267 -34.325 1.00 29.23 115 LEU B C 1
ATOM 2571 O O . LEU B 1 115 ? 32.933 5.251 -33.553 1.00 27.60 115 LEU B O 1
ATOM 2576 N N . GLU B 1 116 ? 35.154 5.020 -33.941 1.00 29.90 116 GLU B N 1
ATOM 2577 C CA . GLU B 1 116 ? 35.505 4.691 -32.576 1.00 31.40 116 GLU B CA 1
ATOM 2578 C C . GLU B 1 116 ? 36.692 5.556 -32.102 1.00 32.83 116 GLU B C 1
ATOM 2579 O O . GLU B 1 116 ? 37.757 5.591 -32.741 1.00 32.61 116 GLU B O 1
ATOM 2585 N N . ARG B 1 117 ? 36.504 6.260 -30.987 1.00 34.32 117 ARG B N 1
ATOM 2586 C CA . ARG B 1 117 ? 37.536 7.199 -30.512 1.00 34.97 117 ARG B CA 1
ATOM 2587 C C . ARG B 1 117 ? 38.737 6.499 -29.916 1.00 35.14 117 ARG B C 1
ATOM 2588 O O . ARG B 1 117 ? 39.856 7.029 -29.963 1.00 35.08 117 ARG B O 1
ATOM 2596 N N . VAL B 1 118 ? 38.512 5.296 -29.393 1.00 35.77 118 VAL B N 1
ATOM 2597 C CA . VAL B 1 118 ? 39.551 4.532 -28.691 1.00 36.04 118 VAL B CA 1
ATOM 2598 C C . VAL B 1 118 ? 40.161 3.453 -29.577 1.00 36.56 118 VAL B C 1
ATOM 2599 O O . VAL B 1 118 ? 39.453 2.593 -30.115 1.00 36.91 118 VAL B O 1
ATOM 2603 N N . LYS B 1 119 ? 41.491 3.477 -29.695 1.00 36.86 119 LYS B N 1
ATOM 2604 C CA . LYS B 1 119 ? 42.191 2.657 -30.664 1.00 36.60 119 LYS B CA 1
ATOM 2605 C C . LYS B 1 119 ? 42.110 1.176 -30.343 1.00 36.43 119 LYS B C 1
ATOM 2606 O O . LYS B 1 119 ? 41.995 0.368 -31.247 1.00 36.03 119 LYS B O 1
ATOM 2612 N N . ASP B 1 120 ? 42.186 0.825 -29.060 1.00 35.95 120 ASP B N 1
ATOM 2613 C CA . ASP B 1 120 ? 42.065 -0.567 -28.631 1.00 36.15 120 ASP B CA 1
ATOM 2614 C C . ASP B 1 120 ? 40.693 -1.154 -28.911 1.00 35.12 120 ASP B C 1
ATOM 2615 O O . ASP B 1 120 ? 40.543 -2.368 -29.044 1.00 35.10 120 ASP B O 1
ATOM 2620 N N . LEU B 1 121 ? 39.683 -0.300 -28.919 1.00 34.98 121 LEU B N 1
ATOM 2621 C CA . LEU B 1 121 ? 38.348 -0.754 -29.262 1.00 34.41 121 LEU B CA 1
ATOM 2622 C C . LEU B 1 121 ? 38.166 -0.940 -30.767 1.00 34.32 121 LEU B C 1
ATOM 2623 O O . LEU B 1 121 ? 37.533 -1.916 -31.181 1.00 34.70 121 LEU B O 1
ATOM 2628 N N . VAL B 1 122 ? 38.723 -0.024 -31.561 1.00 34.14 122 VAL B N 1
ATOM 2629 C CA . VAL B 1 122 ? 38.917 -0.244 -33.010 1.00 34.23 122 VAL B CA 1
ATOM 2630 C C . VAL B 1 122 ? 39.532 -1.623 -33.259 1.00 34.47 122 VAL B C 1
ATOM 2631 O O . VAL B 1 122 ? 38.967 -2.452 -33.963 1.00 33.60 122 VAL B O 1
ATOM 2635 N N . ASN B 1 123 ? 40.700 -1.866 -32.671 1.00 35.19 123 ASN B N 1
ATOM 2636 C CA . ASN B 1 123 ? 41.368 -3.133 -32.858 1.00 35.01 123 ASN B CA 1
ATOM 2637 C C . ASN B 1 123 ? 40.529 -4.285 -32.344 1.00 34.44 123 ASN B C 1
ATOM 2638 O O . ASN B 1 123 ? 40.508 -5.336 -32.938 1.00 33.68 123 ASN B O 1
ATOM 2643 N N . PHE B 1 124 ? 39.850 -4.090 -31.213 1.00 34.50 124 PHE B N 1
ATOM 2644 C CA . PHE B 1 124 ? 38.953 -5.107 -30.652 1.00 33.47 124 PHE B CA 1
ATOM 2645 C C . PHE B 1 124 ? 37.817 -5.463 -31.612 1.00 32.88 124 PHE B C 1
ATOM 2646 O O . PHE B 1 124 ? 37.495 -6.652 -31.829 1.00 32.09 124 PHE B O 1
ATOM 2654 N N . SER B 1 125 ? 37.212 -4.429 -32.185 1.00 33.46 125 SER B N 1
ATOM 2655 C CA . SER B 1 125 ? 36.082 -4.616 -33.114 1.00 33.23 125 SER B CA 1
ATOM 2656 C C . SER B 1 125 ? 36.567 -5.279 -34.402 1.00 33.15 125 SER B C 1
ATOM 2657 O O . SER B 1 125 ? 35.916 -6.198 -34.910 1.00 31.43 125 SER B O 1
ATOM 2660 N N . LEU B 1 126 ? 37.737 -4.843 -34.891 1.00 32.96 126 LEU B N 1
ATOM 2661 C CA . LEU B 1 126 ? 38.341 -5.483 -36.089 1.00 33.52 126 LEU B CA 1
ATOM 2662 C C . LEU B 1 126 ? 38.731 -6.957 -35.847 1.00 33.29 126 LE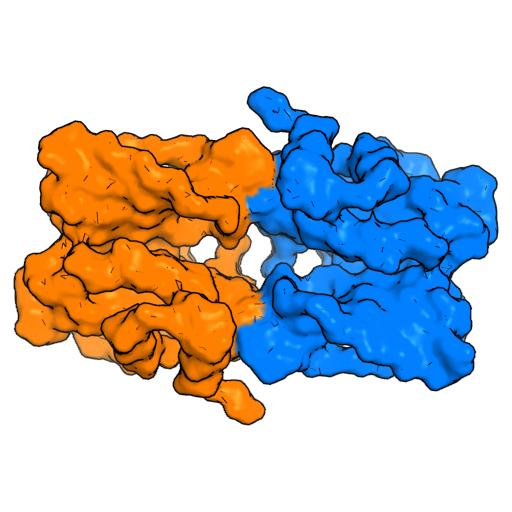U B C 1
ATOM 2663 O O . LEU B 1 126 ? 38.568 -7.777 -36.748 1.00 33.74 126 LEU B O 1
ATOM 2668 N N . GLU B 1 127 ? 39.169 -7.313 -34.633 1.00 33.67 127 GLU B N 1
ATOM 2669 C CA . GLU B 1 127 ? 39.463 -8.734 -34.322 1.00 34.20 127 GLU B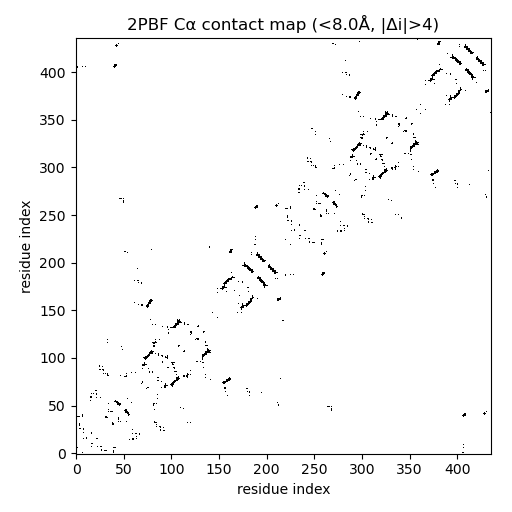 CA 1
ATOM 2670 C C . GLU B 1 127 ? 38.160 -9.537 -34.366 1.00 33.14 127 GLU B C 1
ATOM 2671 O O . GLU B 1 127 ? 38.117 -10.614 -34.908 1.00 32.25 127 GLU B O 1
ATOM 2677 N N . ASN B 1 128 ? 37.111 -8.974 -33.753 1.00 32.97 128 ASN B N 1
ATOM 2678 C CA . ASN B 1 128 ? 35.758 -9.542 -33.674 1.00 31.93 128 ASN B CA 1
ATOM 2679 C C . ASN B 1 128 ? 35.169 -9.814 -35.041 1.00 32.29 128 ASN B C 1
ATOM 2680 O O . ASN B 1 128 ? 34.567 -10.851 -35.257 1.00 32.51 128 ASN B O 1
ATOM 2685 N N . ILE B 1 129 ? 35.311 -8.859 -35.963 1.00 33.17 129 ILE B N 1
ATOM 2686 C CA . ILE B 1 129 ? 34.698 -8.992 -37.289 1.00 33.51 129 ILE B CA 1
ATOM 2687 C C . ILE B 1 129 ? 35.468 -9.996 -38.152 1.00 35.07 129 ILE B C 1
ATOM 2688 O O . ILE B 1 129 ? 34.870 -10.757 -38.912 1.00 35.43 129 ILE B O 1
ATOM 2693 N N . LYS B 1 130 ? 36.786 -10.008 -38.004 1.00 37.18 130 LYS B N 1
ATOM 2694 C CA . LYS B 1 130 ? 37.617 -11.074 -38.564 1.00 39.09 130 LYS B CA 1
ATOM 2695 C C . LYS B 1 130 ? 37.118 -12.471 -38.178 1.00 39.78 130 LYS B C 1
ATOM 2696 O O . LYS B 1 130 ? 36.952 -13.313 -39.057 1.00 40.43 130 LYS B O 1
ATOM 2702 N N . ARG B 1 131 ? 36.882 -12.720 -36.886 1.00 39.96 131 ARG B N 1
ATOM 2703 C CA . ARG B 1 131 ? 36.417 -14.049 -36.441 1.00 39.98 131 ARG B CA 1
ATOM 2704 C C . ARG B 1 131 ? 34.985 -14.372 -36.848 1.00 39.35 131 ARG B C 1
ATOM 2705 O O . ARG B 1 131 ? 34.642 -15.552 -37.014 1.00 39.74 131 ARG B O 1
ATOM 2713 N N . ASP B 1 132 ? 34.154 -13.338 -37.023 1.00 38.52 132 ASP B N 1
ATOM 2714 C CA . ASP B 1 132 ? 32.741 -13.554 -37.341 1.00 37.66 132 ASP B CA 1
ATOM 2715 C C . ASP B 1 132 ? 32.455 -13.561 -38.852 1.00 37.03 132 ASP B C 1
ATOM 2716 O O . ASP B 1 132 ? 31.864 -14.522 -39.369 1.00 37.20 132 ASP B O 1
ATOM 2721 N N . LYS B 1 133 ? 32.867 -12.495 -39.538 1.00 35.92 133 LYS B N 1
ATOM 2722 C CA . LYS B 1 133 ? 32.534 -12.249 -40.952 1.00 35.11 133 LYS B CA 1
ATOM 2723 C C . LYS B 1 133 ? 33.722 -11.577 -41.654 1.00 35.22 133 LYS B C 1
ATOM 2724 O O . LYS B 1 133 ? 33.670 -10.376 -41.967 1.00 35.28 133 LYS B O 1
ATOM 2730 N N . PRO B 1 134 ? 34.809 -12.339 -41.901 1.00 35.37 134 PRO B N 1
ATOM 2731 C CA . PRO B 1 134 ? 36.037 -11.705 -42.373 1.00 35.14 134 PRO B CA 1
ATOM 2732 C C . PRO B 1 134 ? 35.832 -11.063 -43.755 1.00 35.01 134 PRO B C 1
ATOM 2733 O O . PRO B 1 134 ? 36.600 -10.198 -44.154 1.00 34.08 134 PRO B O 1
ATOM 2737 N N . GLU B 1 135 ? 34.785 -11.495 -44.460 1.00 35.41 135 GLU B N 1
ATOM 2738 C CA . GLU B 1 135 ? 34.406 -10.897 -45.739 1.00 36.60 135 GLU B CA 1
ATOM 2739 C C . GLU B 1 135 ? 34.189 -9.382 -45.666 1.00 36.46 135 GLU B C 1
ATOM 2740 O O . GLU B 1 135 ? 34.504 -8.683 -46.616 1.00 36.34 135 GLU B O 1
ATOM 2746 N N . LEU B 1 136 ? 33.679 -8.892 -44.527 1.00 36.20 136 LEU B N 1
ATOM 2747 C CA . LEU B 1 136 ? 33.424 -7.465 -44.305 1.00 35.38 136 LEU B CA 1
ATOM 2748 C C . LEU B 1 136 ? 34.641 -6.529 -44.310 1.00 36.01 136 LEU B C 1
ATOM 2749 O O . LEU B 1 136 ? 34.494 -5.333 -44.529 1.00 36.12 136 LEU B O 1
ATOM 2754 N N . LEU B 1 137 ? 35.842 -7.030 -44.057 1.00 36.76 137 LEU B N 1
ATOM 2755 C CA . LEU B 1 137 ? 37.001 -6.117 -44.064 1.00 37.91 137 LEU B CA 1
ATOM 2756 C C . LEU B 1 137 ? 37.791 -6.219 -45.361 1.00 37.90 137 LEU B C 1
ATOM 2757 O O . LEU B 1 137 ? 38.900 -5.684 -45.475 1.00 38.39 137 LEU B O 1
ATOM 2762 N N . LYS B 1 138 ? 37.178 -6.879 -46.341 1.00 37.87 138 LYS B N 1
ATOM 2763 C CA . LYS B 1 138 ? 37.728 -6.990 -47.689 1.00 37.78 138 LYS B CA 1
ATOM 2764 C C . LYS B 1 138 ? 37.045 -6.047 -48.690 1.00 37.56 138 LYS B C 1
ATOM 2765 O O . LYS B 1 138 ? 37.398 -6.045 -49.863 1.00 37.91 138 LYS B O 1
ATOM 2771 N N . ILE B 1 139 ? 36.085 -5.240 -48.228 1.00 36.74 139 ILE B N 1
ATOM 2772 C CA . ILE B 1 139 ? 35.257 -4.431 -49.128 1.00 36.16 139 ILE B CA 1
ATOM 2773 C C . ILE B 1 139 ? 35.384 -2.920 -48.919 1.00 35.98 139 ILE B C 1
ATOM 2774 O O . ILE B 1 139 ? 35.773 -2.472 -47.853 1.00 36.46 139 ILE B O 1
ATOM 2779 N N . ASP B 1 140 ? 35.037 -2.139 -49.941 1.00 35.70 140 ASP B N 1
ATOM 2780 C CA . ASP B 1 140 ? 35.202 -0.686 -49.904 1.00 35.53 140 ASP B CA 1
ATOM 2781 C C . ASP B 1 140 ? 34.118 -0.001 -49.081 1.00 34.30 140 ASP B C 1
ATOM 2782 O O . ASP B 1 140 ? 34.319 1.117 -48.605 1.00 34.56 140 ASP B O 1
ATOM 2787 N N . ASN B 1 141 ? 32.960 -0.651 -48.948 1.00 32.60 141 ASN B N 1
ATOM 2788 C CA . ASN B 1 141 ? 31.795 0.007 -48.371 1.00 31.58 141 ASN B CA 1
ATOM 2789 C C . ASN B 1 141 ? 31.457 -0.423 -46.925 1.00 30.79 141 ASN B C 1
ATOM 2790 O O . ASN B 1 141 ? 30.323 -0.301 -46.499 1.00 29.52 141 ASN B O 1
ATOM 2795 N N . PHE B 1 142 ? 32.449 -0.964 -46.216 1.00 30.33 142 PHE B N 1
ATOM 2796 C CA . PHE B 1 142 ? 32.385 -1.216 -44.774 1.00 30.46 142 PHE B CA 1
ATOM 2797 C C . PHE B 1 142 ? 33.729 -0.808 -44.185 1.00 30.88 142 PHE B C 1
ATOM 2798 O O . PHE B 1 142 ? 34.779 -1.253 -44.665 1.00 31.32 142 PHE B O 1
ATOM 2806 N N . LYS B 1 143 ? 33.706 0.048 -43.165 1.00 30.74 143 LYS B N 1
ATOM 2807 C CA . LYS B 1 143 ? 34.926 0.472 -42.498 1.00 32.32 143 LYS B CA 1
ATOM 2808 C C . LYS B 1 143 ? 34.686 0.745 -41.014 1.00 31.60 143 LYS B C 1
ATOM 2809 O O . LYS B 1 143 ? 33.604 1.215 -40.627 1.00 30.86 143 LYS B O 1
ATOM 2815 N N . ILE B 1 144 ? 35.705 0.444 -40.208 1.00 30.88 144 ILE B N 1
ATOM 2816 C CA . ILE B 1 144 ? 35.793 0.893 -38.816 1.00 30.52 144 ILE B CA 1
ATOM 2817 C C . ILE B 1 144 ? 37.002 1.802 -38.721 1.00 31.15 144 ILE B C 1
ATOM 2818 O O . ILE B 1 144 ? 38.128 1.357 -38.951 1.00 31.49 144 ILE B O 1
ATOM 2823 N N . ILE B 1 145 ? 36.745 3.063 -38.393 1.00 31.61 145 ILE B N 1
ATOM 2824 C CA . ILE B 1 145 ? 37.747 4.135 -38.330 1.00 33.17 145 ILE B CA 1
ATOM 2825 C C . ILE B 1 145 ? 38.047 4.511 -36.877 1.00 33.35 145 ILE B C 1
ATOM 2826 O O . ILE B 1 145 ? 37.125 4.686 -36.074 1.00 33.05 145 ILE B O 1
ATOM 2831 N N . HIS B 1 146 ? 39.329 4.631 -36.542 1.00 34.76 146 HIS B N 1
ATOM 2832 C CA . HIS B 1 146 ? 39.750 5.294 -35.304 1.00 36.06 146 HIS B CA 1
ATOM 2833 C C . HIS B 1 146 ? 39.559 6.801 -35.438 1.00 36.35 146 HIS B C 1
ATOM 2834 O O . HIS B 1 146 ? 40.327 7.455 -36.127 1.00 37.24 146 HIS B O 1
ATOM 2841 N N . LYS B 1 147 ? 38.537 7.347 -34.778 1.00 37.46 147 LYS B N 1
ATOM 2842 C CA . LYS B 1 147 ? 38.119 8.744 -34.968 1.00 37.79 147 LYS B CA 1
ATOM 2843 C C . LYS B 1 147 ? 37.131 9.240 -33.913 1.00 38.48 147 LYS B C 1
ATOM 2844 O O . LYS B 1 147 ? 36.176 8.551 -33.552 1.00 37.91 147 LYS B O 1
ATOM 2850 N N . ASN B 1 148 ? 37.353 10.471 -33.455 1.00 38.74 148 ASN B N 1
ATOM 2851 C CA . ASN B 1 148 ? 36.412 11.166 -32.602 1.00 39.22 148 ASN B CA 1
ATOM 2852 C C . ASN B 1 148 ? 35.480 12.011 -33.461 1.00 39.74 148 ASN B C 1
ATOM 2853 O O . ASN B 1 148 ? 35.926 12.863 -34.229 1.00 39.97 148 ASN B O 1
ATOM 2858 N N . ILE B 1 149 ? 34.182 11.774 -33.313 1.00 40.02 149 ILE B N 1
ATOM 2859 C CA . ILE B 1 149 ? 33.161 12.494 -34.054 1.00 40.88 149 ILE B CA 1
ATOM 2860 C C . ILE B 1 149 ? 33.323 14.017 -33.894 1.00 42.23 149 ILE B C 1
ATOM 2861 O O . ILE B 1 149 ? 32.925 14.787 -34.769 1.00 42.42 149 ILE B O 1
ATOM 2866 N N . TYR B 1 150 ? 33.903 14.431 -32.768 1.00 43.92 150 TYR B N 1
ATOM 2867 C CA . TYR B 1 150 ? 34.070 15.846 -32.432 1.00 45.24 150 TYR B CA 1
ATOM 2868 C C . TYR B 1 150 ? 35.302 16.466 -33.091 1.00 46.70 150 TYR B C 1
ATOM 2869 O O . TYR B 1 150 ? 35.471 17.679 -33.063 1.00 47.16 150 TYR B O 1
ATOM 2878 N N . GLN B 1 151 ? 36.161 15.631 -33.669 1.00 48.55 151 GLN B N 1
ATOM 2879 C CA . GLN B 1 151 ? 37.375 16.109 -34.344 1.00 50.06 151 GLN B CA 1
ATOM 2880 C C . GLN B 1 151 ? 37.348 15.866 -35.854 1.00 50.27 151 GLN B C 1
ATOM 2881 O O . GLN B 1 151 ? 38.386 15.672 -36.481 1.00 50.74 151 GLN B O 1
ATOM 2887 N N . VAL B 1 152 ? 36.146 15.886 -36.417 1.00 50.74 152 VAL B N 1
ATOM 2888 C CA . VAL B 1 152 ? 35.910 15.724 -37.845 1.00 51.22 152 VAL B CA 1
ATOM 2889 C C . VAL B 1 152 ? 35.827 17.124 -38.468 1.00 51.56 152 VAL B C 1
ATOM 2890 O O . VAL B 1 152 ? 34.797 17.797 -38.381 1.00 51.93 152 VAL B O 1
ATOM 2894 N N . ASN B 1 153 ? 36.923 17.559 -39.087 1.00 51.86 153 ASN B N 1
ATOM 2895 C CA . ASN B 1 153 ? 36.995 18.893 -39.688 1.00 52.01 153 ASN B CA 1
ATOM 2896 C C . ASN B 1 153 ? 36.130 19.048 -40.945 1.00 52.40 153 ASN B C 1
ATOM 2897 O O . ASN B 1 153 ? 35.482 18.085 -41.382 1.00 51.85 153 ASN B O 1
ATOM 2902 N N . GLU B 1 154 ? 36.112 20.262 -41.502 1.00 52.78 154 GLU B N 1
ATOM 2903 C CA . GLU B 1 154 ? 35.255 20.606 -42.646 1.00 53.40 154 GLU B CA 1
ATOM 2904 C C . GLU B 1 154 ? 35.500 19.763 -43.892 1.00 53.02 154 GLU B C 1
ATOM 2905 O O . GLU B 1 154 ? 34.550 19.449 -44.623 1.00 52.79 154 GLU B O 1
ATOM 2911 N N . GLU B 1 155 ? 36.764 19.417 -44.135 1.00 52.65 155 GLU B N 1
ATOM 2912 C CA . GLU B 1 155 ? 37.132 18.644 -45.321 1.00 52.62 155 GLU B CA 1
ATOM 2913 C C . GLU B 1 155 ? 36.633 17.216 -45.221 1.00 51.43 155 GLU B C 1
ATOM 2914 O O . GLU B 1 155 ? 35.938 16.744 -46.112 1.00 51.33 155 GLU B O 1
ATOM 2920 N N . GLU B 1 156 ? 36.961 16.541 -44.124 1.00 50.93 156 GLU B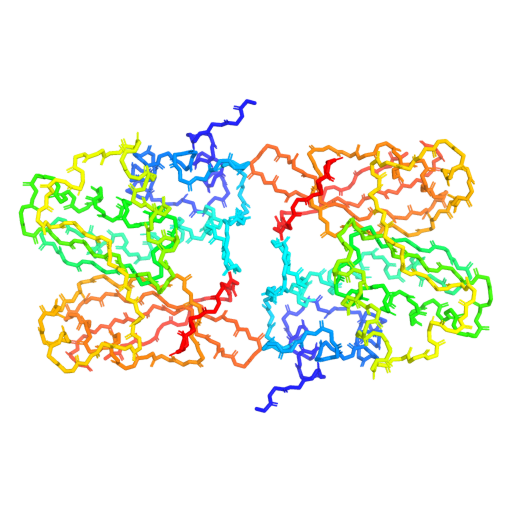 N 1
ATOM 2921 C CA . GLU B 1 156 ? 36.414 15.203 -43.870 1.00 50.20 156 GLU B CA 1
ATOM 2922 C C . GLU B 1 156 ? 34.896 15.217 -43.692 1.00 49.90 156 GLU B C 1
ATOM 2923 O O . GLU B 1 156 ? 34.222 14.280 -44.110 1.00 49.58 156 GLU B O 1
ATOM 2929 N N . LYS B 1 157 ? 34.353 16.297 -43.126 1.00 49.76 157 LYS B N 1
ATOM 2930 C CA . LYS B 1 157 ? 32.902 16.443 -43.046 1.00 49.49 157 LYS B CA 1
ATOM 2931 C C . LYS B 1 157 ? 32.277 16.374 -44.435 1.00 49.35 157 LYS B C 1
ATOM 2932 O O . LYS B 1 157 ? 31.323 15.609 -44.664 1.00 49.02 157 LYS B O 1
ATOM 2938 N N . LYS B 1 158 ? 32.804 17.189 -45.352 1.00 49.05 158 LYS B N 1
ATOM 2939 C CA . LYS B 1 158 ? 32.369 17.190 -46.752 1.00 48.59 158 LYS B CA 1
ATOM 2940 C C . LYS B 1 158 ? 32.579 15.809 -47.396 1.00 47.49 158 LYS B C 1
ATOM 2941 O O . LYS B 1 158 ? 31.718 15.336 -48.143 1.00 47.72 158 LYS B O 1
ATOM 2947 N N . GLU B 1 159 ? 33.698 15.155 -47.078 1.00 46.35 159 GLU B N 1
ATOM 2948 C CA . GLU B 1 159 ? 34.025 13.862 -47.693 1.00 45.26 159 GLU B CA 1
ATOM 2949 C C . GLU B 1 159 ? 33.192 12.687 -47.190 1.00 44.49 159 GLU B C 1
ATOM 2950 O O . GLU B 1 159 ? 32.998 11.723 -47.925 1.00 44.29 159 GLU B O 1
ATOM 2953 N N . LEU B 1 160 ? 32.697 12.766 -45.949 1.00 43.25 160 LEU B N 1
ATOM 2954 C CA . LEU B 1 160 ? 31.802 11.745 -45.395 1.00 41.71 160 LEU B CA 1
ATOM 2955 C C . LEU B 1 160 ? 30.450 11.719 -46.095 1.00 40.69 160 LEU B C 1
ATOM 2956 O O . LEU B 1 160 ? 29.771 10.690 -46.137 1.00 41.29 160 LEU B O 1
ATOM 2961 N N . GLY B 1 161 ? 30.037 12.855 -46.639 1.00 39.49 161 GLY B N 1
ATOM 2962 C CA . GLY B 1 161 ? 28.713 12.939 -47.241 1.00 37.21 161 GLY B CA 1
ATOM 2963 C C . GLY B 1 161 ? 27.570 12.868 -46.242 1.00 36.54 161 GLY B C 1
ATOM 2964 O O . GLY B 1 161 ? 27.706 13.271 -45.083 1.00 36.64 161 GLY B O 1
ATOM 2965 N N . LEU B 1 162 ? 26.442 12.343 -46.703 1.00 35.29 162 LEU B N 1
ATOM 2966 C CA . LEU B 1 162 ? 25.208 12.336 -45.945 1.00 34.76 162 LEU B CA 1
ATOM 2967 C C . LEU B 1 162 ? 24.777 10.908 -45.641 1.00 34.09 162 LEU B C 1
ATOM 2968 O O . LEU B 1 162 ? 25.101 9.971 -46.386 1.00 33.84 162 LEU B O 1
ATOM 2973 N N . PHE B 1 163 ? 24.053 10.765 -44.538 1.00 32.75 163 PHE B N 1
ATOM 2974 C CA . PHE B 1 163 ? 23.707 9.468 -44.009 1.00 31.62 163 PHE B CA 1
ATOM 2975 C C . PHE B 1 163 ? 22.231 9.332 -43.735 1.00 30.95 163 PHE B C 1
ATOM 2976 O O . PHE B 1 163 ? 21.627 10.185 -43.120 1.00 31.66 163 PHE B O 1
ATOM 2984 N N . ASP B 1 164 ? 21.667 8.234 -44.193 1.00 30.36 164 ASP B N 1
ATOM 2985 C CA . ASP B 1 164 ? 20.251 7.945 -43.981 1.00 30.76 164 ASP B CA 1
ATOM 2986 C C . ASP B 1 164 ? 19.993 7.462 -42.560 1.00 29.91 164 ASP B C 1
ATOM 2987 O O . ASP B 1 164 ? 18.884 7.602 -42.027 1.00 30.34 164 ASP B O 1
ATOM 2992 N N . ALA B 1 165 ? 21.024 6.901 -41.942 1.00 28.91 165 ALA B N 1
ATOM 2993 C CA . ALA B 1 165 ? 20.920 6.450 -40.563 1.00 28.23 165 ALA B CA 1
ATOM 2994 C C . ALA B 1 165 ? 22.188 6.762 -39.781 1.00 27.81 165 ALA B C 1
ATOM 2995 O O . ALA B 1 165 ? 23.301 6.527 -40.259 1.00 26.81 165 ALA B O 1
ATOM 2997 N N . ILE B 1 166 ? 22.008 7.352 -38.595 1.00 27.01 166 ILE B N 1
ATOM 2998 C CA . ILE B 1 166 ? 23.123 7.688 -37.722 1.00 26.94 166 ILE B CA 1
ATOM 2999 C C . ILE B 1 166 ? 22.853 7.130 -36.354 1.00 26.84 166 ILE B C 1
ATOM 3000 O O . ILE B 1 166 ? 21.891 7.508 -35.703 1.00 26.74 166 ILE B O 1
ATOM 3005 N N . HIS B 1 167 ? 23.697 6.216 -35.913 1.00 27.06 167 HIS B N 1
ATOM 3006 C CA . HIS B 1 167 ? 23.522 5.678 -34.591 1.00 27.82 167 HIS B CA 1
ATOM 3007 C C . HIS B 1 167 ? 24.652 6.159 -33.720 1.00 28.27 167 HIS B C 1
ATOM 3008 O O . HIS B 1 167 ? 25.822 6.089 -34.096 1.00 27.88 167 HIS B O 1
ATOM 3015 N N . VAL B 1 168 ? 24.290 6.704 -32.562 1.00 28.85 168 VAL B N 1
ATOM 3016 C CA . VAL B 1 168 ? 25.271 7.193 -31.644 1.00 28.63 168 VAL B CA 1
ATOM 3017 C C . VAL B 1 168 ? 25.106 6.353 -30.387 1.00 28.30 168 VAL B C 1
ATOM 3018 O O . VAL B 1 168 ? 24.040 6.366 -29.779 1.00 27.43 168 VAL B O 1
ATOM 3022 N N . GLY B 1 169 ? 26.154 5.612 -30.020 1.00 26.69 169 GLY B N 1
ATOM 3023 C CA . GLY B 1 169 ? 26.047 4.676 -28.914 1.00 27.71 169 GLY B CA 1
ATOM 3024 C C . GLY B 1 169 ? 26.669 5.155 -27.608 1.00 28.03 169 GLY B C 1
ATOM 3025 O O . GLY B 1 169 ? 27.107 4.336 -26.806 1.00 27.46 169 GLY B O 1
ATOM 3026 N N . ALA B 1 170 ? 26.714 6.485 -27.426 1.00 28.69 170 ALA B N 1
ATOM 3027 C CA . ALA B 1 170 ? 27.283 7.123 -26.247 1.00 28.92 170 ALA B CA 1
ATOM 3028 C C . ALA B 1 170 ? 26.544 8.441 -26.069 1.00 30.29 170 ALA B C 1
ATOM 3029 O O . ALA B 1 170 ? 26.130 9.065 -27.054 1.00 29.57 170 ALA B O 1
ATOM 3031 N N . SER B 1 171 ? 26.367 8.847 -24.809 1.00 31.17 171 SER B N 1
ATOM 3032 C CA . SER B 1 171 ? 25.532 9.999 -24.462 1.00 32.44 171 SER B CA 1
ATOM 3033 C C . SER B 1 171 ? 26.233 11.334 -24.683 1.00 33.18 171 SER B C 1
ATOM 3034 O O . SER B 1 171 ? 27.410 11.495 -24.332 1.00 32.79 171 SER B O 1
ATOM 3037 N N . ALA B 1 172 ? 25.485 12.286 -25.241 1.00 34.65 172 ALA B N 1
ATOM 3038 C CA . ALA B 1 172 ? 26.012 13.610 -25.532 1.00 36.82 172 ALA B CA 1
ATOM 3039 C C . ALA B 1 172 ? 25.465 14.673 -24.579 1.00 38.17 172 ALA B C 1
ATOM 3040 O O . ALA B 1 172 ? 24.244 14.753 -24.344 1.00 38.63 172 ALA B O 1
ATOM 3042 N N . SER B 1 173 ? 26.368 15.505 -24.057 1.00 39.64 173 SER B N 1
ATOM 3043 C CA . SER B 1 173 ? 25.980 16.651 -23.213 1.00 41.20 173 SER B CA 1
ATOM 3044 C C . SER B 1 173 ? 24.976 17.522 -23.953 1.00 42.01 173 SER B C 1
ATOM 3045 O O . SER B 1 173 ? 24.037 18.076 -23.359 1.00 42.83 173 SER B O 1
ATOM 3048 N N . GLU B 1 174 ? 25.181 17.643 -25.261 1.00 42.90 174 GLU B N 1
ATOM 3049 C CA . GLU B 1 174 ? 24.207 18.288 -26.144 1.00 43.62 174 GLU B CA 1
ATOM 3050 C C . GLU B 1 174 ? 24.303 17.683 -27.552 1.00 43.43 174 GLU B C 1
ATOM 3051 O O . GLU B 1 174 ? 25.310 17.039 -27.875 1.00 43.34 174 GLU B O 1
ATOM 3057 N N . LEU B 1 175 ? 23.246 17.873 -28.354 1.00 43.65 175 LEU B N 1
ATOM 3058 C CA . LEU B 1 175 ? 23.178 17.396 -29.741 1.00 43.79 175 LEU B CA 1
ATOM 3059 C C . LEU B 1 175 ? 24.338 17.959 -30.543 1.00 44.22 175 LEU B C 1
ATOM 3060 O O . LEU B 1 175 ? 24.426 19.173 -30.714 1.00 44.73 175 LEU B O 1
ATOM 3065 N N . PRO B 1 176 ? 25.251 17.089 -31.018 1.00 44.34 176 PRO B N 1
ATOM 3066 C CA . PRO B 1 176 ? 26.338 17.607 -31.837 1.00 44.64 176 PRO B CA 1
ATOM 3067 C C . PRO B 1 176 ? 25.818 18.094 -33.195 1.00 44.72 176 PRO B C 1
ATOM 3068 O O . PRO B 1 176 ? 25.126 17.361 -33.902 1.00 44.45 176 PRO B O 1
ATOM 3072 N N . GLU B 1 177 ? 26.121 19.340 -33.534 1.00 44.85 177 GLU B N 1
ATOM 3073 C CA . GLU B 1 177 ? 25.607 19.950 -34.771 1.00 45.35 177 GLU B CA 1
ATOM 3074 C C . GLU B 1 177 ? 26.169 19.246 -36.025 1.00 44.14 177 GLU B C 1
ATOM 3075 O O . GLU B 1 177 ? 25.498 19.180 -37.056 1.00 44.40 177 GLU B O 1
ATOM 3081 N N . ILE B 1 178 ? 27.372 18.690 -35.922 1.00 43.16 178 ILE B N 1
ATOM 3082 C CA . ILE B 1 178 ? 27.903 17.850 -37.001 1.00 42.62 178 ILE B CA 1
ATOM 3083 C C . ILE B 1 178 ? 27.000 16.669 -37.391 1.00 42.18 178 ILE B C 1
ATOM 3084 O O . ILE B 1 178 ? 26.904 16.337 -38.578 1.00 42.40 178 ILE B O 1
ATOM 3089 N N . LEU B 1 179 ? 26.343 16.039 -36.416 1.00 40.78 179 LEU B N 1
ATOM 3090 C CA . LEU B 1 179 ? 25.487 14.887 -36.710 1.00 39.98 179 LEU B CA 1
ATOM 3091 C C . LEU B 1 179 ? 24.232 15.340 -37.432 1.00 39.94 179 LEU B C 1
ATOM 3092 O O . LEU B 1 179 ? 23.737 14.641 -38.320 1.00 39.70 179 LEU B O 1
ATOM 3097 N N . VAL B 1 180 ? 23.737 16.525 -37.064 1.00 40.03 180 VAL B N 1
ATOM 3098 C CA . VAL B 1 180 ? 22.640 17.180 -37.785 1.00 39.67 180 VAL B CA 1
ATOM 3099 C C . VAL B 1 180 ? 23.000 17.427 -39.248 1.00 39.31 180 VAL B C 1
ATOM 3100 O O . VAL B 1 180 ? 22.170 17.267 -40.148 1.00 40.03 180 VAL B O 1
ATOM 3104 N N . ASP B 1 181 ? 24.237 17.838 -39.480 1.00 38.95 181 ASP B N 1
ATOM 3105 C CA . ASP B 1 181 ? 24.720 18.149 -40.823 1.00 38.79 181 ASP B CA 1
ATOM 3106 C C . ASP B 1 181 ? 25.098 16.911 -41.619 1.00 38.50 181 ASP B C 1
ATOM 3107 O O . ASP B 1 181 ? 25.233 16.962 -42.833 1.00 39.13 181 ASP B O 1
ATOM 3112 N N . LEU B 1 182 ? 25.282 15.796 -40.936 1.00 38.07 182 LEU B N 1
ATOM 3113 C CA . LEU B 1 182 ? 25.644 14.567 -41.615 1.00 37.48 182 LEU B CA 1
ATOM 3114 C C . LEU B 1 182 ? 24.380 13.874 -42.029 1.00 37.48 182 LEU B C 1
ATOM 3115 O O . LEU B 1 182 ? 24.400 12.960 -42.837 1.00 38.12 182 LEU B O 1
ATOM 3120 N N . LEU B 1 183 ? 23.269 14.340 -41.477 1.00 37.89 183 LEU B N 1
ATOM 3121 C CA . LEU B 1 183 ? 21.985 13.718 -41.679 1.00 38.30 183 LEU B CA 1
ATOM 3122 C C . LEU B 1 183 ? 21.384 14.057 -43.046 1.00 39.59 183 LEU B C 1
ATOM 3123 O O . LEU B 1 183 ? 21.276 15.230 -43.411 1.00 39.61 183 LEU B O 1
ATOM 3128 N N . ALA B 1 184 ? 20.982 13.017 -43.781 1.00 40.23 184 ALA B N 1
ATOM 3129 C CA . ALA B 1 184 ? 20.293 13.171 -45.062 1.00 41.11 184 ALA B CA 1
ATOM 3130 C C . ALA B 1 184 ? 18.817 13.519 -44.898 1.00 41.47 184 ALA B C 1
ATOM 3131 O O . ALA B 1 184 ? 18.194 13.197 -43.881 1.00 41.85 184 ALA B O 1
ATOM 3133 N N . GLU B 1 185 ? 18.251 14.166 -45.911 1.00 41.64 185 GLU B N 1
ATOM 3134 C CA . GLU B 1 185 ? 16.797 14.302 -45.982 1.00 42.49 185 GLU B CA 1
ATOM 3135 C C . GLU B 1 185 ? 16.124 12.940 -45.723 1.00 42.23 185 GLU B C 1
ATOM 3136 O O . GLU B 1 185 ? 16.469 11.935 -46.346 1.00 41.77 185 GLU B O 1
ATOM 3142 N N . ASN B 1 186 ? 15.177 12.919 -44.788 1.00 42.19 186 ASN B N 1
ATOM 3143 C CA . ASN B 1 186 ? 14.458 11.700 -44.394 1.00 42.27 186 ASN B CA 1
ATOM 3144 C C . ASN B 1 186 ? 15.287 10.714 -43.559 1.00 41.53 186 ASN B C 1
ATOM 3145 O O . ASN B 1 186 ? 14.790 9.644 -43.189 1.00 41.80 186 ASN B O 1
ATOM 3150 N N . GLY B 1 187 ? 16.541 11.077 -43.280 1.00 40.35 187 GLY B N 1
ATOM 3151 C CA . GLY B 1 187 ? 17.413 10.272 -42.435 1.00 38.77 187 GLY B CA 1
ATOM 3152 C C . GLY B 1 187 ? 16.996 10.338 -40.971 1.00 37.82 187 GLY B C 1
ATOM 3153 O O . GLY B 1 187 ? 16.431 11.365 -40.514 1.00 37.37 187 GLY B O 1
ATOM 3154 N N . LYS B 1 188 ? 17.259 9.245 -40.246 1.00 36.07 188 LYS B N 1
ATOM 3155 C CA . LYS B 1 188 ? 17.054 9.179 -38.791 1.00 34.77 188 LYS B CA 1
ATOM 3156 C C . LYS B 1 188 ? 18.347 9.076 -38.000 1.00 34.41 188 LYS B C 1
ATOM 3157 O O . LYS B 1 188 ? 19.265 8.317 -38.355 1.00 33.31 188 LYS B O 1
ATOM 3163 N N . LEU B 1 189 ? 18.390 9.843 -36.909 1.00 33.12 189 LEU B N 1
ATOM 3164 C CA . LEU B 1 189 ? 19.511 9.880 -35.988 1.00 33.07 189 LEU B CA 1
ATOM 3165 C C . LEU B 1 189 ? 18.984 9.451 -34.622 1.00 32.07 189 LEU B C 1
ATOM 3166 O O . LEU B 1 189 ? 18.049 10.053 -34.111 1.00 32.07 189 LEU B O 1
ATOM 3171 N N . ILE B 1 190 ? 19.585 8.411 -34.062 1.00 30.76 190 ILE B N 1
ATOM 3172 C CA . ILE B 1 190 ? 19.291 7.915 -32.715 1.00 30.43 190 ILE B CA 1
ATOM 3173 C C . ILE B 1 190 ? 20.447 8.296 -31.811 1.00 29.95 190 ILE B C 1
ATOM 3174 O O . ILE B 1 190 ? 21.579 7.955 -32.080 1.00 29.19 190 ILE B O 1
ATOM 3179 N N . ILE B 1 191 ? 20.163 9.018 -30.741 1.00 30.03 191 ILE B N 1
ATOM 3180 C CA . ILE B 1 191 ? 21.243 9.564 -29.924 1.00 31.16 191 ILE B CA 1
ATOM 3181 C C . ILE B 1 191 ? 20.817 9.796 -28.463 1.00 30.62 191 ILE B C 1
ATOM 3182 O O . ILE B 1 191 ? 19.750 10.342 -28.233 1.00 30.82 191 ILE B O 1
ATOM 3187 N N . PRO B 1 192 ? 21.651 9.388 -27.477 1.00 30.53 192 PRO B N 1
ATOM 3188 C CA . PRO B 1 192 ? 21.291 9.807 -26.119 1.00 30.44 192 PRO B CA 1
ATOM 3189 C C . PRO B 1 192 ? 21.783 11.230 -25.838 1.00 31.50 192 PRO B C 1
ATOM 3190 O O . PRO B 1 192 ? 22.922 11.549 -26.155 1.00 31.70 192 PRO B O 1
ATOM 3194 N N . ILE B 1 193 ? 20.924 12.079 -25.273 1.00 33.15 193 ILE B N 1
ATOM 3195 C CA . ILE B 1 193 ? 21.328 13.443 -24.872 1.00 35.23 193 ILE B CA 1
ATOM 3196 C C . ILE B 1 193 ? 21.084 13.676 -23.364 1.00 36.29 193 ILE B C 1
ATOM 3197 O O . ILE B 1 193 ? 19.976 13.469 -22.878 1.00 36.94 193 ILE B O 1
ATOM 3202 N N . GLU B 1 194 ? 22.146 14.030 -22.642 1.00 37.84 194 GLU B N 1
ATOM 3203 C CA . GLU B 1 194 ? 22.089 14.471 -21.237 1.00 40.07 194 GLU B CA 1
ATOM 3204 C C . GLU B 1 194 ? 21.083 15.612 -21.101 1.00 40.82 194 GLU B C 1
ATOM 3205 O O . GLU B 1 194 ? 21.324 16.739 -21.576 1.00 42.01 194 GLU B O 1
ATOM 3211 N N . GLU B 1 195 ? 19.966 15.327 -20.457 1.00 41.31 195 GLU B N 1
ATOM 3212 C CA . GLU B 1 195 ? 18.931 16.319 -20.273 1.00 41.60 195 GLU B CA 1
ATOM 3213 C C . GLU B 1 195 ? 18.573 16.347 -18.796 1.00 40.82 195 GLU B C 1
ATOM 3214 O O . GLU B 1 195 ? 17.883 15.448 -18.291 1.00 40.54 195 GLU B O 1
ATOM 3220 N N . ASP B 1 196 ? 19.076 17.382 -18.127 1.00 39.64 196 ASP B N 1
ATOM 3221 C CA . ASP B 1 196 ? 18.942 17.579 -16.685 1.00 39.12 196 ASP B CA 1
ATOM 3222 C C . ASP B 1 196 ? 19.524 16.378 -15.923 1.00 38.00 196 ASP B C 1
ATOM 3223 O O . ASP B 1 196 ? 20.755 16.214 -15.852 1.00 38.27 196 ASP B O 1
ATOM 3225 N N . TYR B 1 197 ? 18.653 15.509 -15.421 1.00 36.28 197 TYR B N 1
ATOM 3226 C CA . TYR B 1 197 ? 19.087 14.438 -14.514 1.00 35.27 197 TYR B CA 1
ATOM 3227 C C . TYR B 1 197 ? 18.956 13.049 -15.099 1.00 34.32 197 TYR B C 1
ATOM 3228 O O . TYR B 1 197 ? 19.030 12.068 -14.380 1.00 34.02 197 TYR B O 1
ATOM 3237 N N . THR B 1 198 ? 18.768 12.976 -16.407 1.00 33.88 198 THR B N 1
ATOM 3238 C CA . THR B 1 198 ? 18.734 11.707 -17.100 1.00 33.55 198 THR B CA 1
ATOM 3239 C C . THR B 1 198 ? 19.448 11.839 -18.431 1.00 33.30 198 THR B C 1
ATOM 3240 O O . THR B 1 198 ? 19.717 12.959 -18.896 1.00 33.50 198 THR B O 1
ATOM 3244 N N . GLN B 1 199 ? 19.792 10.694 -19.025 1.00 32.84 199 GLN B N 1
ATOM 3245 C CA . GLN B 1 199 ? 20.192 10.633 -20.427 1.00 32.23 199 GLN B CA 1
ATOM 3246 C C . GLN B 1 199 ? 18.955 10.176 -21.172 1.00 31.92 199 GLN B C 1
ATOM 3247 O O . GLN B 1 199 ? 18.365 9.166 -20.815 1.00 31.77 199 GLN B O 1
ATOM 3253 N N . VAL B 1 200 ? 18.541 10.955 -22.166 1.00 32.19 200 VAL B N 1
ATOM 3254 C CA . VAL B 1 200 ? 17.320 10.685 -22.934 1.00 32.53 200 VAL B CA 1
ATOM 3255 C C . VAL B 1 200 ? 17.631 10.287 -24.360 1.00 32.06 200 VAL B C 1
ATOM 3256 O O . VAL B 1 200 ? 18.327 11.001 -25.075 1.00 31.70 200 VAL B O 1
ATOM 3260 N N . LEU B 1 201 ? 17.078 9.157 -24.777 1.00 32.73 201 LEU B N 1
ATOM 3261 C CA . LEU B 1 201 ? 17.245 8.707 -26.143 1.00 33.28 201 LEU B CA 1
ATOM 3262 C C . LEU B 1 201 ? 16.315 9.470 -27.070 1.00 34.62 201 LEU B C 1
ATOM 3263 O O . LEU B 1 201 ? 15.085 9.371 -26.935 1.00 34.76 201 LEU B O 1
ATOM 3268 N N . TYR B 1 202 ? 16.928 10.213 -28.004 1.00 34.44 202 TYR B N 1
ATOM 3269 C CA . TYR B 1 202 ? 16.234 11.003 -29.014 1.00 35.67 202 TYR B CA 1
ATOM 3270 C C . TYR B 1 202 ? 16.258 10.367 -30.387 1.00 35.71 202 TYR B C 1
ATOM 3271 O O . TYR B 1 202 ? 17.261 9.785 -30.804 1.00 35.67 202 TYR B O 1
ATOM 3280 N N . GLU B 1 203 ? 15.145 10.476 -31.086 1.00 35.90 203 GLU B N 1
ATOM 3281 C CA . GLU B 1 203 ? 15.119 10.204 -32.515 1.00 37.16 203 GLU B CA 1
ATOM 3282 C C . GLU B 1 203 ? 14.943 11.509 -33.279 1.00 37.57 203 GLU B C 1
ATOM 3283 O O . GLU B 1 203 ? 13.931 12.192 -33.135 1.00 37.20 203 GLU B O 1
ATOM 3289 N N . ILE B 1 204 ? 15.918 11.819 -34.112 1.00 38.29 204 ILE B N 1
ATOM 3290 C CA . ILE B 1 204 ? 15.938 13.048 -34.865 1.00 39.56 204 ILE B CA 1
ATOM 3291 C C . ILE B 1 204 ? 15.847 12.761 -36.368 1.00 41.39 204 ILE B C 1
ATOM 3292 O O . ILE B 1 204 ? 16.654 12.004 -36.909 1.00 40.63 204 ILE B O 1
ATOM 3297 N N . THR B 1 205 ? 14.841 13.350 -37.018 1.00 43.43 205 THR B N 1
ATOM 3298 C CA . THR B 1 205 ? 14.627 13.190 -38.463 1.00 45.95 205 THR B CA 1
ATOM 3299 C C . THR B 1 205 ? 14.794 14.530 -39.179 1.00 47.21 205 THR B C 1
ATOM 3300 O O . THR B 1 205 ? 14.583 15.574 -38.579 1.00 47.45 205 THR B O 1
ATOM 3304 N N . LYS B 1 206 ? 15.196 14.497 -40.451 1.00 48.95 206 LYS B N 1
ATOM 3305 C CA . LYS B 1 206 ? 15.239 15.706 -41.280 1.00 50.70 206 LYS B CA 1
ATOM 3306 C C . LYS B 1 206 ? 14.089 15.693 -42.291 1.00 52.25 206 LYS B C 1
ATOM 3307 O O . LYS B 1 206 ? 13.878 14.685 -42.980 1.00 52.01 206 LYS B O 1
ATOM 3313 N N . LYS B 1 207 ? 13.340 16.800 -42.364 1.00 54.12 207 LYS B N 1
ATOM 3314 C CA . LYS B 1 207 ? 12.163 16.886 -43.255 1.00 56.06 207 LYS B CA 1
ATOM 3315 C C . LYS B 1 207 ? 12.111 18.127 -44.171 1.00 56.96 207 LYS B C 1
ATOM 3316 O O . LYS B 1 207 ? 11.382 18.143 -45.162 1.00 57.30 207 LYS B O 1
ATOM 3322 N N . ASN B 1 208 ? 12.881 19.160 -43.838 1.00 58.10 208 ASN B N 1
ATOM 3323 C CA . ASN B 1 208 ? 13.526 19.957 -44.884 1.00 58.89 208 ASN B CA 1
ATOM 3324 C C . ASN B 1 208 ? 15.009 20.075 -44.560 1.00 59.17 208 ASN B C 1
ATOM 3325 O O . ASN B 1 208 ? 15.823 19.346 -45.126 1.00 59.62 208 ASN B O 1
ATOM 3330 N N . GLY B 1 209 ? 15.351 20.961 -43.627 1.00 59.56 209 GLY B N 1
ATOM 3331 C CA . GLY B 1 209 ? 16.741 21.166 -43.224 1.00 59.69 209 GLY B CA 1
ATOM 3332 C C . GLY B 1 209 ? 16.908 21.267 -41.720 1.00 60.20 209 GLY B C 1
ATOM 3333 O O . GLY B 1 209 ? 16.098 21.892 -41.027 1.00 60.26 209 GLY B O 1
ATOM 3334 N N . ILE B 1 211 ? 14.634 19.720 -39.131 1.00 54.63 211 ILE B N 1
ATOM 3335 C CA . ILE B 1 211 ? 14.941 18.740 -38.081 1.00 54.74 211 ILE B CA 1
ATOM 3336 C C . ILE B 1 211 ? 13.785 18.638 -37.097 1.00 54.38 211 ILE B C 1
ATOM 3337 O O . ILE B 1 211 ? 13.429 19.633 -36.469 1.00 54.46 211 ILE B O 1
ATOM 3342 N N . ILE B 1 212 ? 13.196 17.448 -36.980 1.00 54.12 212 ILE B N 1
ATOM 3343 C CA . ILE B 1 212 ? 12.174 17.188 -35.960 1.00 53.98 212 ILE B CA 1
ATOM 3344 C C . ILE B 1 212 ? 12.716 16.274 -34.853 1.00 53.52 212 ILE B C 1
ATOM 3345 O O . ILE B 1 212 ? 13.250 15.188 -35.116 1.00 53.43 212 ILE B O 1
ATOM 3350 N N . LYS B 1 213 ? 12.616 16.750 -33.617 1.00 53.02 213 LYS B N 1
ATOM 3351 C CA . LYS B 1 213 ? 13.231 16.082 -32.479 1.00 52.54 213 LYS B CA 1
ATOM 3352 C C . LYS B 1 213 ? 12.163 15.322 -31.704 1.00 51.82 213 LYS B C 1
ATOM 3353 O O . LYS B 1 213 ? 11.097 15.867 -31.400 1.00 51.95 213 LYS B O 1
ATOM 3359 N N . ASP B 1 214 ? 12.457 14.064 -31.397 1.00 50.22 214 ASP B N 1
ATOM 3360 C CA . ASP B 1 214 ? 11.484 13.144 -30.823 1.00 48.85 214 ASP B CA 1
ATOM 3361 C C . ASP B 1 214 ? 12.065 12.521 -29.553 1.00 48.00 214 ASP B C 1
ATOM 3362 O O . ASP B 1 214 ? 12.979 11.688 -29.610 1.00 47.05 214 ASP B O 1
ATOM 3367 N N . ARG B 1 215 ? 11.539 12.955 -28.410 1.00 46.93 215 ARG B N 1
ATOM 3368 C CA . ARG B 1 215 ? 11.994 12.517 -27.099 1.00 46.58 215 ARG B CA 1
ATOM 3369 C C . ARG B 1 215 ? 11.454 11.110 -26.845 1.00 45.37 215 ARG B C 1
ATOM 3370 O O . ARG B 1 215 ? 10.243 10.904 -26.802 1.00 45.63 215 ARG B O 1
ATOM 3378 N N . LEU B 1 216 ? 12.338 10.132 -26.693 1.00 44.26 216 LEU B N 1
ATOM 3379 C CA . LEU B 1 216 ? 11.865 8.756 -26.578 1.00 43.27 216 LEU B CA 1
ATOM 3380 C C . LEU B 1 216 ? 11.692 8.348 -25.122 1.00 43.24 216 LEU B C 1
ATOM 3381 O O . LEU B 1 216 ? 10.578 8.321 -24.624 1.00 43.87 216 LEU B O 1
ATOM 3386 N N . PHE B 1 217 ? 12.788 8.049 -24.439 1.00 42.86 217 PHE B N 1
ATOM 3387 C CA . PHE B 1 217 ? 12.749 7.689 -23.020 1.00 41.59 217 PHE B CA 1
ATOM 3388 C C . PHE B 1 217 ? 14.149 7.740 -22.431 1.00 40.31 217 PHE B C 1
ATOM 3389 O O . PHE B 1 217 ? 15.129 7.910 -23.161 1.00 39.10 217 PHE B O 1
ATOM 3397 N N . ASP B 1 218 ? 14.228 7.556 -21.110 1.00 39.40 218 ASP B N 1
ATOM 3398 C CA . ASP B 1 218 ? 15.484 7.595 -20.402 1.00 38.67 218 ASP B CA 1
ATOM 3399 C C . ASP B 1 218 ? 16.284 6.326 -20.627 1.00 37.89 218 ASP B C 1
ATOM 3400 O O . ASP B 1 218 ? 15.733 5.229 -20.695 1.00 37.55 218 ASP B O 1
ATOM 3405 N N . VAL B 1 219 ? 17.595 6.506 -20.753 1.00 36.79 219 VAL B N 1
ATOM 3406 C CA . VAL B 1 219 ? 18.520 5.417 -21.030 1.00 36.56 219 VAL B CA 1
ATOM 3407 C C . VAL B 1 219 ? 19.778 5.597 -20.191 1.00 36.37 219 VAL B C 1
ATOM 3408 O O . VAL B 1 219 ? 19.936 6.598 -19.491 1.00 35.73 219 VAL B O 1
ATOM 3412 N N . CYS B 1 220 ? 20.656 4.601 -20.255 1.00 36.42 220 CYS B N 1
ATOM 3413 C CA . CYS B 1 220 ? 21.945 4.623 -19.594 1.00 35.99 220 CYS B CA 1
ATOM 3414 C C . CYS B 1 220 ? 23.018 4.204 -20.602 1.00 36.94 220 CYS B C 1
ATOM 3415 O O . CYS B 1 220 ? 23.137 3.031 -20.949 1.00 37.20 220 CYS B O 1
ATOM 3418 N N . PHE B 1 221 ? 23.760 5.190 -21.097 1.00 37.32 221 PHE B N 1
ATOM 3419 C CA . PHE B 1 221 ? 24.876 4.958 -21.998 1.00 37.64 221 PHE B CA 1
ATOM 3420 C C . PHE B 1 221 ? 26.120 5.532 -21.367 1.00 37.22 221 PHE B C 1
ATOM 3421 O O . PHE B 1 221 ? 26.032 6.401 -20.511 1.00 37.85 221 PHE B O 1
ATOM 3429 N N . VAL B 1 222 ? 27.273 5.044 -21.794 1.00 37.65 222 VAL B N 1
ATOM 3430 C CA . VAL B 1 222 ? 28.539 5.688 -21.471 1.00 38.20 222 VAL B CA 1
ATOM 3431 C C . VAL B 1 222 ? 28.576 7.020 -22.231 1.00 38.47 222 VAL B C 1
ATOM 3432 O O . VAL B 1 222 ? 27.857 7.187 -23.215 1.00 37.91 222 VAL B O 1
ATOM 3436 N N . SER B 1 223 ? 29.387 7.969 -21.771 1.00 38.77 223 SER B N 1
ATOM 3437 C CA . SER B 1 223 ? 29.365 9.303 -22.362 1.00 39.86 223 SER B CA 1
ATOM 3438 C C . SER B 1 223 ? 30.160 9.420 -23.675 1.00 39.60 223 SER B C 1
ATOM 3439 O O . SER B 1 223 ? 31.197 8.757 -23.866 1.00 39.63 223 SER B O 1
ATOM 3442 N N . LEU B 1 224 ? 29.656 10.276 -24.560 1.00 39.86 224 LEU B N 1
ATOM 3443 C CA . LEU B 1 224 ? 30.376 10.679 -25.764 1.00 40.56 224 LEU B CA 1
ATOM 3444 C C . LEU B 1 224 ? 31.411 11.759 -25.403 1.00 41.46 224 LEU B C 1
ATOM 3445 O O . LEU B 1 224 ? 31.058 12.923 -25.282 1.00 42.27 224 LEU B O 1
ATOM 3450 N N . LYS B 1 225 ? 32.666 11.339 -25.226 1.00 42.08 225 LYS B N 1
ATOM 3451 C CA . LYS B 1 225 ? 33.798 12.197 -24.863 1.00 43.20 225 LYS B CA 1
ATOM 3452 C C . LYS B 1 225 ? 34.246 13.141 -25.991 1.00 44.01 225 LYS B C 1
ATOM 3453 O O . LYS B 1 225 ? 34.520 12.711 -27.111 1.00 44.03 225 LYS B O 1
ATOM 3459 N N . LYS B 1 226 ? 34.322 14.427 -25.666 1.00 45.26 226 LYS B N 1
ATOM 3460 C CA . LYS B 1 226 ? 34.799 15.466 -26.574 1.00 45.91 226 LYS B CA 1
ATOM 3461 C C . LYS B 1 226 ? 36.319 15.473 -26.761 1.00 47.17 226 LYS B C 1
ATOM 3462 O O . LYS B 1 226 ? 36.830 15.937 -27.780 1.00 47.38 226 LYS B O 1
ATOM 3468 N N . ASN B 1 227 ? 37.049 14.964 -25.782 1.00 48.15 227 ASN B N 1
ATOM 3469 C CA . ASN B 1 227 ? 38.501 14.875 -25.931 1.00 49.77 227 ASN B CA 1
ATOM 3470 C C . ASN B 1 227 ? 38.973 13.441 -25.851 1.00 50.10 227 ASN B C 1
ATOM 3471 O O . ASN B 1 227 ? 38.322 12.564 -26.426 1.00 50.23 227 ASN B O 1
#

Sequence (436 aa):
ENNHKSLLENLKRRGIIDDDDVYNTMLQVDRGKYIKEIPYIDTPVYISHGVTISAPHMHALSLKRLINVLKPGSRAIDVGSGSGYLTVCMAIKMNVLENKNSYVIGLERVKDLVNFSLENIKRDKPELLKIDNFKIIHKNIYQVNEEEKKELGLFDAIHVGASASELPEILVDLLAENGKLIIPIEEDYTQVLYEITKKNGIIKDRLFDVCFVSLKKNENNHKSLLENLKRRGIIDDDDVYNTMLQVDRGKYIKEIPYIDTPVYISHGVTISAPHMHALSLKRLINVLKPGSRAIDVGSGSGYLTVCMAIKMNVLENKNSYVIGLERVKDLVNFSLENIKRDKPELLKIDNFKIIHKNIYQVNEEEKKELGLFDAIHVGASASELPEILVDLLAENGKLIIPIEEDYTQVLYEITKKNGIIKDRLFDVCFVSLKKN

B-factor: mean 36.65, std 7.56, range [18.13, 62.83]

Solvent-accessible surface area: 18673 Å² total; per-residue (Å²): 222,63,59,13,110,39,0,0,50,15,0,90,182,86,45,40,4,95,42,115,70,1,23,70,4,3,72,97,0,44,3,20,78,0,9,151,80,41,27,30,3,6,1,53,4,73,31,32,106,17,25,46,4,29,2,0,51,22,14,0,25,1,0,72,61,0,9,100,23,0,86,68,37,20,65,0,0,2,2,31,7,13,4,0,2,7,0,0,0,0,1,32,32,0,54,3,77,139,45,184,115,0,41,0,10,0,5,11,91,19,108,76,0,4,64,55,0,50,100,2,0,120,92,29,24,71,76,0,53,179,47,129,16,5,83,15,60,91,53,10,6,61,117,18,83,129,101,47,52,183,148,23,28,99,0,39,0,0,11,0,16,7,1,0,50,89,30,8,107,24,0,10,54,1,2,14,85,90,1,60,0,0,0,0,18,40,67,68,20,11,1,0,0,22,14,0,16,26,136,145,70,73,97,116,58,124,33,85,53,11,58,18,54,34,20,95,103,146,221,62,61,13,108,39,0,0,48,24,0,91,175,88,45,48,5,106,35,111,73,1,18,70,5,2,71,99,0,46,2,19,79,0,9,147,70,46,28,30,3,5,1,52,3,63,31,36,102,14,27,46,4,28,3,1,50,20,12,0,35,1,0,75,79,0,10,97,21,0,84,71,36,22,65,0,0,2,3,28,6,12,5,0,2,6,0,0,0,0,1,33,34,0,53,3,75,141,46,186,115,0,42,0,9,0,6,10,86,19,112,75,0,6,59,37,0,55,89,1,0,139,96,34,24,70,80,0,56,176,44,130,15,7,92,16,60,92,57,10,5,60,117,16,88,123,133,49,48,170,103,20,28,96,0,38,0,0,12,0,16,8,1,0,48,87,33,8,116,26,0,11,51,1,2,13,90,91,1,56,0,0,0,0,18,44,68,69,22,11,1,2,0,23,12,0,16,24,137,141,66,70,90,118,59,125,32,75,53,12,58,16,58,28,24,93,108,145

Foldseek 3Di:
DDFQLVLLVVCVVVVLAPDVLLSVLSVLQTQCLLDPPPSRDQQWADDDDQDTDGGPSVLSNLCVLQVVLLAALFEEEEEQCQSVRSQSSSCRSNVVVPRVNYATEYEHQDVVRLVNNLSSCCVRPVSQVVDDRYYYDNDQLLPQDPVNLVVLAAGQEYEYQAEECDDDVSVLSNHDAQHWYWHFYDDPPFTWTWIWHHPDSTDIHTDGGDDGHHSDND/DDFQLVLLVVCVVVVLAPDPLLNVLSVLQTQCLLDPPPSRDQQWDDDDDPATDGGPSVLSNLCVLCVVLLAQLFEEEEEQCQSVRSQSSSCVSNVVPPRVSYATEYEHQDVVRLVNNLSSCCVRPVSQVVDDRYYYDNDQLLPQDPVNLVVLAAGQEYEYQAEECDDDVSNLSNHDAQHWYWHFYDDPPFTWTWIWHHPDSTDIHTDGGDDGHHRDND

Radius of gyration: 23.12 Å; Cα contacts (8 Å, |Δi|>4): 950; chains: 2; bounding box: 34×47×73 Å

CATH classification: 3.40.50.150